Protein AF-A0A976PWH4-F1 (afdb_monomer)

Foldseek 3Di:
DDDDDPPPPPPPPPPPDLVVQLVVLVVVLVVLLVVLVVVLVVCVVCVQAFPAFDPRHPDCPVPRQHPLLLLLLVLLQLLLVLLVLLLVVVVVVPPPPDPLLSVLSNVLSVLSNVLSCCSVVVPQVLCVVVVDPCSVVVSCVVNLVSVVCSCPSPVVSLLVLLVVDPDPLSVQLVVLSVQLVVLSVVLVCVVVCVDPPVPPSPNSSSVSSSSSSNSSSSSSSSSCSSRVPDDPCVPPPVPPPVVPLPDPPPLVLLLVLLLLLLLLVLLLLLLLLQLLCLQDANVLSVVLSVLLLVLLVLLLVLLVVCLPPPNLVLLLVLLLVLLVLLVQLSVLSQPVSSPSVVSSVSSNSNNSSSNSSLNSCCVSDPVVSSVVSSVNSNVNSVVVSFVLCQPQNSPLSSLQSSLSSLVSSLSSLVPHPDDVVSVVSNVSSNVSNVVSNVVSVVCVVPVPVVSLCVVLCVVQVQKDFPDWGAGSVWIWTWMDSHPPDQWIFIATSNWTFDIFHQDALLVQQDDPQDDHPPDAQWEEEEEADALDRPLSNCVNGHVAYEYEAQTVRRVCCSCPVCCNRSNNSCPRYHYDNHQPLVCVVPPPDDGPYYGYGRLPTSHDDPVPPDDRPSCCPPPVVVVD

Mean predicted aligned error: 11.42 Å

Sequence (624 aa):
MRHPENNETAQSSHGTSDGQAVDLLRRCGYGLLAFAAVLGIAHFLWPEYRWGQGRHSYFNLANSLTLASWLVSMQLVLIALLALVALWRERRSGRADGLVTHWIWGIGAVVALVLSLAEVTRFPRRLELLGLPSPDVYESFVIFSLWLALLLLFGGFLVWRLAASAGPGRRYAVLGLSLWILHFLLSVLNRSGLVPESSLPMAVGIWGLALLAGTTFLLMAIGEYALGGQAIDLSVEERSPDIAAAPAERKIGTLVGVGLTTLTLISLQVILFQVLTISGDYLTAQSVIAAALLGISLGGLVGFLTADKAAAETLAAASLLLPLTIVTAFGAGVSMLDTPLVAAMLLMFPFAAGSVLISIVLVRNRSHIVYFIDLLGAALGALLVSPALSHFREESSMLLLSALSSAAALCFIFGYPGRRLRWLLATTAVAATAAFTWAALGNLETDRLNVVRTKLLERYPNSRVLFSASSLVGRYDVVRRRPDQSSLSAYENGRITDTIRNRPPEQYRIDPRVPHNLMDDPVILILGISGDGITKTARSLGSMVYGAEINPAVVRLQTGALVPYNGDAYRDIEYEVVDGRTYIEESPHSYDMITLMNAHAARGRTSGRAPSPEYLHTREAMVS

pLDDT: mean 81.77, std 15.3, range [40.16, 98.69]

Secondary structure (DSSP, 8-state):
-PPP-----------SHHHHHHHHHHHHHHHHHHHHHHHHHHHHH-TTS-SSSSTTSTT--SSS--HHHHHHHHHHHHHHHHHHHHHHHHHHTT--S-HHHHHHHHHHHHHHHHHHHHHHH-TTGGGGGGT-S-HHHHHHHHHHHHHHHIIIIIIHHHHHHHHH--STHHHHHHHHHHHHHHHHHHHHHHHTT-S-GGG-TTHHHHHHHHHHHHHHHHHHHHHHHHHHSS----------TTS--------HHHHHHHHHHHHHHHHHHHHHHHHHHHHS-HHHHHHHHHHHTHHHHHHHHHHHHHTTTSHHHHHHHHHHHHHHHHHHHHHHHHH-TTSHHHHHHHHHHHHHHHHHHHHHHHHHS-HHHHHHHHHHHHHHHHHHHHHHHHHHHHHHHHHHHHHHHHHHHHHHHTTSS-HHHHHHHHHHHHHHHHHHHHHHHHHHHH-TT-HHHHHHHHH-TT-EEEEEEE-SS-EEEEEESSTT-SEEEEEETTEEEEEEE---GGG---BTTB-TTSSSS-EEEEES--SSHHHHHHHHH-SEEEEE-S-HHHHHHHTTTTHHHHTSTTTTEEEESS-HHHHHHH-----SEEEE-SHHHHHS-TTS-S--TT-TTSHHHHH-

Nearest PDB structures (foldseek):
  6kkl-assembly1_A  TM=3.631E-01  e=6.989E-01  Escherichia coli K-12
  6kki-assembly1_A  TM=4.011E-01  e=1.234E+00  Escherichia coli K-12
  8tgl-assembly1_A  TM=2.352E-01  e=5.781E+00  Homo sapiens
  5aym-assembly1_A  TM=3.012E-01  e=8.001E+00  Bdellovibrio bacteriovorus HD100
  4iu9-assembly1_B  TM=2.372E-01  e=4.350E+00  Escherichia coli K-12

Radius of gyration: 31.02 Å; Cα contacts (8 Å, |Δi|>4): 908; chains: 1; bounding box: 85×64×88 Å

Solvent-accessible surface area (backbone atoms only — not comparable to full-atom values): 32546 Å² total; per-residue (Å²): 140,84,82,82,80,82,81,75,80,76,76,74,83,76,83,56,66,68,60,52,54,45,52,49,51,51,51,51,42,50,50,52,50,52,50,50,49,50,56,47,51,52,37,70,77,39,64,82,34,40,64,57,75,48,96,46,23,93,48,57,64,91,70,60,51,43,63,62,39,49,50,41,19,54,39,24,44,51,37,16,52,34,26,48,49,33,32,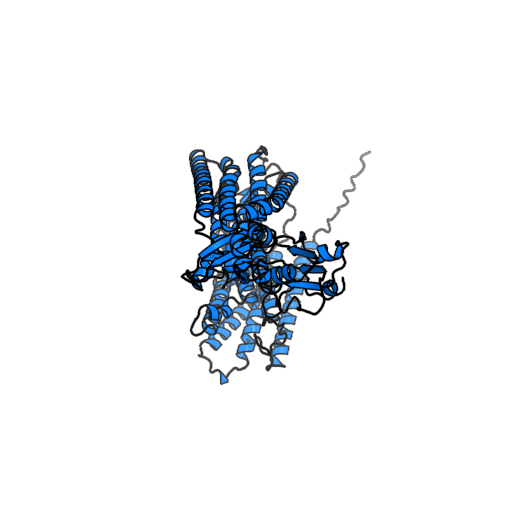52,50,49,67,70,66,67,62,81,84,45,76,63,57,47,48,47,26,52,50,43,19,51,51,26,42,52,50,17,47,40,52,68,68,38,62,40,74,54,34,56,80,71,69,48,96,52,30,69,60,55,25,51,48,52,55,49,49,54,52,48,47,47,42,61,63,37,44,54,51,47,50,56,56,40,69,73,46,91,52,78,65,35,60,56,31,52,50,38,49,50,53,31,51,53,45,52,51,53,48,49,49,50,71,70,64,79,43,62,74,88,79,45,82,62,52,59,47,48,44,51,50,38,54,42,50,30,40,51,30,51,32,46,37,42,43,47,59,48,59,62,56,78,78,75,71,74,70,62,71,72,68,59,76,76,65,66,68,68,72,80,71,78,52,62,46,48,51,52,24,36,17,48,43,32,17,41,51,43,28,47,52,56,43,49,40,50,49,19,28,36,55,51,43,55,69,56,19,53,53,26,51,59,54,10,51,51,16,31,61,54,11,33,51,54,12,59,75,29,43,85,82,43,37,50,62,51,35,34,50,29,30,64,44,27,24,54,29,44,53,52,23,53,51,29,38,64,74,28,52,94,43,42,66,62,23,14,62,51,40,11,48,28,37,15,26,46,24,22,46,46,34,27,49,38,74,75,45,66,45,72,59,48,51,51,35,33,53,52,14,32,53,50,12,66,60,50,39,46,62,36,23,50,76,46,28,60,65,28,36,50,28,42,42,24,12,51,34,17,51,32,24,49,33,40,30,76,68,34,92,46,73,70,61,33,52,51,52,43,48,50,24,52,53,47,19,52,50,26,42,50,50,19,55,52,34,70,76,63,54,75,73,42,67,57,52,58,61,43,38,77,80,30,76,68,40,42,78,77,46,75,33,26,36,87,77,43,37,32,36,35,29,34,62,40,93,84,52,79,47,34,38,32,25,30,33,68,27,75,63,50,60,30,40,67,52,50,30,83,78,32,68,77,32,95,77,54,68,66,84,78,62,82,60,34,34,32,36,32,33,45,67,56,42,25,65,62,34,16,23,43,61,51,53,30,71,43,33,38,32,23,28,61,43,60,26,51,54,55,38,45,77,45,87,33,28,88,42,16,38,48,34,61,66,88,46,55,67,47,78,34,52,52,65,60,47,61,75,69,48,92,74,82,62,78,38,80,31,78,44,68,70,62,61,52,50,28,57,96,81,75,81,42,80,44,95,77,52,73,89,37,72,65,57,75,71,109

Structure (mmCIF, N/CA/C/O backbone):
data_AF-A0A976PWH4-F1
#
_entry.id   AF-A0A976PWH4-F1
#
loop_
_atom_site.group_PDB
_atom_site.id
_atom_site.type_symbol
_atom_site.label_atom_id
_atom_site.label_alt_id
_atom_site.label_comp_id
_atom_site.label_asym_id
_atom_site.label_entity_id
_atom_site.label_seq_id
_atom_site.pdbx_PDB_ins_code
_atom_site.Cartn_x
_atom_site.Cartn_y
_atom_site.Cartn_z
_atom_site.occupancy
_atom_site.B_iso_or_equiv
_atom_site.auth_seq_id
_atom_site.auth_comp_id
_atom_site.auth_asym_id
_atom_site.auth_atom_id
_atom_site.pdbx_PDB_model_num
ATOM 1 N N . MET A 1 1 ? -51.349 -43.173 44.599 1.00 42.41 1 MET A N 1
ATOM 2 C CA . MET A 1 1 ? -49.928 -43.544 44.759 1.00 42.41 1 MET A CA 1
ATOM 3 C C . MET A 1 1 ? -49.096 -42.412 44.184 1.00 42.41 1 MET A C 1
ATOM 5 O O . MET A 1 1 ? -49.149 -42.192 42.984 1.00 42.41 1 MET A O 1
ATOM 9 N N . ARG A 1 2 ? -48.469 -41.612 45.053 1.00 40.16 2 ARG A N 1
ATOM 10 C CA . ARG A 1 2 ? -47.574 -40.506 44.683 1.00 40.16 2 ARG A CA 1
ATOM 11 C C . ARG A 1 2 ? -46.150 -41.059 44.691 1.00 40.16 2 ARG A C 1
ATOM 13 O O . ARG A 1 2 ? -45.738 -41.597 45.715 1.00 40.16 2 ARG A O 1
ATOM 20 N N . HIS A 1 3 ? -45.452 -40.974 43.562 1.00 43.03 3 HIS A N 1
ATOM 21 C CA . HIS A 1 3 ? -44.023 -41.270 43.488 1.00 43.03 3 HIS A CA 1
ATOM 22 C C . HIS A 1 3 ? -43.241 -40.125 44.150 1.00 43.03 3 HIS A C 1
ATOM 24 O O . HIS A 1 3 ? -43.543 -38.968 43.856 1.00 43.03 3 HIS A O 1
ATOM 30 N N . PRO A 1 4 ? -42.283 -40.411 45.047 1.00 57.50 4 PRO A N 1
ATOM 31 C CA . PRO A 1 4 ? -41.393 -39.393 45.579 1.00 57.50 4 PRO A CA 1
ATOM 32 C C . PRO A 1 4 ? -40.380 -38.984 44.503 1.00 57.50 4 PRO A C 1
ATOM 34 O O . PRO A 1 4 ? -39.763 -39.828 43.854 1.00 57.50 4 PRO A O 1
ATOM 37 N N . GLU A 1 5 ? -40.255 -37.674 44.311 1.00 50.12 5 GLU A N 1
ATOM 38 C CA . GLU A 1 5 ? -39.245 -37.018 43.487 1.00 50.12 5 GLU A CA 1
ATOM 39 C C . GLU A 1 5 ? -37.850 -37.292 44.066 1.00 50.12 5 GLU A C 1
ATOM 41 O O . GLU A 1 5 ? -37.505 -36.815 45.149 1.00 50.12 5 GLU A O 1
ATOM 46 N N . ASN A 1 6 ? -37.030 -38.045 43.330 1.00 49.00 6 ASN A N 1
ATOM 47 C CA . ASN A 1 6 ? -35.590 -38.103 43.557 1.00 49.00 6 ASN A CA 1
ATOM 48 C C . ASN A 1 6 ? -34.969 -36.808 43.024 1.00 49.00 6 ASN A C 1
ATOM 50 O O . ASN A 1 6 ? -34.539 -36.728 41.876 1.00 49.00 6 ASN A O 1
ATOM 54 N N . ASN A 1 7 ? -34.946 -35.787 43.877 1.00 49.81 7 ASN A N 1
ATOM 55 C CA . ASN A 1 7 ? -34.124 -34.595 43.703 1.00 49.81 7 ASN A CA 1
ATOM 56 C C . ASN A 1 7 ? -32.670 -34.973 44.041 1.00 49.81 7 ASN A C 1
ATOM 58 O O . ASN A 1 7 ? -32.156 -34.661 45.116 1.00 49.81 7 ASN A O 1
ATOM 62 N N . GLU A 1 8 ? -32.019 -35.725 43.148 1.00 50.28 8 GLU A N 1
ATOM 63 C CA . GLU A 1 8 ? -30.570 -35.890 43.196 1.00 50.28 8 GLU A CA 1
ATOM 64 C C . GLU A 1 8 ? -29.933 -34.538 42.883 1.00 50.28 8 GLU A C 1
ATOM 66 O O . GLU A 1 8 ? -29.952 -34.027 41.764 1.00 50.28 8 GLU A O 1
ATOM 71 N N . THR A 1 9 ? -29.387 -33.948 43.937 1.00 50.09 9 THR A N 1
ATOM 72 C CA . THR A 1 9 ? -28.490 -32.805 43.934 1.00 50.09 9 THR A CA 1
ATOM 73 C C . THR A 1 9 ? -27.303 -33.069 43.009 1.00 50.09 9 THR A C 1
ATOM 75 O O . THR A 1 9 ? -26.250 -33.534 43.449 1.00 50.09 9 THR A O 1
ATOM 78 N N . ALA A 1 10 ? -27.449 -32.733 41.729 1.00 52.00 10 ALA A N 1
ATOM 79 C CA . ALA A 1 10 ? -26.333 -32.495 40.829 1.00 52.00 10 ALA A CA 1
ATOM 80 C C . ALA A 1 10 ? -25.607 -31.230 41.314 1.00 52.00 10 ALA A C 1
ATOM 82 O O . ALA A 1 10 ? -25.841 -30.123 40.832 1.00 52.00 10 ALA A O 1
ATOM 83 N N . GLN A 1 11 ? -24.758 -31.385 42.334 1.00 50.91 11 GLN A N 1
ATOM 84 C CA . GLN A 1 11 ? -23.752 -30.394 42.695 1.00 50.91 11 GLN A CA 1
ATOM 85 C C . GLN A 1 11 ? -22.835 -30.223 41.484 1.00 50.91 11 GLN A C 1
ATOM 87 O O . GLN A 1 11 ? -21.925 -31.012 41.240 1.00 50.91 11 GLN A O 1
ATOM 92 N N . SER A 1 12 ? -23.137 -29.203 40.687 1.00 50.41 12 SER A N 1
ATOM 93 C CA . SER A 1 12 ? -22.390 -28.819 39.502 1.00 50.41 12 SER A CA 1
ATOM 94 C C . SER A 1 12 ? -20.942 -28.520 39.887 1.00 50.41 12 SER A C 1
ATOM 96 O O . SER A 1 12 ? -20.646 -27.498 40.508 1.00 50.41 12 SER A O 1
ATOM 98 N N . SER A 1 13 ? -20.023 -29.390 39.481 1.00 55.06 13 SER A N 1
ATOM 99 C CA . SER A 1 13 ? -18.574 -29.260 39.650 1.00 55.06 13 SER A CA 1
ATOM 100 C C . SER A 1 13 ? -17.948 -28.171 38.759 1.00 55.06 13 SER A C 1
ATOM 102 O O . SER A 1 13 ? -16.810 -28.307 38.315 1.00 55.06 13 SER A O 1
ATOM 104 N N . HIS A 1 14 ? -18.666 -27.082 38.469 1.00 55.41 14 HIS A N 1
ATOM 105 C CA . HIS A 1 14 ? -18.237 -26.030 37.537 1.00 55.41 14 HIS A CA 1
ATOM 106 C C . HIS A 1 14 ? -17.302 -24.969 38.145 1.00 55.41 14 HIS A C 1
ATOM 108 O O . HIS A 1 14 ? -16.980 -23.983 37.494 1.00 55.41 14 HIS A O 1
ATOM 114 N N . GLY A 1 15 ? -16.791 -25.181 39.360 1.00 54.53 15 GLY A N 1
ATOM 115 C CA . GLY A 1 15 ? -15.941 -24.211 40.061 1.00 54.53 15 GLY A CA 1
ATOM 116 C C . GLY A 1 15 ? -14.444 -24.202 39.708 1.00 54.53 15 GLY A C 1
ATOM 117 O O . GLY A 1 15 ? -13.690 -23.539 40.413 1.00 54.53 15 GLY A O 1
ATOM 118 N N . THR A 1 16 ? -13.963 -24.941 38.698 1.00 57.88 16 THR A N 1
ATOM 119 C CA . THR A 1 16 ? -12.509 -25.190 38.534 1.00 57.88 16 THR A CA 1
ATOM 120 C C . THR A 1 16 ? -11.812 -24.479 37.368 1.00 57.88 16 THR A C 1
ATOM 122 O O . THR A 1 16 ? -10.584 -24.404 37.391 1.00 57.88 16 THR A O 1
ATOM 125 N N . SER A 1 17 ? -12.515 -23.925 36.373 1.00 60.59 17 SER A N 1
ATOM 126 C CA . SER A 1 17 ? -11.857 -23.382 35.165 1.00 60.59 17 SER A CA 1
ATOM 127 C C . SER A 1 17 ? -11.113 -22.062 35.397 1.00 60.59 17 SER A C 1
ATOM 129 O O . SER A 1 17 ? -9.999 -21.886 34.906 1.00 60.59 17 SER A O 1
ATOM 131 N N . ASP A 1 18 ? -11.679 -21.146 36.182 1.00 59.34 18 ASP A N 1
ATOM 132 C CA . ASP A 1 18 ? -11.107 -19.802 36.359 1.00 59.34 18 ASP A CA 1
ATOM 133 C C . ASP A 1 18 ? -9.821 -19.827 37.196 1.00 59.34 18 ASP A C 1
ATOM 135 O O . ASP A 1 18 ? -8.853 -19.121 36.899 1.00 59.34 18 ASP A O 1
ATOM 139 N N . GLY A 1 19 ? -9.763 -20.714 38.195 1.00 67.00 19 GLY A N 1
ATOM 140 C CA . GLY A 1 19 ? -8.558 -20.930 38.996 1.00 67.00 19 GLY A CA 1
ATOM 141 C C . GLY A 1 19 ? -7.385 -21.457 38.166 1.00 67.00 19 GLY A C 1
ATOM 142 O O . GLY A 1 19 ? -6.244 -21.059 38.393 1.00 67.00 19 GLY A O 1
ATOM 143 N N . GLN A 1 20 ? -7.656 -22.287 37.151 1.00 72.94 20 GLN A N 1
ATOM 144 C CA . GLN A 1 20 ? -6.617 -22.850 36.283 1.00 72.94 20 GLN A CA 1
ATOM 145 C C . GLN A 1 20 ? -5.951 -21.790 35.399 1.00 72.94 20 GLN A C 1
ATOM 147 O O . GLN A 1 20 ? -4.738 -21.849 35.199 1.00 72.94 20 GLN A O 1
ATOM 152 N N . ALA A 1 21 ? -6.706 -20.808 34.898 1.00 65.38 21 ALA A N 1
ATOM 153 C CA . ALA A 1 21 ? -6.152 -19.738 34.069 1.00 65.38 21 ALA A CA 1
ATOM 154 C C . ALA A 1 21 ? -5.213 -18.820 34.870 1.00 65.38 21 ALA A C 1
ATOM 156 O O . ALA A 1 21 ? -4.116 -18.500 34.409 1.00 65.38 21 ALA A O 1
ATOM 157 N N . VAL A 1 22 ? -5.614 -18.444 36.091 1.00 67.38 22 VAL A N 1
ATOM 158 C CA . VAL A 1 22 ? -4.789 -17.631 37.000 1.00 67.38 22 VAL A CA 1
ATOM 159 C C . VAL A 1 22 ? -3.520 -18.385 37.403 1.00 67.38 22 VAL A C 1
ATOM 161 O O . VAL A 1 22 ? -2.423 -17.827 37.337 1.00 67.38 22 VAL A O 1
ATOM 164 N N . ASP A 1 23 ? -3.643 -19.667 37.753 1.00 72.31 23 ASP A N 1
ATOM 165 C CA . ASP A 1 23 ? -2.495 -20.501 38.112 1.00 72.31 23 ASP A CA 1
ATOM 166 C C . ASP A 1 23 ? -1.540 -20.719 36.935 1.00 72.31 23 ASP A C 1
ATOM 168 O O . ASP A 1 23 ? -0.320 -20.677 37.119 1.00 72.31 23 ASP A O 1
ATOM 172 N N . LEU A 1 24 ? -2.060 -20.910 35.718 1.00 74.62 24 LEU A N 1
ATOM 173 C CA . LEU A 1 24 ? -1.240 -21.008 34.513 1.00 74.62 24 LEU A CA 1
ATOM 174 C C . LEU A 1 24 ? -0.462 -19.710 34.278 1.00 74.62 24 LEU A C 1
ATOM 176 O O . LEU A 1 24 ? 0.750 -19.757 34.074 1.00 74.62 24 LEU A O 1
ATOM 180 N N . LEU A 1 25 ? -1.126 -18.553 34.369 1.00 65.69 25 LEU A N 1
ATOM 181 C CA . LEU A 1 25 ? -0.476 -17.260 34.157 1.00 65.69 25 LEU A CA 1
ATOM 182 C C . LEU A 1 25 ? 0.601 -16.990 35.212 1.00 65.69 25 LEU A C 1
ATOM 184 O O . LEU A 1 25 ? 1.680 -16.498 34.885 1.00 65.69 25 LEU A O 1
ATOM 188 N N . ARG A 1 26 ? 0.342 -17.377 36.466 1.00 70.69 26 ARG A N 1
ATOM 189 C CA . ARG A 1 26 ? 1.311 -17.304 37.562 1.00 70.69 26 ARG A CA 1
ATOM 190 C C . ARG A 1 26 ? 2.525 -18.199 37.296 1.00 70.69 26 ARG A C 1
ATOM 192 O O . ARG A 1 26 ? 3.656 -17.743 37.450 1.00 70.69 26 ARG A O 1
ATOM 199 N N . ARG A 1 27 ? 2.316 -19.437 36.831 1.00 75.44 27 ARG A N 1
ATOM 200 C CA . ARG A 1 27 ? 3.403 -20.352 36.429 1.00 75.44 27 ARG A CA 1
ATOM 201 C C . ARG A 1 27 ? 4.214 -19.796 35.260 1.00 75.44 27 ARG A C 1
ATOM 203 O O . ARG A 1 27 ? 5.440 -19.837 35.312 1.00 75.44 27 ARG A O 1
ATOM 210 N N . CYS A 1 28 ? 3.561 -19.227 34.246 1.00 73.00 28 CYS A N 1
ATOM 211 C CA . CYS A 1 28 ? 4.236 -18.550 33.138 1.00 73.00 28 CYS A CA 1
ATOM 212 C C . CYS A 1 28 ? 5.039 -17.334 33.621 1.00 73.00 28 CYS A C 1
ATOM 214 O O . CYS A 1 28 ? 6.184 -17.164 33.210 1.00 73.00 28 CYS A O 1
ATOM 216 N N . GLY A 1 29 ? 4.480 -16.529 34.528 1.00 70.88 29 GLY A N 1
ATOM 217 C CA . GLY A 1 29 ? 5.167 -15.400 35.157 1.00 70.88 29 GLY A CA 1
ATOM 218 C C . GLY A 1 29 ? 6.422 -15.830 35.916 1.00 70.88 29 GLY A C 1
ATOM 219 O O . GLY A 1 29 ? 7.487 -15.251 35.714 1.00 70.88 29 GLY A O 1
ATOM 220 N N . TYR A 1 30 ? 6.340 -16.901 36.712 1.00 76.69 30 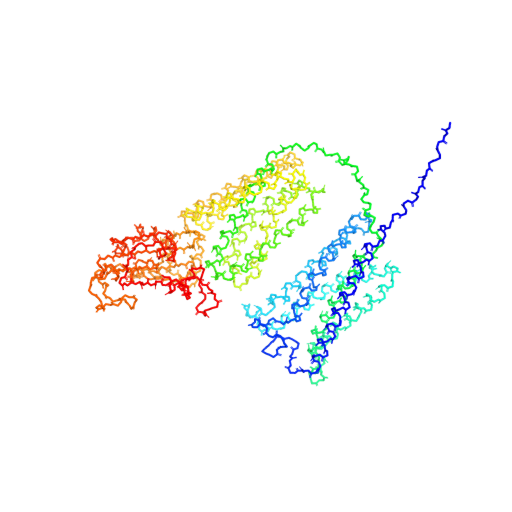TYR A N 1
ATOM 221 C CA . TYR A 1 30 ? 7.509 -17.478 37.383 1.00 76.69 30 TYR A CA 1
ATOM 222 C C . TYR A 1 30 ? 8.532 -18.052 36.402 1.00 76.69 30 TYR A C 1
ATOM 224 O O . TYR A 1 30 ? 9.729 -17.865 36.608 1.00 76.69 30 TYR A O 1
ATOM 232 N N . GLY A 1 31 ? 8.086 -18.689 35.316 1.00 77.31 31 GLY A N 1
ATOM 233 C CA . GLY A 1 31 ? 8.964 -19.149 34.239 1.00 77.31 31 GLY A CA 1
ATOM 234 C C . GLY A 1 31 ? 9.722 -17.999 33.571 1.00 77.31 31 GLY A C 1
ATOM 235 O O . GLY A 1 31 ? 10.935 -18.085 33.399 1.00 77.31 31 GLY A O 1
ATOM 236 N N . LEU A 1 32 ? 9.038 -16.890 33.268 1.00 73.44 32 LEU A N 1
ATOM 237 C CA . LEU A 1 32 ? 9.653 -15.676 32.719 1.00 73.44 32 LEU A CA 1
ATOM 238 C C . LEU A 1 32 ? 10.629 -15.028 33.707 1.00 73.44 32 LEU A C 1
ATOM 240 O O . LEU A 1 32 ? 11.703 -14.595 33.299 1.00 73.44 32 LEU A O 1
ATOM 244 N N . LEU A 1 33 ? 10.291 -14.999 34.999 1.00 73.19 33 LEU A N 1
ATOM 245 C CA . LEU A 1 33 ? 11.168 -14.466 36.041 1.00 73.19 33 LEU A CA 1
ATOM 246 C C . LEU A 1 33 ? 12.434 -15.320 36.200 1.00 73.19 33 LEU A C 1
ATOM 248 O O . LEU A 1 33 ? 13.536 -14.782 36.268 1.00 73.19 33 LEU A O 1
ATOM 252 N N . ALA A 1 34 ? 12.286 -16.648 36.214 1.00 78.50 34 ALA A N 1
ATOM 253 C CA . ALA A 1 34 ? 13.406 -17.581 36.251 1.00 78.50 34 ALA A CA 1
ATOM 254 C C . ALA A 1 34 ? 14.287 -17.429 35.005 1.00 78.50 34 ALA A C 1
ATOM 256 O O . ALA A 1 34 ? 15.508 -17.372 35.117 1.00 78.50 34 ALA A O 1
ATOM 257 N N . PHE A 1 35 ? 13.680 -17.279 33.827 1.00 76.06 35 PHE A N 1
ATOM 258 C CA . PHE A 1 35 ? 14.403 -17.022 32.586 1.00 76.06 35 PHE A CA 1
ATOM 259 C C . PHE A 1 35 ? 15.163 -15.685 32.616 1.00 76.06 35 PHE A C 1
ATOM 261 O O . PHE A 1 35 ? 16.334 -15.639 32.244 1.00 76.06 35 PHE A O 1
ATOM 268 N N . ALA A 1 36 ? 14.548 -14.613 33.125 1.00 73.69 36 ALA A N 1
ATOM 269 C CA . ALA A 1 36 ? 15.209 -13.323 33.322 1.00 73.69 36 ALA A CA 1
ATOM 270 C C . ALA A 1 36 ? 16.376 -13.420 34.322 1.00 73.69 36 ALA A C 1
ATOM 272 O O . ALA A 1 36 ? 17.433 -12.836 34.088 1.00 73.69 36 ALA A O 1
ATOM 273 N N . ALA A 1 37 ? 16.223 -14.205 35.394 1.00 76.50 37 ALA A N 1
ATOM 274 C CA . ALA A 1 37 ? 17.293 -14.473 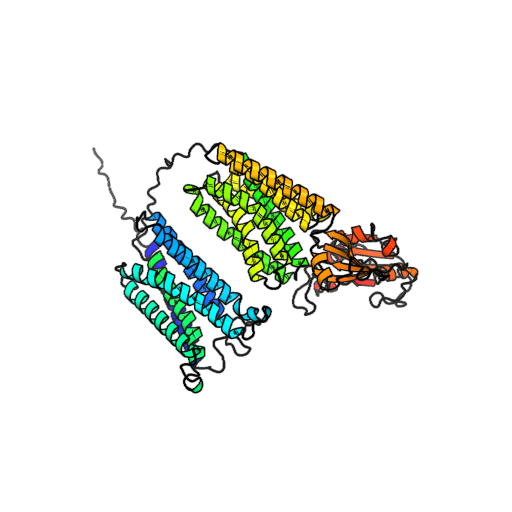36.352 1.00 76.50 37 ALA A CA 1
ATOM 275 C C . ALA A 1 37 ? 18.451 -15.255 35.711 1.00 76.50 37 ALA A C 1
ATOM 277 O O . ALA A 1 37 ? 19.606 -14.885 35.902 1.00 76.50 37 ALA A O 1
ATOM 278 N N . VAL A 1 38 ? 18.162 -16.276 34.896 1.00 80.75 38 VAL A N 1
ATOM 279 C CA . VAL A 1 38 ? 19.177 -17.022 34.130 1.00 80.75 38 VAL A CA 1
ATOM 280 C C . VAL A 1 38 ? 19.905 -16.106 33.151 1.00 80.75 38 VAL A C 1
ATOM 282 O O . VAL A 1 38 ? 21.129 -16.148 33.089 1.00 80.75 38 VAL A O 1
ATOM 285 N N . LEU A 1 39 ? 19.189 -15.234 32.435 1.00 73.50 39 LEU A N 1
ATOM 286 C CA . LEU A 1 39 ? 19.805 -14.221 31.572 1.00 73.50 39 LEU A CA 1
ATOM 287 C C . LEU A 1 39 ? 20.676 -13.237 32.362 1.00 73.50 39 LEU A C 1
ATOM 289 O O . LEU A 1 39 ? 21.694 -12.779 31.846 1.00 73.50 39 LEU A O 1
ATOM 293 N N . GLY A 1 40 ? 20.302 -12.918 33.602 1.00 73.50 40 GLY A N 1
ATOM 294 C CA . GLY A 1 40 ? 21.105 -12.088 34.497 1.00 73.50 40 GLY A CA 1
ATOM 295 C C . GLY A 1 40 ? 22.378 -12.776 34.972 1.00 73.50 40 GLY A C 1
ATOM 296 O O . GLY A 1 40 ? 23.449 -12.177 34.928 1.00 73.50 40 GLY A O 1
ATOM 297 N N . ILE A 1 41 ? 22.281 -14.052 35.350 1.00 79.06 41 ILE A N 1
ATOM 298 C CA . ILE A 1 41 ? 23.431 -14.882 35.727 1.00 79.06 41 ILE A CA 1
ATOM 299 C C . ILE A 1 41 ? 24.365 -15.063 34.531 1.00 79.06 41 ILE A C 1
ATOM 301 O O . ILE A 1 41 ? 25.564 -14.842 34.660 1.00 79.06 41 ILE A O 1
ATOM 305 N N . ALA A 1 42 ? 23.827 -15.399 33.356 1.00 74.44 42 ALA A N 1
ATOM 306 C CA . ALA A 1 42 ? 24.602 -15.476 32.122 1.00 74.44 42 ALA A CA 1
ATOM 307 C C . ALA A 1 42 ? 25.319 -14.149 31.849 1.00 74.44 42 ALA A C 1
ATOM 309 O O . ALA A 1 42 ? 26.493 -14.144 31.487 1.00 74.44 42 ALA A O 1
ATOM 310 N N . HIS A 1 43 ? 24.652 -13.021 32.112 1.00 69.81 43 HIS A N 1
ATOM 311 C CA . HIS A 1 43 ? 25.285 -11.724 31.955 1.00 69.81 43 HIS A CA 1
ATOM 312 C C . HIS A 1 43 ? 26.476 -11.494 32.881 1.00 69.81 43 HIS A C 1
ATOM 314 O O . HIS A 1 43 ? 27.517 -10.995 32.459 1.00 69.81 43 HIS A O 1
ATOM 320 N N . PHE A 1 44 ? 26.320 -11.893 34.139 1.00 71.38 44 PHE A N 1
ATOM 321 C CA . PHE A 1 44 ? 27.374 -11.804 35.136 1.00 71.38 44 PHE A CA 1
ATOM 322 C C . PHE A 1 44 ? 28.568 -12.712 34.809 1.00 71.38 44 PHE A C 1
ATOM 324 O O . PHE A 1 44 ? 29.712 -12.319 35.019 1.00 71.38 44 PHE A O 1
ATOM 331 N N . LEU A 1 45 ? 28.306 -13.913 34.287 1.00 78.06 45 LEU A N 1
ATOM 332 C CA . LEU A 1 45 ? 29.338 -14.901 33.963 1.00 78.06 45 LEU A CA 1
ATOM 333 C C . LEU A 1 45 ? 30.129 -14.569 32.691 1.00 78.06 45 LEU A C 1
ATOM 335 O O . LEU A 1 45 ? 31.273 -14.999 32.574 1.00 78.06 45 LEU A O 1
ATOM 339 N N . TRP A 1 46 ? 29.541 -13.812 31.763 1.00 75.38 46 TRP A N 1
ATOM 340 C CA . TRP A 1 46 ? 30.138 -13.514 30.458 1.00 75.38 46 TRP A CA 1
ATOM 341 C C . TRP A 1 46 ? 30.064 -12.018 30.112 1.00 75.38 46 TRP A C 1
ATOM 343 O O . TRP A 1 46 ? 29.429 -11.654 29.120 1.00 75.38 46 TRP A O 1
ATOM 353 N N . PRO A 1 47 ? 30.672 -11.124 30.906 1.00 68.25 47 PRO A N 1
ATOM 354 C CA . PRO A 1 47 ? 30.513 -9.671 30.776 1.00 68.25 47 PRO A CA 1
ATOM 355 C C . PRO A 1 47 ? 30.968 -9.104 29.418 1.00 68.25 47 PRO A C 1
ATOM 357 O O . PRO A 1 47 ? 30.537 -8.016 29.025 1.00 68.25 47 PRO A O 1
ATOM 360 N N . GLU A 1 48 ? 31.812 -9.831 28.678 1.00 63.81 48 GLU A N 1
ATOM 361 C CA . GLU A 1 48 ? 32.197 -9.516 27.300 1.00 63.81 48 GLU A CA 1
ATOM 362 C C . GLU A 1 48 ? 31.004 -9.508 26.333 1.00 63.81 48 GLU A C 1
ATOM 364 O O . GLU A 1 48 ? 31.019 -8.783 25.332 1.00 63.81 48 GLU A O 1
ATOM 369 N N . TYR A 1 49 ? 29.943 -10.245 26.663 1.00 62.38 49 TYR A N 1
ATOM 370 C CA . TYR A 1 49 ? 28.676 -10.180 25.962 1.00 62.38 49 TYR A CA 1
ATOM 371 C C . TYR A 1 49 ? 27.780 -9.146 26.632 1.00 62.38 49 TYR A C 1
ATOM 373 O O . TYR A 1 49 ? 27.235 -9.346 27.717 1.00 62.38 49 TYR A O 1
ATOM 381 N N . ARG A 1 50 ? 27.616 -7.997 25.982 1.00 59.72 50 ARG A N 1
ATOM 382 C CA . ARG A 1 50 ? 26.849 -6.890 26.558 1.00 59.72 50 ARG A CA 1
ATOM 383 C C . ARG A 1 50 ? 25.347 -7.181 26.503 1.00 59.72 50 ARG A C 1
ATOM 385 O O . ARG A 1 50 ? 24.821 -7.630 25.480 1.00 59.72 50 ARG A O 1
ATOM 392 N N . TRP A 1 51 ? 24.636 -6.845 27.582 1.00 56.09 51 TRP A N 1
ATOM 393 C CA . TRP A 1 51 ? 23.195 -6.611 27.535 1.00 56.09 51 TRP A CA 1
ATOM 394 C C . TRP A 1 51 ? 22.961 -5.349 26.712 1.00 56.09 51 TRP A C 1
ATOM 396 O O . TRP A 1 51 ? 23.181 -4.228 27.160 1.00 56.09 51 TRP A O 1
ATOM 406 N N . GLY A 1 52 ? 22.622 -5.550 25.447 1.00 53.81 52 GLY A N 1
ATOM 407 C CA . GLY A 1 52 ? 22.558 -4.468 24.479 1.00 53.81 52 GLY A CA 1
ATOM 408 C C . GLY A 1 52 ? 23.227 -4.842 23.168 1.00 53.81 52 GLY A C 1
ATOM 409 O O . GLY A 1 52 ? 23.801 -5.915 22.993 1.00 53.81 52 GLY A O 1
ATOM 410 N N . GLN A 1 53 ? 23.057 -3.963 22.195 1.00 46.78 53 GLN A N 1
ATOM 411 C CA . GLN A 1 53 ? 23.226 -4.302 20.792 1.00 46.78 53 GLN A CA 1
ATOM 412 C C . GLN A 1 53 ? 24.670 -4.081 20.337 1.00 46.78 53 GLN A C 1
ATOM 414 O O . GLN A 1 53 ? 25.230 -3.001 20.517 1.00 46.78 53 GLN A O 1
ATOM 419 N N . GLY A 1 54 ? 25.238 -5.091 19.681 1.00 50.91 54 GLY A N 1
ATOM 420 C CA . GLY A 1 54 ? 26.565 -5.084 19.069 1.00 50.91 54 GLY A CA 1
ATOM 421 C C . GLY A 1 54 ? 26.905 -6.479 18.541 1.00 50.91 54 GLY A C 1
ATOM 422 O O . GLY A 1 54 ? 26.160 -7.428 18.783 1.00 50.91 54 GLY A O 1
ATOM 423 N N . ARG A 1 55 ? 28.038 -6.633 17.840 1.00 50.97 55 ARG A N 1
ATOM 424 C CA . ARG A 1 55 ? 28.510 -7.964 17.394 1.00 50.97 55 ARG A CA 1
ATOM 425 C C . ARG A 1 55 ? 28.727 -8.944 18.556 1.00 50.97 55 ARG A C 1
ATOM 427 O O . ARG A 1 55 ? 28.717 -10.145 18.331 1.00 50.97 55 ARG A O 1
ATOM 434 N N . HIS A 1 56 ? 28.853 -8.416 19.771 1.00 53.16 56 HIS A N 1
ATOM 435 C CA . HIS A 1 56 ? 29.106 -9.133 21.017 1.00 53.16 56 HIS A CA 1
ATOM 436 C C . HIS A 1 56 ? 27.843 -9.255 21.889 1.00 53.16 56 HIS A C 1
ATOM 438 O O . HIS A 1 56 ? 27.906 -9.068 23.094 1.00 53.16 56 HIS A O 1
ATOM 444 N N . SER A 1 57 ? 26.666 -9.489 21.304 1.00 58.12 57 SER A N 1
ATOM 445 C CA . SER A 1 57 ? 25.461 -9.832 22.078 1.00 58.12 57 SER A CA 1
ATOM 446 C C . SER A 1 57 ? 25.280 -11.350 22.119 1.00 58.12 57 SER A C 1
ATOM 448 O O . SER A 1 57 ? 25.569 -12.009 21.122 1.00 58.12 57 SER A O 1
ATOM 450 N N . TYR A 1 58 ? 24.760 -11.894 23.228 1.00 53.72 58 TYR A N 1
ATOM 451 C CA . TYR A 1 58 ? 24.503 -13.337 23.412 1.00 53.72 58 TYR A CA 1
ATOM 452 C C . TYR A 1 58 ? 23.705 -13.977 22.270 1.00 53.72 58 TYR A C 1
ATOM 454 O O . TYR A 1 58 ? 23.869 -15.157 21.982 1.00 53.72 58 TYR A O 1
ATOM 462 N N . PHE A 1 59 ? 22.850 -13.190 21.610 1.00 55.97 59 PHE A N 1
ATOM 463 C CA . PHE A 1 59 ? 21.989 -13.634 20.519 1.00 55.97 59 PHE A CA 1
ATOM 464 C C . PHE A 1 59 ? 21.959 -12.564 19.426 1.00 55.97 59 PHE A C 1
ATOM 466 O O . PHE A 1 59 ? 20.980 -11.836 19.267 1.00 55.97 59 PHE A O 1
ATOM 473 N N . ASN A 1 60 ? 23.067 -12.407 18.699 1.00 50.41 60 ASN A N 1
ATOM 474 C CA . ASN A 1 60 ? 23.122 -11.498 17.557 1.00 50.41 60 ASN A CA 1
ATOM 475 C C . ASN A 1 60 ? 22.404 -12.118 16.346 1.00 50.41 60 ASN A C 1
ATOM 477 O O . ASN A 1 60 ? 23.015 -12.773 15.504 1.00 50.41 60 ASN A O 1
ATOM 481 N N . LEU A 1 61 ? 21.095 -11.891 16.251 1.00 52.88 61 LEU A N 1
ATOM 482 C CA . LEU A 1 61 ? 20.261 -12.359 15.143 1.00 52.88 61 LEU A CA 1
ATOM 483 C C . LEU A 1 61 ? 20.413 -11.473 13.898 1.00 52.88 61 LEU A C 1
ATOM 485 O O . LEU A 1 61 ? 19.423 -10.890 13.478 1.00 52.88 61 LEU A O 1
ATOM 489 N N . ALA A 1 62 ? 21.630 -11.322 13.351 1.00 45.88 62 ALA A N 1
ATOM 490 C CA . ALA A 1 62 ? 22.017 -10.655 12.081 1.00 45.88 62 ALA A CA 1
ATOM 491 C C . ALA A 1 62 ? 21.507 -9.212 11.797 1.00 45.88 62 ALA A C 1
ATOM 493 O O . ALA A 1 62 ? 22.048 -8.512 10.946 1.00 45.88 62 ALA A O 1
ATOM 494 N N . ASN A 1 63 ? 20.525 -8.729 12.550 1.00 50.31 63 ASN A N 1
ATOM 495 C CA . ASN A 1 63 ? 19.752 -7.508 12.400 1.00 50.31 63 ASN A CA 1
ATOM 496 C C . ASN A 1 63 ? 19.842 -6.672 13.672 1.00 50.31 63 ASN A C 1
ATOM 498 O O . ASN A 1 63 ? 18.992 -5.823 13.893 1.00 50.31 63 ASN A O 1
ATOM 502 N N . SER A 1 64 ? 20.875 -6.881 14.497 1.00 56.00 64 SER A N 1
ATOM 503 C CA . SER A 1 64 ? 21.189 -6.146 15.733 1.00 56.00 64 SER A CA 1
ATOM 504 C C . SER A 1 64 ? 20.117 -6.171 16.846 1.00 56.00 64 SER A C 1
ATOM 506 O O . SER A 1 64 ? 20.253 -5.447 17.827 1.00 56.00 64 SER A O 1
ATOM 508 N N . LEU A 1 65 ? 19.041 -6.960 16.702 1.00 54.81 65 LEU A N 1
ATOM 509 C CA . LEU A 1 65 ? 17.993 -7.142 17.717 1.00 54.81 65 LEU A CA 1
ATOM 510 C C . LEU A 1 65 ? 18.485 -8.173 18.733 1.00 54.81 65 LEU A C 1
ATOM 512 O O . LEU A 1 65 ? 18.960 -9.234 18.335 1.00 54.81 65 LEU A O 1
ATOM 516 N N . THR A 1 66 ? 18.382 -7.864 20.026 1.00 68.69 66 THR A N 1
ATOM 517 C CA . THR A 1 66 ? 18.725 -8.812 21.092 1.00 68.69 66 THR A CA 1
ATOM 518 C C . THR A 1 66 ? 17.494 -9.627 21.479 1.00 68.69 66 THR A C 1
ATOM 520 O O . THR A 1 66 ? 16.361 -9.147 21.390 1.00 68.69 66 THR A O 1
ATOM 523 N N . LEU A 1 67 ? 17.715 -10.850 21.966 1.00 70.44 67 LEU A N 1
ATOM 524 C CA . LEU A 1 67 ? 16.660 -11.677 22.563 1.00 70.44 67 LEU A CA 1
ATOM 525 C C . LEU A 1 67 ? 15.915 -10.931 23.685 1.00 70.44 67 LEU A C 1
ATOM 527 O O . LEU A 1 67 ? 14.707 -11.080 23.828 1.00 70.44 67 LEU A O 1
ATOM 531 N N . ALA A 1 68 ? 16.624 -10.088 24.441 1.00 70.44 68 ALA A N 1
ATOM 532 C CA . ALA A 1 68 ? 16.049 -9.285 25.512 1.00 70.44 68 ALA A CA 1
ATOM 533 C C . ALA A 1 68 ? 15.043 -8.239 25.005 1.00 70.44 68 ALA A C 1
ATOM 535 O O . ALA A 1 68 ? 13.936 -8.193 25.528 1.00 70.44 68 ALA A O 1
ATOM 536 N N . SER A 1 69 ? 15.370 -7.451 23.971 1.00 72.56 69 SER A N 1
ATOM 537 C CA . SER A 1 69 ? 14.416 -6.485 23.392 1.00 72.56 69 SER A CA 1
ATOM 538 C C . SER A 1 69 ? 13.187 -7.184 22.802 1.00 72.56 69 SER A C 1
ATOM 540 O O . SER A 1 69 ? 12.072 -6.684 22.929 1.00 72.56 69 SER A O 1
ATOM 542 N N . TRP A 1 70 ? 13.367 -8.378 22.222 1.00 76.00 70 TRP A N 1
ATOM 543 C CA . TRP A 1 70 ? 12.250 -9.232 21.805 1.00 76.00 70 TRP A CA 1
ATOM 544 C C . TRP A 1 70 ? 11.371 -9.643 22.989 1.00 76.00 70 TRP A C 1
ATOM 546 O O . TRP A 1 70 ? 10.157 -9.461 22.937 1.00 76.00 70 TRP A O 1
ATOM 556 N N . LEU A 1 71 ? 11.971 -10.151 24.072 1.00 79.31 71 LEU A N 1
ATOM 557 C CA . LEU A 1 71 ? 11.221 -10.597 25.247 1.00 79.31 71 LEU A CA 1
ATOM 558 C C . LEU A 1 71 ? 10.474 -9.434 25.916 1.00 79.31 71 LEU A C 1
ATOM 560 O O . LEU A 1 71 ? 9.287 -9.566 26.196 1.00 79.31 71 LEU A O 1
ATOM 564 N N . VAL A 1 72 ? 11.141 -8.290 26.110 1.00 82.44 72 VAL A N 1
ATOM 565 C CA . VAL A 1 72 ? 10.542 -7.060 26.659 1.00 82.44 72 VAL A CA 1
ATOM 566 C C . VAL A 1 72 ? 9.365 -6.619 25.794 1.00 82.44 72 VAL A C 1
ATOM 568 O O . VAL A 1 72 ? 8.280 -6.356 26.308 1.00 82.44 72 VAL A O 1
ATOM 571 N N . SER A 1 73 ? 9.539 -6.593 24.472 1.00 81.69 73 SER A N 1
ATOM 572 C CA . SER A 1 73 ? 8.470 -6.220 23.550 1.00 81.69 73 SER A CA 1
ATOM 573 C C . SER A 1 73 ? 7.272 -7.169 23.620 1.00 81.69 73 SER A C 1
ATOM 575 O O . SER A 1 73 ? 6.138 -6.694 23.712 1.00 81.69 73 SER A O 1
ATOM 577 N N . MET A 1 74 ? 7.494 -8.488 23.657 1.00 79.06 74 MET A N 1
ATOM 578 C CA . MET A 1 74 ? 6.417 -9.474 23.821 1.00 79.06 74 MET A CA 1
ATOM 579 C C . MET A 1 74 ? 5.693 -9.311 25.163 1.00 79.06 74 MET A C 1
ATOM 581 O O . MET A 1 74 ? 4.463 -9.358 25.212 1.00 79.06 74 MET A O 1
ATOM 585 N N . GLN A 1 75 ? 6.436 -9.076 26.247 1.00 84.69 75 GLN A N 1
ATOM 586 C CA . GLN A 1 75 ? 5.861 -8.819 27.568 1.00 84.69 75 GLN A CA 1
ATOM 587 C C . GLN A 1 75 ? 5.018 -7.540 27.577 1.00 84.69 75 GLN A C 1
ATOM 589 O O . GLN A 1 75 ? 3.931 -7.538 28.147 1.00 84.69 75 GLN A O 1
ATOM 594 N N . LEU A 1 76 ? 5.464 -6.482 26.897 1.00 84.94 76 LEU A N 1
ATOM 595 C CA . LEU A 1 76 ? 4.714 -5.235 26.740 1.00 84.94 76 LEU A CA 1
ATOM 596 C C . LEU A 1 76 ? 3.423 -5.413 25.921 1.00 84.94 76 LEU A C 1
ATOM 598 O O . LEU A 1 76 ? 2.393 -4.852 26.295 1.00 84.94 76 LEU A O 1
ATOM 602 N N . VAL A 1 77 ? 3.425 -6.240 24.865 1.00 77.44 77 VAL A N 1
ATOM 603 C CA . VAL A 1 77 ? 2.179 -6.615 24.161 1.00 77.44 77 VAL A CA 1
ATOM 604 C C . VAL A 1 77 ? 1.220 -7.324 25.114 1.00 77.44 77 VAL A C 1
ATOM 606 O O . VAL A 1 77 ? 0.037 -6.992 25.169 1.00 77.44 77 VAL A O 1
ATOM 609 N N . LEU A 1 78 ? 1.715 -8.285 25.895 1.00 79.19 78 LEU A N 1
ATOM 610 C CA . LEU A 1 78 ? 0.878 -9.046 26.820 1.00 79.19 78 LEU A CA 1
ATOM 611 C C . LEU A 1 78 ? 0.321 -8.165 27.953 1.00 79.19 78 LEU A C 1
ATOM 613 O O . LEU A 1 78 ? -0.849 -8.288 28.311 1.00 79.19 78 LEU A O 1
ATOM 617 N N . ILE A 1 79 ? 1.119 -7.221 28.456 1.00 84.25 79 ILE A N 1
ATOM 618 C CA . ILE A 1 79 ? 0.694 -6.157 29.377 1.00 84.25 79 ILE A CA 1
ATOM 619 C C . ILE A 1 79 ? -0.455 -5.344 28.774 1.00 84.25 79 ILE A C 1
ATOM 621 O O . ILE A 1 79 ? -1.457 -5.112 29.451 1.00 84.25 79 ILE A O 1
ATOM 625 N N . ALA A 1 80 ? -0.349 -4.957 27.500 1.00 81.12 80 ALA A N 1
ATOM 626 C CA . ALA A 1 80 ? -1.408 -4.223 26.821 1.00 81.12 80 ALA A CA 1
ATOM 627 C C . ALA A 1 80 ? -2.700 -5.042 26.694 1.00 81.12 80 ALA A C 1
ATOM 629 O O . ALA A 1 80 ? -3.783 -4.529 26.975 1.00 81.12 80 ALA A O 1
ATOM 630 N N . LEU A 1 81 ? -2.596 -6.325 26.335 1.00 77.12 81 LEU A N 1
ATOM 631 C CA . LEU A 1 81 ? -3.745 -7.229 26.263 1.00 77.12 81 LEU A CA 1
ATOM 632 C C . LEU A 1 81 ? -4.431 -7.382 27.626 1.00 77.12 81 LEU A C 1
ATOM 634 O O . LEU A 1 81 ? -5.649 -7.244 27.719 1.00 77.12 81 LEU A O 1
ATOM 638 N N . LEU A 1 82 ? -3.667 -7.603 28.698 1.00 80.69 82 LEU A N 1
ATOM 639 C CA . LEU A 1 82 ? -4.225 -7.733 30.046 1.00 80.69 82 LEU A CA 1
ATOM 640 C C . LEU A 1 82 ? -4.846 -6.420 30.545 1.00 80.69 82 LEU A C 1
ATOM 642 O O . LEU A 1 82 ? -5.884 -6.450 31.205 1.00 80.69 82 LEU A O 1
ATOM 646 N N . ALA A 1 83 ? -4.272 -5.270 30.186 1.00 82.75 83 ALA A N 1
ATOM 647 C CA . ALA A 1 83 ? -4.865 -3.966 30.468 1.00 82.75 83 ALA A CA 1
ATOM 648 C C . ALA A 1 83 ? -6.215 -3.779 29.745 1.00 82.75 83 ALA A C 1
ATOM 650 O O . ALA A 1 83 ? -7.161 -3.261 30.337 1.00 82.75 83 ALA A O 1
ATOM 651 N N . LEU A 1 84 ? -6.351 -4.258 28.502 1.00 78.62 84 LEU A N 1
ATOM 652 C CA . LEU A 1 84 ? -7.630 -4.262 27.778 1.00 78.62 84 LEU A CA 1
ATOM 653 C C . LEU A 1 84 ? -8.655 -5.224 28.398 1.00 78.62 84 LEU A C 1
ATOM 655 O O . LEU A 1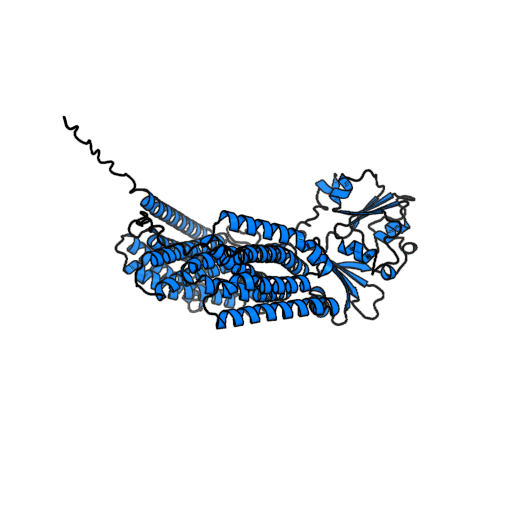 84 ? -9.840 -4.893 28.461 1.00 78.62 84 LEU A O 1
ATOM 659 N N . VAL A 1 85 ? -8.219 -6.382 28.901 1.00 78.31 85 VAL A N 1
ATOM 660 C CA . VAL A 1 85 ? -9.084 -7.305 29.657 1.00 78.31 85 VAL A CA 1
ATOM 661 C C . VAL A 1 85 ? -9.580 -6.643 30.944 1.00 78.31 85 VAL A C 1
ATOM 663 O O . VAL A 1 85 ? -10.777 -6.683 31.233 1.00 78.31 85 VAL A O 1
ATOM 666 N N . ALA A 1 86 ? -8.693 -5.975 31.687 1.00 82.12 86 ALA A N 1
ATOM 667 C CA . ALA A 1 86 ? -9.053 -5.228 32.889 1.00 82.12 86 ALA A CA 1
ATOM 668 C C . ALA A 1 86 ? -10.047 -4.091 32.582 1.00 82.12 86 ALA A C 1
ATOM 670 O O . ALA A 1 86 ? -11.063 -3.964 33.267 1.00 82.12 86 ALA A O 1
ATOM 671 N N . LEU A 1 87 ? -9.817 -3.334 31.502 1.00 84.50 87 LEU A N 1
ATOM 672 C CA . LEU A 1 87 ? -10.742 -2.315 30.998 1.00 84.50 87 LEU A CA 1
ATOM 673 C C . LEU A 1 87 ? -12.131 -2.892 30.707 1.00 84.50 87 LEU A C 1
ATOM 675 O O . LEU A 1 87 ? -13.147 -2.321 31.109 1.00 84.50 87 LEU A O 1
ATOM 679 N N . TRP A 1 88 ? -12.184 -4.007 29.978 1.00 80.56 88 TRP A N 1
ATOM 680 C CA . TRP A 1 88 ? -13.437 -4.670 29.628 1.00 80.56 88 TRP A CA 1
ATOM 681 C C . TRP A 1 88 ? -14.186 -5.145 30.876 1.00 80.56 88 TRP A C 1
ATOM 683 O O . TRP A 1 88 ? -15.386 -4.893 31.013 1.00 80.56 88 TRP A O 1
ATOM 693 N N . ARG A 1 89 ? -13.464 -5.763 31.817 1.00 78.44 89 ARG A N 1
ATOM 694 C CA . ARG A 1 89 ? -14.012 -6.254 33.084 1.00 78.44 89 ARG A CA 1
ATOM 695 C C . ARG A 1 89 ? -14.620 -5.122 33.907 1.00 78.44 89 ARG A C 1
ATOM 697 O O . ARG A 1 89 ? -15.757 -5.245 34.361 1.00 78.44 89 ARG A O 1
ATOM 704 N N . GLU A 1 90 ? -13.904 -4.009 34.065 1.00 81.25 90 GLU A N 1
ATOM 705 C CA . GLU A 1 90 ? -14.411 -2.845 34.800 1.00 81.25 90 GLU A CA 1
ATOM 706 C C . GLU A 1 90 ? -15.659 -2.258 34.137 1.00 81.25 90 GLU A C 1
ATOM 708 O O . GLU A 1 90 ? -16.670 -2.061 34.817 1.00 81.25 90 GLU A O 1
ATOM 713 N N . ARG A 1 91 ? -15.647 -2.101 32.805 1.00 77.12 91 ARG A N 1
ATOM 714 C CA . ARG A 1 91 ? -16.818 -1.619 32.056 1.00 77.12 91 ARG A CA 1
ATOM 715 C C . ARG A 1 91 ? -18.046 -2.497 32.258 1.00 77.12 91 ARG A C 1
ATOM 717 O O . ARG A 1 91 ? -19.154 -1.968 32.332 1.00 77.12 91 ARG A O 1
ATOM 724 N N . ARG A 1 92 ? -17.863 -3.819 32.316 1.00 74.06 92 ARG A N 1
ATOM 725 C CA . ARG A 1 92 ? -18.962 -4.774 32.500 1.00 74.06 92 ARG A CA 1
ATOM 726 C C . ARG A 1 92 ? -19.470 -4.805 33.936 1.00 74.06 92 ARG A C 1
ATOM 728 O O . ARG A 1 92 ? -20.666 -4.958 34.139 1.00 74.06 92 ARG A O 1
ATOM 735 N N . SER A 1 93 ? -18.586 -4.613 34.913 1.00 76.25 93 SER A N 1
ATOM 736 C CA . SER A 1 93 ? -18.949 -4.644 36.334 1.00 76.25 93 SER A CA 1
ATOM 737 C C . SER A 1 93 ? -19.919 -3.536 36.761 1.00 76.25 93 SER A C 1
ATOM 739 O O . SER A 1 93 ? -20.396 -3.559 37.890 1.00 76.25 93 SER A O 1
ATOM 741 N N . GLY A 1 94 ? -20.183 -2.543 35.899 1.00 72.50 94 GLY A N 1
ATOM 742 C CA . GLY A 1 94 ? -21.095 -1.436 36.193 1.00 72.50 94 GLY A CA 1
ATOM 743 C C . GLY A 1 94 ? -20.643 -0.552 37.359 1.00 72.50 94 GLY A C 1
ATOM 744 O O . GLY A 1 94 ? -21.386 0.339 37.764 1.00 72.50 94 GLY A O 1
ATOM 745 N N . ARG A 1 95 ? -19.437 -0.775 37.904 1.00 72.38 95 ARG A N 1
ATOM 746 C CA . ARG A 1 95 ? -18.898 0.023 39.003 1.00 72.38 95 ARG A CA 1
ATOM 747 C C . ARG A 1 95 ? -18.766 1.467 38.545 1.00 72.38 95 ARG A C 1
ATOM 749 O O . ARG A 1 95 ? -18.116 1.767 37.546 1.00 72.38 95 ARG A O 1
ATOM 756 N N . ALA A 1 96 ? -19.377 2.360 39.313 1.00 56.31 96 ALA A N 1
ATOM 757 C CA . ALA A 1 96 ? -19.404 3.792 39.058 1.00 56.31 96 ALA A CA 1
ATOM 758 C C . ALA A 1 96 ? -18.062 4.495 39.343 1.00 56.31 96 ALA A C 1
ATOM 760 O O . ALA A 1 96 ? -18.041 5.720 39.398 1.00 56.31 96 ALA A O 1
ATOM 761 N N . ASP A 1 97 ? -16.950 3.755 39.473 1.00 60.47 97 ASP A N 1
ATOM 762 C CA . ASP A 1 97 ? -15.602 4.278 39.777 1.00 60.47 97 ASP A CA 1
ATOM 763 C C . ASP A 1 97 ? -15.106 5.336 38.762 1.00 60.47 97 ASP A C 1
ATOM 765 O O . ASP A 1 97 ? -14.102 6.007 38.988 1.00 60.47 97 ASP A O 1
ATOM 769 N N . GLY A 1 98 ? -15.861 5.570 37.688 1.00 61.97 98 GLY A N 1
ATOM 770 C CA . GLY A 1 98 ? -15.802 6.783 36.892 1.00 61.97 98 GLY A CA 1
ATOM 771 C C . GLY A 1 98 ? -15.144 6.558 35.541 1.00 61.97 98 GLY A C 1
ATOM 772 O O . GLY A 1 98 ? -14.364 5.633 35.323 1.00 61.97 98 GLY A O 1
ATOM 773 N N . LEU A 1 99 ? -15.459 7.442 34.594 1.00 71.62 99 LEU A N 1
ATOM 774 C CA . LEU A 1 99 ? -14.883 7.446 33.247 1.00 71.62 99 LEU A CA 1
ATOM 775 C C . LEU A 1 99 ? -13.339 7.395 33.279 1.00 71.62 99 LEU A C 1
ATOM 777 O O . LEU A 1 99 ? -12.721 6.800 32.402 1.00 71.62 99 LEU A O 1
ATOM 781 N N . VAL A 1 100 ? -12.738 7.992 34.314 1.00 74.31 100 VAL A N 1
ATOM 782 C CA . VAL A 1 100 ? -11.291 8.137 34.522 1.00 74.31 100 VAL A CA 1
ATOM 783 C C . VAL A 1 100 ? -10.576 6.787 34.578 1.00 74.31 100 VAL A C 1
ATOM 785 O O . VAL A 1 100 ? -9.569 6.608 33.900 1.00 74.31 100 VAL A O 1
ATOM 788 N N . THR A 1 101 ? -11.106 5.811 35.316 1.00 79.19 101 THR A N 1
ATOM 789 C CA . THR A 1 101 ? -10.447 4.509 35.503 1.00 79.19 101 THR A CA 1
ATOM 790 C C . THR A 1 101 ? -10.343 3.729 34.193 1.00 79.19 101 THR A C 1
ATOM 792 O O . THR A 1 101 ? -9.296 3.173 33.861 1.00 79.19 101 THR A O 1
ATOM 795 N N . HIS A 1 102 ? -11.406 3.777 33.387 1.00 81.19 102 HIS A N 1
ATOM 796 C CA . HIS A 1 102 ? -11.433 3.163 32.064 1.00 81.19 102 HIS A CA 1
ATOM 797 C C . HIS A 1 102 ? -10.389 3.774 31.120 1.00 81.19 102 HIS A C 1
ATOM 799 O O . HIS A 1 102 ? -9.742 3.061 30.352 1.00 81.19 102 HIS A O 1
ATOM 805 N N . TRP A 1 103 ? -10.210 5.096 31.170 1.00 78.00 103 TRP A N 1
ATOM 806 C CA . TRP A 1 103 ? -9.198 5.760 30.354 1.00 78.00 103 TRP A CA 1
ATOM 807 C C . TRP A 1 103 ? -7.783 5.367 30.768 1.00 78.00 103 TRP A C 1
ATOM 809 O O . TRP A 1 103 ? -6.955 5.177 29.886 1.00 78.00 103 TRP A O 1
ATOM 819 N N . ILE A 1 104 ? -7.508 5.164 32.061 1.00 81.25 104 ILE A N 1
ATOM 820 C CA . ILE A 1 104 ? -6.168 4.766 32.520 1.00 81.25 104 ILE A CA 1
ATOM 821 C C . ILE A 1 104 ? -5.785 3.374 31.997 1.00 81.25 104 ILE A C 1
ATOM 823 O O . ILE A 1 104 ? -4.671 3.208 31.503 1.00 81.25 104 ILE A O 1
ATOM 827 N N . TRP A 1 105 ? -6.699 2.394 32.012 1.00 83.81 105 TRP A N 1
ATOM 828 C CA . TRP A 1 105 ? -6.436 1.083 31.401 1.00 83.81 105 TRP A CA 1
ATOM 829 C C . TRP A 1 105 ? -6.202 1.173 29.890 1.00 83.81 105 TRP A C 1
ATOM 831 O O . TRP A 1 105 ? -5.268 0.562 29.371 1.00 83.81 105 TRP A O 1
ATOM 841 N N . GLY A 1 106 ? -7.018 1.968 29.189 1.00 79.81 106 GLY A N 1
ATOM 842 C CA . GLY A 1 106 ? -6.852 2.199 27.754 1.00 79.81 106 GLY A CA 1
ATOM 843 C C . GLY A 1 106 ? -5.520 2.874 27.415 1.00 79.81 106 GLY A C 1
ATOM 844 O O . GLY A 1 106 ? -4.799 2.406 26.538 1.00 79.81 106 GLY A O 1
ATOM 845 N N . ILE A 1 107 ? -5.159 3.934 28.144 1.00 78.19 107 ILE A N 1
ATOM 846 C CA . ILE A 1 107 ? -3.884 4.646 27.988 1.00 78.19 107 ILE A CA 1
ATOM 847 C C . ILE A 1 107 ? -2.716 3.712 28.309 1.00 78.19 107 ILE A C 1
ATOM 849 O O . ILE A 1 107 ? -1.770 3.653 27.532 1.00 78.19 107 ILE A O 1
ATOM 853 N N . GLY A 1 108 ? -2.789 2.938 29.396 1.00 81.06 108 GLY A N 1
ATOM 854 C CA . GLY A 1 108 ? -1.763 1.959 29.757 1.00 81.06 108 GLY A CA 1
ATOM 855 C C . GLY A 1 108 ? -1.525 0.921 28.662 1.00 81.06 108 GLY A C 1
ATOM 856 O O . GLY A 1 108 ? -0.376 0.648 28.320 1.00 81.06 108 GLY A O 1
ATOM 857 N N . ALA A 1 109 ? -2.598 0.411 28.048 1.00 81.44 109 ALA A N 1
ATOM 858 C CA . ALA A 1 109 ? -2.495 -0.508 26.918 1.00 81.44 109 ALA A CA 1
ATOM 859 C C . ALA A 1 109 ? -1.820 0.138 25.698 1.00 81.44 109 ALA A C 1
ATOM 861 O O . ALA A 1 109 ? -0.930 -0.460 25.095 1.00 81.44 109 ALA A O 1
ATOM 862 N N . VAL A 1 110 ? -2.200 1.374 25.356 1.00 77.94 110 VAL A N 1
ATOM 863 C CA . VAL A 1 110 ? -1.593 2.119 24.241 1.00 77.94 110 VAL A CA 1
ATOM 864 C C . VAL A 1 110 ? -0.115 2.403 24.506 1.00 77.94 110 VAL A C 1
ATOM 866 O O . VAL A 1 110 ? 0.713 2.143 23.639 1.00 77.94 110 VAL A O 1
ATOM 869 N N . VAL A 1 111 ? 0.242 2.886 25.699 1.00 80.44 111 VAL A N 1
ATOM 870 C CA . VAL A 1 111 ? 1.638 3.178 26.067 1.00 80.44 111 VAL A CA 1
ATOM 871 C C . VAL A 1 111 ? 2.482 1.904 26.045 1.00 80.44 111 VAL A C 1
ATOM 873 O O . VAL A 1 111 ? 3.589 1.926 25.514 1.00 80.44 111 VAL A O 1
ATOM 876 N N . ALA A 1 112 ? 1.959 0.781 26.547 1.00 82.12 112 ALA A N 1
ATOM 877 C CA . ALA A 1 112 ? 2.648 -0.504 26.488 1.00 82.12 112 ALA A CA 1
ATOM 878 C C . ALA A 1 112 ? 2.853 -0.992 25.041 1.00 82.12 112 ALA A C 1
ATOM 880 O O . ALA A 1 112 ? 3.946 -1.440 24.706 1.00 82.12 112 ALA A O 1
ATOM 881 N N . LEU A 1 113 ? 1.864 -0.835 24.152 1.00 79.50 113 LEU A N 1
ATOM 882 C CA . LEU A 1 113 ? 2.020 -1.138 22.721 1.00 79.50 113 LEU A CA 1
ATOM 883 C C . LEU A 1 113 ? 3.045 -0.227 22.036 1.00 79.50 113 LEU A C 1
ATOM 885 O O . LEU A 1 113 ? 3.862 -0.706 21.253 1.00 79.50 113 LEU A O 1
ATOM 889 N N . VAL A 1 114 ? 3.042 1.072 22.344 1.00 75.94 114 VAL A N 1
ATOM 890 C CA . VAL A 1 114 ? 4.025 2.025 21.805 1.00 75.94 114 VAL A CA 1
ATOM 891 C C . VAL A 1 114 ? 5.435 1.678 22.282 1.00 75.94 114 VAL A C 1
ATOM 893 O O . VAL A 1 114 ? 6.357 1.666 21.473 1.00 75.94 114 VAL A O 1
ATOM 896 N N . LEU A 1 115 ? 5.609 1.336 23.562 1.00 80.00 115 LEU A N 1
ATOM 897 C CA . LEU A 1 115 ? 6.885 0.868 24.109 1.00 80.00 115 LEU A CA 1
ATOM 898 C C . LEU A 1 115 ? 7.327 -0.454 23.469 1.00 80.00 115 LEU A C 1
ATOM 900 O O . LEU A 1 115 ? 8.486 -0.596 23.096 1.00 80.00 115 LEU A O 1
ATOM 904 N N . SER A 1 116 ? 6.401 -1.397 23.285 1.00 82.94 116 SER A N 1
ATOM 905 C CA . SER A 1 116 ? 6.658 -2.674 22.612 1.00 82.94 116 SER A CA 1
ATOM 906 C C . SER A 1 116 ? 7.186 -2.455 21.193 1.00 82.94 116 SER A C 1
ATOM 908 O O . SER A 1 116 ? 8.182 -3.064 20.786 1.00 82.94 116 SER A O 1
ATOM 910 N N . LEU A 1 117 ? 6.543 -1.541 20.462 1.00 73.88 117 LEU A N 1
ATOM 911 C CA . LEU A 1 117 ? 6.932 -1.157 19.116 1.00 73.88 117 LEU A CA 1
ATOM 912 C C . LEU A 1 117 ? 8.279 -0.433 19.120 1.00 73.88 117 LEU A C 1
ATOM 914 O O . LEU A 1 117 ? 9.127 -0.744 18.288 1.00 73.88 117 LEU A O 1
ATOM 918 N N . ALA A 1 118 ? 8.508 0.492 20.055 1.00 74.69 118 ALA A N 1
ATOM 919 C CA . ALA A 1 118 ? 9.774 1.209 20.188 1.00 74.69 118 ALA A CA 1
ATOM 920 C C . ALA A 1 118 ? 10.952 0.246 20.425 1.00 74.69 118 ALA A C 1
ATOM 922 O O . ALA A 1 118 ? 11.985 0.385 19.765 1.00 74.69 118 ALA A O 1
ATOM 923 N N . GLU A 1 119 ? 10.765 -0.768 21.276 1.00 76.00 119 GLU A N 1
ATOM 924 C CA . GLU A 1 119 ? 11.761 -1.809 21.568 1.00 76.00 119 GLU A CA 1
ATOM 925 C C . GLU A 1 119 ? 12.070 -2.700 20.351 1.00 76.00 119 GLU A C 1
ATOM 927 O O . GLU A 1 119 ? 13.236 -2.973 20.057 1.00 76.00 119 GLU A O 1
ATOM 932 N N . VAL A 1 120 ? 11.053 -3.122 19.587 1.00 72.50 120 VAL A N 1
ATOM 933 C CA . VAL A 1 120 ? 11.258 -3.972 18.394 1.00 72.50 120 VAL A CA 1
ATOM 934 C C . VAL A 1 120 ? 11.828 -3.196 17.212 1.00 72.50 120 VAL A C 1
ATOM 936 O O . VAL A 1 120 ? 12.711 -3.684 16.504 1.00 72.50 120 VAL A O 1
ATOM 939 N N . THR A 1 121 ? 11.325 -1.988 16.969 1.00 61.09 121 THR A N 1
ATOM 940 C CA . THR A 1 121 ? 11.630 -1.225 15.749 1.00 61.09 121 THR A CA 1
ATOM 941 C C . THR A 1 121 ? 12.903 -0.406 15.858 1.00 61.09 121 THR A C 1
ATOM 943 O O . THR A 1 121 ? 13.462 -0.004 14.835 1.00 61.09 121 THR A O 1
ATOM 946 N N . ARG A 1 122 ? 13.357 -0.143 17.087 1.00 65.75 122 ARG A N 1
ATOM 947 C CA . ARG A 1 122 ? 14.435 0.803 17.374 1.00 65.75 122 ARG A CA 1
ATOM 948 C C . ARG A 1 122 ? 14.232 2.150 16.705 1.00 65.75 122 ARG A C 1
ATOM 950 O O . ARG A 1 122 ? 15.171 2.728 16.154 1.00 65.75 122 ARG A O 1
ATOM 957 N N . PHE A 1 123 ? 13.008 2.662 16.799 1.00 55.38 123 PHE A N 1
ATOM 958 C CA . PHE A 1 123 ? 12.714 4.072 16.554 1.00 55.38 123 PHE A CA 1
ATOM 959 C C . PHE A 1 123 ? 13.822 5.025 17.066 1.00 55.38 123 PHE A C 1
ATOM 961 O O . PHE A 1 123 ? 14.188 5.943 16.333 1.00 55.38 123 PHE A O 1
ATOM 968 N N . PRO A 1 124 ? 14.456 4.765 18.228 1.00 51.94 124 PRO A N 1
ATOM 969 C CA . PRO A 1 124 ? 15.512 5.618 18.760 1.00 51.94 124 PRO A CA 1
ATOM 970 C C . PRO A 1 124 ? 16.859 5.581 18.000 1.00 51.94 124 PRO A C 1
ATOM 972 O O . PRO A 1 124 ? 17.456 6.630 17.784 1.00 51.94 124 PRO A O 1
ATOM 975 N N . ARG A 1 125 ? 17.306 4.428 17.476 1.00 51.41 125 ARG A N 1
ATOM 976 C CA . ARG A 1 125 ? 18.568 4.343 16.698 1.00 51.41 125 ARG A CA 1
ATOM 977 C C . ARG A 1 125 ? 18.487 4.968 15.312 1.00 51.41 125 ARG A C 1
ATOM 979 O O . ARG A 1 125 ? 19.504 5.253 14.692 1.00 51.41 125 ARG A O 1
ATOM 986 N N . ARG A 1 126 ? 17.275 5.195 14.806 1.00 54.12 126 ARG A N 1
ATOM 987 C CA . ARG A 1 126 ? 17.065 5.916 13.545 1.00 54.12 126 ARG A CA 1
ATOM 988 C C . ARG A 1 126 ? 17.076 7.434 13.713 1.00 54.12 126 ARG A C 1
ATOM 990 O O . ARG A 1 126 ? 16.959 8.131 12.714 1.00 54.12 126 ARG A O 1
ATOM 997 N N . LEU A 1 127 ? 17.282 7.952 14.927 1.00 55.38 127 LEU A N 1
ATOM 998 C CA . LEU A 1 127 ? 17.518 9.380 15.157 1.00 55.38 127 LEU A CA 1
ATOM 999 C C . LEU A 1 127 ? 18.823 9.875 14.512 1.00 55.38 127 LEU A C 1
ATOM 1001 O O . LEU A 1 127 ? 18.937 11.064 14.222 1.00 55.38 127 LEU A O 1
ATOM 1005 N N . GLU A 1 128 ? 19.759 8.972 14.196 1.00 51.38 128 GLU A N 1
ATOM 1006 C CA . GLU A 1 128 ? 20.894 9.256 13.303 1.00 51.38 128 GLU A CA 1
ATOM 1007 C C . GLU A 1 128 ? 20.434 9.814 11.947 1.00 51.38 128 GLU A C 1
ATOM 1009 O O . GLU A 1 128 ? 21.051 10.732 11.411 1.00 51.38 128 GLU A O 1
ATOM 1014 N N . LEU A 1 129 ? 19.306 9.322 11.419 1.00 51.50 129 LEU A N 1
ATOM 1015 C CA . LEU A 1 129 ? 18.735 9.789 10.151 1.00 51.50 129 LEU A CA 1
ATOM 1016 C C . LEU A 1 129 ? 18.158 11.207 10.251 1.00 51.50 129 LEU A C 1
ATOM 1018 O O . LEU A 1 129 ? 17.949 11.847 9.226 1.00 51.50 129 LEU A O 1
ATOM 1022 N N . LEU A 1 130 ? 17.917 11.709 11.467 1.00 55.97 130 LEU A N 1
ATOM 1023 C CA . LEU A 1 130 ? 17.463 13.080 11.710 1.00 55.97 130 LEU A CA 1
ATOM 1024 C C . LEU A 1 130 ? 18.626 14.068 11.894 1.00 55.97 130 LEU A C 1
ATOM 1026 O O . LEU A 1 130 ? 18.381 15.243 12.157 1.00 55.97 130 LEU A O 1
ATOM 1030 N N . GLY A 1 131 ? 19.882 13.617 11.780 1.00 62.44 131 GLY A N 1
ATOM 1031 C CA . GLY A 1 131 ? 21.061 14.481 11.895 1.00 62.44 131 GLY A CA 1
ATOM 1032 C C . GLY A 1 131 ? 21.272 15.075 13.292 1.00 62.44 131 GLY A C 1
ATOM 1033 O O . GLY A 1 131 ? 21.885 16.134 13.422 1.00 62.44 131 GLY A O 1
ATOM 1034 N N . LEU A 1 132 ? 20.749 14.432 14.342 1.00 65.31 132 LEU A N 1
ATOM 1035 C CA . LEU A 1 132 ? 20.913 14.912 15.714 1.00 65.31 132 LEU A CA 1
ATOM 1036 C C . LEU A 1 132 ? 22.368 14.728 16.186 1.00 65.31 132 LEU A C 1
ATOM 1038 O O . LEU A 1 132 ? 22.961 13.682 15.931 1.00 65.31 132 LEU A O 1
ATOM 1042 N N . PRO A 1 133 ? 22.948 15.696 16.923 1.00 67.56 133 PRO A N 1
ATOM 1043 C CA . PRO A 1 133 ? 24.370 15.690 17.289 1.00 67.56 133 PRO A CA 1
ATOM 1044 C C . PRO A 1 133 ? 24.765 14.577 18.275 1.00 67.56 133 PRO A C 1
ATOM 1046 O O . PRO A 1 133 ? 25.950 14.341 18.497 1.00 67.56 133 PRO A O 1
ATOM 1049 N N . SER A 1 134 ? 23.799 13.904 18.909 1.00 66.38 134 SER A N 1
ATOM 1050 C CA . SER A 1 134 ? 24.039 12.828 19.886 1.00 66.38 134 SER A CA 1
ATOM 1051 C C . SER A 1 134 ? 22.849 11.856 19.936 1.00 66.38 134 SER A C 1
ATOM 1053 O O . SER A 1 134 ? 22.092 11.860 20.910 1.00 66.38 134 SER A O 1
ATOM 1055 N N . PRO A 1 135 ? 22.626 11.055 18.881 1.00 60.88 135 PRO A N 1
ATOM 1056 C CA . PRO A 1 135 ? 21.426 10.229 18.713 1.00 60.88 135 PRO A CA 1
ATOM 1057 C C . PRO A 1 135 ? 21.194 9.269 19.889 1.00 60.88 135 PRO A C 1
ATOM 1059 O O . PRO A 1 135 ? 20.053 9.126 20.320 1.00 60.88 135 PRO A O 1
ATOM 1062 N N . ASP A 1 136 ? 22.258 8.730 20.495 1.00 60.59 136 ASP A N 1
ATOM 1063 C CA . ASP A 1 136 ? 22.186 7.857 21.679 1.00 60.59 136 ASP A CA 1
ATOM 1064 C C . ASP A 1 136 ? 21.553 8.541 22.906 1.00 60.59 136 ASP A C 1
ATOM 1066 O O . ASP A 1 136 ? 20.826 7.916 23.687 1.00 60.59 136 ASP A O 1
ATOM 1070 N N . VAL A 1 137 ? 21.811 9.841 23.091 1.00 67.12 137 VAL A N 1
ATOM 1071 C CA . VAL A 1 137 ? 21.270 10.627 24.213 1.00 67.12 137 VAL A CA 1
ATOM 1072 C C . VAL A 1 137 ? 19.776 10.850 24.016 1.00 67.12 137 VAL A C 1
ATOM 1074 O O . VAL A 1 137 ? 18.991 10.620 24.938 1.00 67.12 137 VAL A O 1
ATOM 1077 N N . TYR A 1 138 ? 19.370 11.238 22.805 1.00 63.94 138 TYR A N 1
ATOM 1078 C CA . TYR A 1 138 ? 17.958 11.407 22.464 1.00 63.94 138 TYR A CA 1
ATOM 1079 C C . TYR A 1 138 ? 17.202 10.079 22.517 1.00 63.94 138 TYR A C 1
ATOM 1081 O O . TYR A 1 138 ? 16.079 10.036 23.016 1.00 63.94 138 TYR A O 1
ATOM 1089 N N . GLU A 1 139 ? 17.833 8.986 22.084 1.00 66.44 139 GLU A N 1
ATOM 1090 C CA . GLU A 1 139 ? 17.279 7.641 22.201 1.00 66.44 139 GLU A CA 1
ATOM 1091 C C . GLU A 1 139 ? 16.965 7.297 23.652 1.00 66.44 139 GLU A C 1
ATOM 1093 O O . GLU A 1 139 ? 15.839 6.936 24.005 1.00 66.44 139 GLU A O 1
ATOM 1098 N N . SER A 1 140 ? 17.970 7.480 24.501 1.00 66.19 140 SER A N 1
ATOM 1099 C CA . SER A 1 140 ? 17.875 7.200 25.924 1.00 66.19 140 SER A CA 1
ATOM 1100 C C . SER A 1 140 ? 16.817 8.073 26.592 1.00 66.19 140 SER A C 1
ATOM 1102 O O . SER A 1 140 ? 16.081 7.581 27.442 1.00 66.19 140 SER A O 1
ATOM 1104 N N . PHE A 1 141 ? 16.693 9.335 26.175 1.00 71.38 141 PHE A N 1
ATOM 1105 C CA . PHE A 1 141 ? 15.685 10.266 26.673 1.00 71.38 141 PHE A CA 1
ATOM 1106 C C . PHE A 1 141 ? 14.258 9.865 26.280 1.00 71.38 141 PHE A C 1
ATOM 1108 O O . PHE A 1 141 ? 13.365 9.898 27.127 1.00 71.38 141 PHE A O 1
ATOM 1115 N N . VAL A 1 142 ? 14.026 9.460 25.027 1.00 66.88 142 VAL A N 1
ATOM 1116 C CA . VAL A 1 142 ? 12.697 9.033 24.553 1.00 66.88 142 VAL A CA 1
ATOM 1117 C C . VAL A 1 142 ? 12.265 7.747 25.252 1.00 66.88 142 VAL A C 1
ATOM 1119 O O . VAL A 1 142 ? 11.164 7.697 25.800 1.00 66.88 142 VAL A O 1
ATOM 1122 N N . ILE A 1 143 ? 13.139 6.734 25.293 1.00 68.12 143 ILE A N 1
ATOM 1123 C CA . ILE A 1 143 ? 12.877 5.474 26.003 1.00 68.12 143 ILE A CA 1
ATOM 1124 C C . ILE A 1 143 ? 12.590 5.771 27.479 1.00 68.12 143 ILE A C 1
ATOM 1126 O O . ILE A 1 143 ? 11.559 5.353 28.005 1.00 68.12 143 ILE A O 1
ATOM 1130 N N . PHE A 1 144 ? 13.455 6.551 28.133 1.00 73.50 144 PHE A N 1
ATOM 1131 C CA . PHE A 1 144 ? 13.273 6.957 29.524 1.00 73.50 144 PHE A CA 1
ATOM 1132 C C . PHE A 1 144 ? 11.926 7.650 29.756 1.00 73.50 144 PHE A C 1
ATOM 1134 O O . PHE A 1 144 ? 11.210 7.289 30.687 1.00 73.50 144 PHE A O 1
ATOM 1141 N N . SER A 1 145 ? 11.555 8.598 28.894 1.00 72.50 145 SER A N 1
ATOM 1142 C CA . SER A 1 145 ? 10.309 9.359 29.014 1.00 72.50 145 SER A CA 1
ATOM 1143 C C . SER A 1 145 ? 9.076 8.470 28.860 1.00 72.50 145 SER A C 1
ATOM 1145 O O . SER A 1 145 ? 8.121 8.617 29.620 1.00 72.50 145 SER A O 1
ATOM 1147 N N . LEU A 1 146 ? 9.095 7.516 27.924 1.00 72.06 146 LEU A N 1
ATOM 1148 C CA . LEU A 1 146 ? 7.995 6.568 27.730 1.00 72.06 146 LEU A CA 1
ATOM 1149 C C . LEU A 1 146 ? 7.848 5.613 28.924 1.00 72.06 146 LEU A C 1
ATOM 1151 O O . LEU A 1 146 ? 6.734 5.378 29.392 1.00 72.06 146 LEU A O 1
ATOM 1155 N N . TRP A 1 147 ? 8.961 5.105 29.459 1.00 77.75 147 TRP A N 1
ATOM 1156 C CA . TRP A 1 147 ? 8.949 4.261 30.657 1.00 77.75 147 TRP A CA 1
ATOM 1157 C C . TRP A 1 147 ? 8.519 5.020 31.907 1.00 77.75 147 TRP A C 1
ATOM 1159 O O . TRP A 1 147 ? 7.731 4.499 32.694 1.00 77.75 147 TRP A O 1
ATOM 1169 N N . LEU A 1 148 ? 8.982 6.260 32.073 1.00 78.06 148 LEU A N 1
ATOM 1170 C CA . LEU A 1 148 ? 8.559 7.137 33.159 1.00 78.06 148 LEU A CA 1
ATOM 1171 C C . LEU A 1 148 ? 7.062 7.452 33.055 1.00 78.06 148 LEU A C 1
ATOM 1173 O O . LEU A 1 148 ? 6.364 7.408 34.063 1.00 78.06 148 LEU A O 1
ATOM 1177 N N . ALA A 1 149 ? 6.548 7.713 31.849 1.00 72.75 149 ALA A N 1
ATOM 1178 C CA . ALA A 1 149 ? 5.122 7.924 31.621 1.00 72.75 149 ALA A CA 1
ATOM 1179 C C . ALA A 1 149 ? 4.301 6.676 31.980 1.00 72.75 149 ALA A C 1
ATOM 1181 O O . ALA A 1 149 ? 3.301 6.794 32.688 1.00 72.75 149 ALA A O 1
ATOM 1182 N N . LEU A 1 150 ? 4.747 5.481 31.567 1.00 76.06 150 LEU A N 1
ATOM 1183 C CA . LEU A 1 150 ? 4.127 4.217 31.976 1.00 76.06 150 LEU A CA 1
ATOM 1184 C C . LEU A 1 150 ? 4.149 4.071 33.509 1.00 76.06 150 LEU A C 1
ATOM 1186 O O . LEU A 1 150 ? 3.133 3.765 34.122 1.00 76.06 150 LEU A O 1
ATOM 1190 N N . LEU A 1 151 ? 5.274 4.357 34.160 1.00 76.81 151 LEU A N 1
ATOM 1191 C CA . LEU A 1 151 ? 5.410 4.275 35.616 1.00 76.81 151 LEU A CA 1
ATOM 1192 C C . LEU A 1 151 ? 4.492 5.245 36.369 1.00 76.81 151 LEU A C 1
ATOM 1194 O O . LEU A 1 151 ? 3.788 4.833 37.291 1.00 76.81 151 LEU A O 1
ATOM 1198 N N . LEU A 1 152 ? 4.486 6.519 35.984 1.00 76.06 152 LEU A N 1
ATOM 1199 C CA . LEU A 1 152 ? 3.739 7.562 36.684 1.00 76.06 152 LEU A CA 1
ATOM 1200 C C . LEU A 1 152 ? 2.233 7.431 36.463 1.00 76.06 152 LEU A C 1
ATOM 1202 O O . LEU A 1 152 ? 1.466 7.489 37.422 1.00 76.06 152 LEU A O 1
ATOM 1206 N N . LEU A 1 153 ? 1.808 7.236 35.213 1.00 70.62 153 LEU A N 1
ATOM 1207 C CA . LEU A 1 153 ? 0.386 7.182 34.871 1.00 70.62 153 LEU A CA 1
ATOM 1208 C C . LEU A 1 153 ? -0.229 5.838 35.247 1.00 70.62 153 LEU A C 1
ATOM 1210 O O . LEU A 1 153 ? -1.344 5.782 35.760 1.00 70.62 153 LEU A O 1
ATOM 1214 N N . PHE A 1 154 ? 0.498 4.755 34.983 1.00 72.06 154 PHE A N 1
ATOM 1215 C CA . PHE A 1 154 ? -0.047 3.412 35.082 1.00 72.06 154 PHE A CA 1
ATOM 1216 C C . PHE A 1 154 ? 0.423 2.686 36.340 1.00 72.06 154 PHE A C 1
ATOM 1218 O O . PHE A 1 154 ? -0.392 2.070 37.019 1.00 72.06 154 PHE A O 1
ATOM 1225 N N . GLY A 1 155 ? 1.698 2.816 36.720 1.00 74.94 155 GLY A N 1
ATOM 1226 C CA . GLY A 1 155 ? 2.235 2.214 37.944 1.00 74.94 155 GLY A CA 1
ATOM 1227 C C . GLY A 1 155 ? 1.542 2.723 39.212 1.00 74.94 155 GLY A C 1
ATOM 1228 O O . GLY A 1 155 ? 1.078 1.916 40.014 1.00 74.94 155 GLY A O 1
ATOM 1229 N N . GLY A 1 156 ? 1.388 4.043 39.369 1.00 76.81 156 GLY A N 1
ATOM 1230 C CA . GLY A 1 156 ? 0.689 4.633 40.523 1.00 76.81 156 GLY A CA 1
ATOM 1231 C C . GLY A 1 156 ? -0.774 4.188 40.631 1.00 76.81 156 GLY A C 1
ATOM 1232 O O . GLY A 1 156 ? -1.247 3.809 41.705 1.00 76.81 156 GLY A O 1
ATOM 1233 N N . PHE A 1 157 ? -1.468 4.144 39.494 1.00 81.38 157 PHE A N 1
ATOM 1234 C CA . PHE A 1 157 ? -2.824 3.613 39.394 1.00 81.38 157 PHE A CA 1
ATOM 1235 C C . PHE A 1 157 ? -2.900 2.125 39.776 1.00 81.38 157 PHE A C 1
ATOM 1237 O O . PHE A 1 157 ? -3.795 1.721 40.526 1.00 81.38 157 PHE A O 1
ATOM 1244 N N . LEU A 1 158 ? -1.936 1.319 39.321 1.00 77.50 158 LEU A N 1
ATOM 1245 C CA . LEU A 1 158 ? -1.871 -0.104 39.636 1.00 77.50 158 LEU A CA 1
ATOM 1246 C C . LEU A 1 158 ? -1.647 -0.341 41.132 1.00 77.50 158 LEU A C 1
ATOM 1248 O O . LEU A 1 158 ? -2.320 -1.190 41.709 1.00 77.50 158 LEU A O 1
ATOM 1252 N N . VAL A 1 159 ? -0.753 0.421 41.779 1.00 79.31 159 VAL A N 1
ATOM 1253 C CA . VAL A 1 159 ? -0.541 0.344 43.239 1.00 79.31 159 VAL A CA 1
ATOM 1254 C C . VAL A 1 159 ? -1.836 0.637 43.977 1.00 79.31 159 VAL A C 1
ATOM 1256 O O . VAL A 1 159 ? -2.193 -0.109 44.885 1.00 79.31 159 VAL A O 1
ATOM 1259 N N . TRP A 1 160 ? -2.552 1.691 43.584 1.00 81.69 160 TRP A N 1
ATOM 1260 C CA . TRP A 1 160 ? -3.822 2.056 44.206 1.00 81.69 160 TRP A CA 1
ATOM 1261 C C . TRP A 1 160 ? -4.871 0.942 44.066 1.00 81.69 160 TRP A C 1
ATOM 1263 O O . TRP A 1 160 ? -5.479 0.536 45.059 1.00 81.69 160 TRP A O 1
ATOM 1273 N N . ARG A 1 161 ? -5.026 0.368 42.865 1.00 80.12 161 ARG A N 1
ATOM 1274 C CA . ARG A 1 161 ? -5.946 -0.756 42.621 1.00 80.12 161 ARG A CA 1
ATOM 1275 C C . ARG A 1 161 ? -5.538 -2.031 43.359 1.00 80.12 161 ARG A C 1
ATOM 1277 O O . ARG A 1 161 ? -6.386 -2.692 43.956 1.00 80.12 161 ARG A O 1
ATOM 1284 N N . LEU A 1 162 ? -4.250 -2.363 43.377 1.00 76.69 162 LEU A N 1
ATOM 1285 C CA . LEU A 1 162 ? -3.731 -3.523 44.103 1.00 76.69 162 LEU A CA 1
ATOM 1286 C C . LEU A 1 162 ? -3.855 -3.344 45.617 1.00 76.69 162 LEU A C 1
ATOM 1288 O O . LEU A 1 162 ? -4.172 -4.310 46.308 1.00 76.69 162 LEU A O 1
ATOM 1292 N N . ALA A 1 163 ? -3.675 -2.128 46.139 1.00 78.75 163 ALA A N 1
ATOM 1293 C CA . ALA A 1 163 ? -3.876 -1.813 47.551 1.00 78.75 163 ALA A CA 1
ATOM 1294 C C . ALA A 1 163 ? -5.336 -2.004 47.992 1.00 78.75 163 ALA A C 1
ATOM 1296 O O . ALA A 1 163 ? -5.574 -2.361 49.146 1.00 78.75 163 ALA A O 1
ATOM 1297 N N . ALA A 1 164 ? -6.291 -1.831 47.075 1.00 78.19 164 ALA A N 1
ATOM 1298 C CA . ALA A 1 164 ? -7.704 -2.120 47.307 1.00 78.19 164 ALA A CA 1
ATOM 1299 C C . ALA A 1 164 ? -8.050 -3.624 47.219 1.00 78.19 164 ALA A C 1
ATOM 1301 O O . ALA A 1 164 ? -9.116 -4.032 47.676 1.00 78.19 164 ALA A O 1
ATOM 1302 N N . SER A 1 165 ? -7.169 -4.466 46.666 1.00 76.75 165 SER A N 1
ATOM 1303 C CA . SER A 1 165 ? -7.380 -5.919 46.588 1.00 76.75 165 SER A CA 1
ATOM 1304 C C . SER A 1 165 ? -6.968 -6.629 47.892 1.00 76.75 165 SER A C 1
ATOM 1306 O O . SER A 1 165 ? -5.945 -6.305 48.500 1.00 76.75 165 SER A O 1
ATOM 1308 N N . ALA A 1 166 ? -7.758 -7.608 48.347 1.00 72.56 166 ALA A N 1
ATOM 1309 C CA . ALA A 1 166 ? -7.531 -8.326 49.612 1.00 72.56 166 ALA A CA 1
ATOM 1310 C C . ALA A 1 166 ? -6.713 -9.633 49.468 1.00 72.56 166 ALA A C 1
ATOM 1312 O O . ALA A 1 166 ? -6.593 -10.394 50.425 1.00 72.56 166 ALA A O 1
ATOM 1313 N N . GLY A 1 167 ? -6.151 -9.920 48.288 1.00 77.00 167 GLY A N 1
ATOM 1314 C CA . GLY A 1 167 ? -5.494 -11.201 47.997 1.00 77.00 167 GLY A CA 1
ATOM 1315 C C . GLY A 1 167 ? -4.006 -11.271 48.387 1.00 77.00 167 GLY A C 1
ATOM 1316 O O . GLY A 1 167 ? -3.320 -10.247 48.390 1.00 77.00 167 GLY A O 1
ATOM 1317 N N . PRO A 1 168 ? -3.451 -12.474 48.646 1.00 69.62 168 PRO A N 1
ATOM 1318 C CA . PRO A 1 168 ? -2.018 -12.672 48.905 1.00 69.62 168 PRO A CA 1
ATOM 1319 C C . PRO A 1 168 ? -1.122 -12.217 47.737 1.00 69.62 168 PRO A C 1
ATOM 1321 O O . PRO A 1 168 ? 0.000 -11.764 47.971 1.00 69.62 168 PRO A O 1
ATOM 1324 N N . GLY A 1 169 ? -1.639 -12.230 46.499 1.00 67.94 169 GLY A N 1
ATOM 1325 C CA . GLY A 1 169 ? -0.977 -11.685 45.306 1.00 67.94 169 GLY A CA 1
ATOM 1326 C C . GLY A 1 169 ? -0.609 -10.199 45.412 1.00 67.94 169 GLY A C 1
ATOM 1327 O O . GLY A 1 169 ? 0.382 -9.764 44.826 1.00 67.94 169 GLY A O 1
ATOM 1328 N N . ARG A 1 170 ? -1.317 -9.430 46.254 1.00 76.38 170 ARG A N 1
ATOM 1329 C CA . ARG A 1 170 ? -1.040 -8.008 46.515 1.00 76.38 170 ARG A CA 1
ATOM 1330 C C . ARG A 1 170 ? 0.388 -7.769 46.994 1.00 76.38 170 ARG A C 1
ATOM 1332 O O . ARG A 1 170 ? 1.026 -6.823 46.545 1.00 76.38 170 ARG A O 1
ATOM 1339 N N . ARG A 1 171 ? 0.891 -8.597 47.918 1.00 78.00 171 ARG A N 1
ATOM 1340 C CA . ARG A 1 171 ? 2.223 -8.390 48.514 1.00 78.00 171 ARG A CA 1
ATOM 1341 C C . ARG A 1 171 ? 3.319 -8.530 47.462 1.00 78.00 171 ARG A C 1
ATOM 1343 O O . ARG A 1 171 ? 4.223 -7.704 47.418 1.00 78.00 171 ARG A O 1
ATOM 1350 N N . TYR A 1 172 ? 3.191 -9.524 46.588 1.00 72.25 172 TYR A N 1
ATOM 1351 C CA . TYR A 1 172 ? 4.148 -9.781 45.515 1.00 72.25 172 TYR A CA 1
ATOM 1352 C C . TYR A 1 172 ? 4.083 -8.721 44.416 1.00 72.25 172 TYR A C 1
ATOM 1354 O O . TYR A 1 172 ? 5.126 -8.273 43.948 1.00 72.25 172 TYR A O 1
ATOM 1362 N N . ALA A 1 173 ? 2.881 -8.275 44.045 1.00 70.44 173 ALA A N 1
ATOM 1363 C CA . ALA A 1 173 ? 2.703 -7.247 43.024 1.00 70.44 173 ALA A CA 1
ATOM 1364 C C . ALA A 1 173 ? 3.237 -5.879 43.482 1.00 70.44 173 ALA A C 1
ATOM 1366 O O . ALA A 1 173 ? 3.955 -5.218 42.735 1.00 70.44 173 ALA A O 1
ATOM 1367 N N . VAL A 1 174 ? 2.956 -5.481 44.731 1.00 78.38 174 VAL A N 1
ATOM 1368 C CA . VAL A 1 174 ? 3.496 -4.240 45.311 1.00 78.38 174 VAL A CA 1
ATOM 1369 C C . VAL A 1 174 ? 5.017 -4.322 45.437 1.00 78.38 174 VAL A C 1
ATOM 1371 O O . VAL A 1 174 ? 5.701 -3.403 44.998 1.00 78.38 174 VAL A O 1
ATOM 1374 N N . LEU A 1 175 ? 5.557 -5.431 45.957 1.00 78.44 175 LEU A N 1
ATOM 1375 C CA . LEU A 1 175 ? 7.004 -5.626 46.076 1.00 78.44 175 LEU A CA 1
ATOM 1376 C C . LEU A 1 175 ? 7.700 -5.581 44.709 1.00 78.44 175 LEU A C 1
ATOM 1378 O O . LEU A 1 175 ? 8.704 -4.891 44.560 1.00 78.44 175 LEU A O 1
ATOM 1382 N N . GLY A 1 176 ? 7.156 -6.276 43.707 1.00 74.19 176 GLY A N 1
ATOM 1383 C CA . GLY A 1 176 ? 7.695 -6.285 42.348 1.00 74.19 176 GLY A CA 1
ATOM 1384 C C . GLY A 1 176 ? 7.706 -4.894 41.714 1.00 74.19 176 GLY A C 1
ATOM 1385 O O . GLY A 1 176 ? 8.715 -4.490 41.139 1.00 74.19 176 GLY A O 1
ATOM 1386 N N . LEU A 1 177 ? 6.626 -4.123 41.880 1.00 76.12 177 LEU A N 1
ATOM 1387 C CA . LEU A 1 177 ? 6.558 -2.755 41.367 1.00 76.12 177 LEU A CA 1
ATOM 1388 C C . LEU A 1 177 ? 7.526 -1.813 42.103 1.00 76.12 177 LEU A C 1
ATOM 1390 O O . LEU A 1 177 ? 8.178 -0.990 41.467 1.00 76.12 177 LEU A O 1
ATOM 1394 N N . SER A 1 178 ? 7.667 -1.950 43.426 1.00 78.31 178 SER A N 1
ATOM 1395 C CA . SER A 1 178 ? 8.633 -1.176 44.217 1.00 78.31 178 SER A CA 1
ATOM 1396 C C . SER A 1 178 ? 10.078 -1.485 43.829 1.00 78.31 178 SER A C 1
ATOM 1398 O O . SER A 1 178 ? 10.874 -0.560 43.668 1.00 78.31 178 SER A O 1
ATOM 1400 N N . LEU A 1 179 ? 10.412 -2.766 43.633 1.00 75.00 179 LEU A N 1
ATOM 1401 C CA . LEU A 1 179 ? 11.726 -3.185 43.143 1.00 75.00 179 LEU A CA 1
ATOM 1402 C C . LEU A 1 179 ? 11.993 -2.622 41.749 1.00 75.00 179 LEU A C 1
ATOM 1404 O O . LEU A 1 179 ? 13.085 -2.123 41.494 1.00 75.00 179 LEU A O 1
ATOM 1408 N N . TRP A 1 180 ? 10.989 -2.631 40.873 1.00 75.56 180 TRP A N 1
ATOM 1409 C CA . TRP A 1 180 ? 11.112 -2.049 39.545 1.00 75.56 180 TRP A CA 1
ATOM 1410 C C . TRP A 1 180 ? 11.347 -0.531 39.578 1.00 75.56 180 TRP A C 1
ATOM 1412 O O . TRP A 1 180 ? 12.280 -0.057 38.931 1.00 75.56 180 TRP A O 1
ATOM 1422 N N . ILE A 1 181 ? 10.572 0.221 40.371 1.00 77.94 181 ILE A N 1
ATOM 1423 C CA . ILE A 1 181 ? 10.750 1.673 40.561 1.00 77.94 181 ILE A CA 1
ATOM 1424 C C . ILE A 1 181 ? 12.157 1.981 41.076 1.00 77.94 181 ILE A C 1
ATOM 1426 O O . ILE A 1 181 ? 12.847 2.831 40.516 1.00 77.94 181 ILE A O 1
ATOM 1430 N N . LEU A 1 182 ? 12.597 1.278 42.124 1.00 78.75 182 LEU A N 1
ATOM 1431 C CA . LEU A 1 182 ? 13.927 1.461 42.703 1.00 78.75 182 LEU A CA 1
ATOM 1432 C C . LEU A 1 182 ? 15.015 1.222 41.654 1.00 78.75 182 LEU A C 1
ATOM 1434 O O . LEU A 1 182 ? 15.951 2.008 41.527 1.00 78.75 182 LEU A O 1
ATOM 1438 N N . HIS A 1 183 ? 14.876 0.154 40.876 1.00 71.81 183 HIS A N 1
ATOM 1439 C CA . HIS A 1 183 ? 15.867 -0.211 39.878 1.00 71.81 183 HIS A CA 1
ATOM 1440 C C . HIS A 1 183 ? 15.905 0.770 38.700 1.00 71.81 183 HIS A C 1
ATOM 1442 O O . HIS A 1 183 ? 16.984 1.136 38.233 1.00 71.81 183 HIS A O 1
ATOM 1448 N N . PHE A 1 184 ? 14.738 1.264 38.276 1.00 74.88 184 PHE A N 1
ATOM 1449 C CA . PHE A 1 184 ? 14.621 2.332 37.288 1.00 74.88 184 PHE A CA 1
ATOM 1450 C C . PHE A 1 184 ? 15.319 3.612 37.767 1.00 74.88 184 PHE A C 1
ATOM 1452 O O . PHE A 1 184 ? 16.149 4.158 37.044 1.00 74.88 184 PHE A O 1
ATOM 1459 N N . LEU A 1 185 ? 15.070 4.046 39.009 1.00 77.44 185 LEU A N 1
ATOM 1460 C CA . LEU A 1 185 ? 15.715 5.224 39.604 1.00 77.44 185 LEU A CA 1
ATOM 1461 C C . LEU A 1 185 ? 17.241 5.076 39.688 1.00 77.44 185 LEU A C 1
ATOM 1463 O O . LEU A 1 185 ? 17.967 5.999 39.318 1.00 77.44 185 LEU A O 1
ATOM 1467 N N . LEU A 1 186 ? 17.734 3.909 40.114 1.00 71.94 186 LEU A N 1
ATOM 1468 C CA . LEU A 1 186 ? 19.170 3.612 40.146 1.00 71.94 186 LEU A CA 1
ATOM 1469 C C . LEU A 1 186 ? 19.800 3.692 38.750 1.00 71.94 186 LEU A C 1
ATOM 1471 O O . LEU A 1 186 ? 20.908 4.204 38.598 1.00 71.94 186 LEU A O 1
ATOM 1475 N N . SER A 1 187 ? 19.082 3.255 37.713 1.00 68.62 187 SER A N 1
ATOM 1476 C CA . SER A 1 187 ? 19.568 3.384 36.341 1.00 68.62 187 SER A CA 1
ATOM 1477 C C . SER A 1 187 ? 19.636 4.833 35.852 1.00 68.62 187 SER A C 1
ATOM 1479 O O . SER A 1 187 ? 20.518 5.150 35.051 1.00 68.62 187 SER A O 1
ATOM 1481 N N . VAL A 1 188 ? 18.716 5.698 36.282 1.00 68.69 188 VAL A N 1
ATOM 1482 C CA . VAL A 1 188 ? 18.736 7.131 35.940 1.00 68.69 188 VAL A CA 1
ATOM 1483 C C . VAL A 1 188 ? 19.933 7.809 36.587 1.00 68.69 188 VAL A C 1
ATOM 1485 O O . VAL A 1 188 ? 20.690 8.493 35.902 1.00 68.69 188 VAL A O 1
ATOM 1488 N N . LEU A 1 189 ? 20.130 7.559 37.885 1.00 71.62 189 LEU A N 1
ATOM 1489 C CA . LEU A 1 189 ? 21.260 8.068 38.665 1.00 71.62 189 LEU A CA 1
ATOM 1490 C C . LEU A 1 189 ? 22.607 7.674 38.053 1.00 71.62 189 LEU A C 1
ATOM 1492 O O . LEU A 1 189 ? 23.534 8.479 38.023 1.00 71.62 189 LEU A O 1
ATOM 1496 N N . ASN A 1 190 ? 22.707 6.456 37.520 1.00 68.06 190 ASN A N 1
ATOM 1497 C CA . ASN A 1 190 ? 23.923 6.009 36.854 1.00 68.06 190 ASN A CA 1
ATOM 1498 C C . ASN A 1 190 ? 24.197 6.761 35.535 1.00 68.06 190 ASN A C 1
ATOM 1500 O O . ASN A 1 190 ? 25.347 7.028 35.207 1.00 68.06 190 ASN A O 1
ATOM 1504 N N . ARG A 1 191 ? 23.159 7.125 34.769 1.00 64.31 191 ARG A N 1
ATOM 1505 C CA . ARG A 1 191 ? 23.313 7.822 33.476 1.00 64.31 191 ARG A CA 1
ATOM 1506 C C . ARG A 1 191 ? 23.468 9.333 33.590 1.00 64.31 191 ARG A C 1
ATOM 1508 O O . ARG A 1 191 ? 23.954 9.951 32.650 1.00 64.31 191 ARG A O 1
ATOM 1515 N N . SER A 1 192 ? 23.075 9.941 34.705 1.00 70.25 192 SER A N 1
ATOM 1516 C CA . SER A 1 192 ? 23.202 11.389 34.894 1.00 70.25 192 SER A CA 1
ATOM 1517 C C . SER A 1 192 ? 24.649 11.857 35.107 1.00 70.25 192 SER A C 1
ATOM 1519 O O . SER A 1 192 ? 24.862 13.034 35.379 1.00 70.25 192 SER A O 1
ATOM 1521 N N . GLY A 1 193 ? 25.638 10.954 35.043 1.00 69.56 193 GLY A N 1
ATOM 1522 C CA . GLY A 1 193 ? 27.050 11.259 35.300 1.00 69.56 193 GLY A CA 1
ATOM 1523 C C . GLY A 1 193 ? 27.356 11.572 36.768 1.00 69.56 193 GLY A C 1
ATOM 1524 O O . GLY A 1 193 ? 28.479 11.941 37.095 1.00 69.56 193 GLY A O 1
ATOM 1525 N N . LEU A 1 194 ? 26.368 11.420 37.661 1.00 74.81 194 LEU A N 1
ATOM 1526 C CA . LEU A 1 194 ? 26.531 11.622 39.105 1.00 74.81 194 LEU A CA 1
ATOM 1527 C C . LEU A 1 194 ? 27.315 10.476 39.760 1.00 74.81 194 LEU A C 1
ATOM 1529 O O . LEU A 1 194 ? 27.857 10.648 40.849 1.00 74.81 194 LEU A O 1
ATOM 1533 N N . VAL A 1 195 ? 27.383 9.320 39.096 1.00 70.75 195 VAL A N 1
ATOM 1534 C CA . VAL A 1 195 ? 28.176 8.160 39.507 1.00 70.75 195 VAL A CA 1
ATOM 1535 C C . VAL A 1 195 ? 29.359 8.029 38.536 1.00 70.75 195 VAL A C 1
ATOM 1537 O O . VAL A 1 195 ? 29.125 7.916 37.333 1.00 70.75 195 VAL A O 1
ATOM 1540 N N . PRO A 1 196 ? 30.620 8.064 39.006 1.00 74.31 196 PRO A N 1
ATOM 1541 C CA . PRO A 1 196 ? 31.791 7.935 38.138 1.00 74.31 196 PRO A CA 1
ATOM 1542 C C . PRO A 1 196 ? 31.768 6.619 37.346 1.00 74.31 196 PRO A C 1
ATOM 1544 O O . PRO A 1 196 ? 31.613 5.554 37.947 1.00 74.31 196 PRO A O 1
ATOM 1547 N N . GLU A 1 197 ? 31.987 6.663 36.025 1.00 63.41 197 GLU A N 1
ATOM 1548 C CA . GLU A 1 197 ? 31.955 5.479 35.136 1.00 63.41 197 GLU A CA 1
ATOM 1549 C C . GLU A 1 197 ? 32.857 4.324 35.609 1.00 63.41 197 GLU A C 1
ATOM 1551 O O . GLU A 1 197 ? 32.540 3.152 35.404 1.00 63.41 197 GLU A O 1
ATOM 1556 N N . SER A 1 198 ? 33.960 4.636 36.293 1.00 70.06 198 SER A N 1
ATOM 1557 C CA . SER A 1 198 ? 34.909 3.653 36.826 1.00 70.06 198 SER A CA 1
ATOM 1558 C C . SER A 1 198 ? 34.365 2.822 37.990 1.00 70.06 198 SER A C 1
ATOM 1560 O O . SER A 1 198 ? 34.908 1.760 38.286 1.00 70.06 198 SER A O 1
ATOM 1562 N N . SER A 1 199 ? 33.306 3.281 38.658 1.00 65.50 199 SER A N 1
ATOM 1563 C CA . SER A 1 199 ? 32.802 2.639 39.874 1.00 65.50 199 SER A CA 1
ATOM 1564 C C . SER A 1 199 ? 31.788 1.522 39.615 1.00 65.50 199 SER A C 1
ATOM 1566 O O . SER A 1 199 ? 31.531 0.731 40.519 1.00 65.50 199 SER A O 1
ATOM 1568 N N . LEU A 1 200 ? 31.248 1.395 38.393 1.00 61.97 200 LEU A N 1
ATOM 1569 C CA . LEU A 1 200 ? 30.156 0.458 38.102 1.00 61.97 200 LEU A CA 1
ATOM 1570 C C . LEU A 1 200 ? 30.135 -0.033 36.630 1.00 61.97 200 LEU A C 1
ATOM 1572 O O . LEU A 1 200 ? 29.144 0.156 35.924 1.00 61.97 200 LEU A O 1
ATOM 1576 N N . PRO A 1 201 ? 31.157 -0.776 36.152 1.00 56.28 201 PRO A N 1
ATOM 1577 C CA . PRO A 1 201 ? 31.069 -1.509 34.876 1.00 56.28 201 PRO A CA 1
ATOM 1578 C C . PRO A 1 201 ? 29.876 -2.491 34.826 1.00 56.28 201 PRO A C 1
ATOM 1580 O O . PRO A 1 201 ? 29.403 -2.855 33.753 1.00 56.28 201 PRO A O 1
ATOM 1583 N N . MET A 1 202 ? 29.325 -2.851 35.990 1.00 59.59 202 MET A N 1
ATOM 1584 C CA . MET A 1 202 ? 28.092 -3.628 36.150 1.00 59.59 202 MET A CA 1
ATOM 1585 C C . MET A 1 202 ? 26.800 -2.866 35.776 1.00 59.59 202 MET A C 1
ATOM 1587 O O . MET A 1 202 ? 25.768 -3.494 35.538 1.00 59.59 202 MET A O 1
ATOM 1591 N N . ALA A 1 203 ? 26.806 -1.530 35.707 1.00 56.88 203 ALA A N 1
ATOM 1592 C CA . ALA A 1 203 ? 25.566 -0.752 35.637 1.00 56.88 203 ALA A CA 1
ATOM 1593 C C . ALA A 1 203 ? 24.854 -0.765 34.274 1.00 56.88 203 ALA A C 1
ATOM 1595 O O . ALA A 1 203 ? 23.630 -0.638 34.224 1.00 56.88 203 ALA A O 1
ATOM 1596 N N . VAL A 1 204 ? 25.576 -0.976 33.169 1.00 55.41 204 VAL A N 1
ATOM 1597 C CA . VAL A 1 204 ? 24.948 -1.130 31.841 1.00 55.41 204 VAL A CA 1
ATOM 1598 C C . VAL A 1 204 ? 24.183 -2.456 31.753 1.00 55.41 204 VAL A C 1
ATOM 1600 O O . VAL A 1 204 ? 23.068 -2.492 31.234 1.00 55.41 204 VAL A O 1
ATOM 1603 N N . GLY A 1 205 ? 24.738 -3.525 32.332 1.00 59.59 205 GLY A N 1
ATOM 1604 C CA . GLY A 1 205 ? 24.084 -4.831 32.423 1.00 59.59 205 GLY A CA 1
ATOM 1605 C C . GLY A 1 205 ? 22.846 -4.833 33.314 1.00 59.59 205 GLY A C 1
ATOM 1606 O O . GLY A 1 205 ? 21.827 -5.443 32.990 1.00 59.59 205 GLY A O 1
ATOM 1607 N N . ILE A 1 206 ? 22.916 -4.069 34.403 1.00 64.12 206 ILE A N 1
ATOM 1608 C CA . ILE A 1 206 ? 21.807 -3.842 35.327 1.00 64.12 206 ILE A CA 1
ATOM 1609 C C . ILE A 1 206 ? 20.595 -3.218 34.616 1.00 64.12 206 ILE A C 1
ATOM 1611 O O . ILE A 1 206 ? 19.470 -3.628 34.879 1.00 64.12 206 ILE A O 1
ATOM 1615 N N . TRP A 1 207 ? 20.787 -2.277 33.687 1.00 63.50 207 TRP A N 1
ATOM 1616 C CA . TRP A 1 207 ? 19.662 -1.566 33.066 1.00 63.50 207 TRP A CA 1
ATOM 1617 C C . TRP A 1 207 ? 18.753 -2.465 32.228 1.00 63.50 207 TRP A C 1
ATOM 1619 O O . TRP A 1 207 ? 17.529 -2.416 32.343 1.00 63.50 207 TRP A O 1
ATOM 1629 N N . GLY A 1 208 ? 19.346 -3.304 31.386 1.00 66.81 208 GLY A N 1
ATOM 1630 C CA . GLY A 1 208 ? 18.566 -4.202 30.557 1.00 66.81 208 GLY A CA 1
ATOM 1631 C C . GLY A 1 208 ? 17.807 -5.236 31.395 1.00 66.81 208 GLY A C 1
ATOM 1632 O O . GLY A 1 208 ? 16.606 -5.443 31.196 1.00 66.81 208 GLY A O 1
ATOM 1633 N N . LEU A 1 209 ? 18.477 -5.820 32.394 1.00 69.06 209 LEU A N 1
ATOM 1634 C CA . LEU A 1 209 ? 17.836 -6.718 33.356 1.00 69.06 209 LEU A CA 1
ATOM 1635 C C . LEU A 1 209 ? 16.719 -6.013 34.126 1.00 69.06 209 LEU A C 1
ATOM 1637 O O . LEU A 1 209 ? 15.681 -6.623 34.371 1.00 69.06 209 LEU A O 1
ATOM 1641 N N . ALA A 1 210 ? 16.885 -4.727 34.442 1.00 71.00 210 ALA A N 1
ATOM 1642 C CA . ALA A 1 210 ? 15.866 -3.917 35.095 1.00 71.00 210 ALA A CA 1
ATOM 1643 C C . ALA A 1 210 ? 14.617 -3.737 34.236 1.00 71.00 210 ALA A C 1
ATOM 1645 O O . ALA A 1 210 ? 13.504 -3.859 34.747 1.00 71.00 210 ALA A O 1
ATOM 1646 N N . LEU A 1 211 ? 14.790 -3.465 32.942 1.00 72.44 211 LEU A N 1
ATOM 1647 C CA . LEU A 1 211 ? 13.680 -3.334 32.001 1.00 72.44 211 LEU A CA 1
ATOM 1648 C C . LEU A 1 211 ? 12.916 -4.650 31.866 1.00 72.44 211 LEU A C 1
ATOM 1650 O O . LEU A 1 211 ? 11.687 -4.647 31.946 1.00 72.44 211 LEU A O 1
ATOM 1654 N N . LEU A 1 212 ? 13.635 -5.767 31.734 1.00 78.56 212 LEU A N 1
ATOM 1655 C CA . LEU A 1 212 ? 13.047 -7.097 31.584 1.00 78.56 212 LEU A CA 1
ATOM 1656 C C . LEU A 1 212 ? 12.362 -7.602 32.859 1.00 78.56 212 LEU A C 1
ATOM 1658 O O . LEU A 1 212 ? 11.223 -8.072 32.832 1.00 78.56 212 LEU A O 1
ATOM 1662 N N . ALA A 1 213 ? 13.037 -7.492 34.002 1.00 77.88 213 ALA A N 1
ATOM 1663 C CA . ALA A 1 213 ? 12.450 -7.843 35.289 1.00 77.88 213 ALA A CA 1
ATOM 1664 C C . ALA A 1 213 ? 11.244 -6.941 35.581 1.00 77.88 213 ALA A C 1
ATOM 1666 O O . ALA A 1 213 ? 10.189 -7.426 35.979 1.00 77.88 213 ALA A O 1
ATOM 1667 N N . GLY A 1 214 ? 11.368 -5.645 35.296 1.00 77.50 214 GLY A N 1
ATOM 1668 C CA . GLY A 1 214 ? 10.307 -4.657 35.429 1.00 77.50 214 GLY A CA 1
ATOM 1669 C C . GLY A 1 214 ? 9.050 -4.976 34.636 1.00 77.50 214 GLY A C 1
ATOM 1670 O O . GLY A 1 214 ? 7.954 -4.990 35.193 1.00 77.50 214 GLY A O 1
ATOM 1671 N N . THR A 1 215 ? 9.206 -5.304 33.352 1.00 80.44 215 THR A N 1
ATOM 1672 C CA . THR A 1 215 ? 8.088 -5.758 32.512 1.00 80.44 215 THR A CA 1
ATOM 1673 C C . THR A 1 215 ? 7.478 -7.047 33.019 1.00 80.44 215 THR A C 1
ATOM 1675 O O . THR A 1 215 ? 6.257 -7.159 33.054 1.00 80.44 215 THR A O 1
ATOM 1678 N N . THR A 1 216 ? 8.297 -7.989 33.480 1.00 81.50 216 THR A N 1
ATOM 1679 C CA . THR A 1 216 ? 7.809 -9.240 34.074 1.00 81.50 216 THR A CA 1
ATOM 1680 C C . THR A 1 216 ? 6.981 -8.977 35.339 1.00 81.50 216 THR A C 1
ATOM 1682 O O . THR A 1 216 ? 5.899 -9.541 35.498 1.00 81.50 216 THR A O 1
ATOM 1685 N N . PHE A 1 217 ? 7.432 -8.084 36.226 1.00 80.94 217 PHE A N 1
ATOM 1686 C CA . PHE A 1 217 ? 6.681 -7.705 37.427 1.00 80.94 217 PHE A CA 1
ATOM 1687 C C . PHE A 1 217 ? 5.379 -6.981 37.092 1.00 80.94 217 PHE A C 1
ATOM 1689 O O . PHE A 1 217 ? 4.337 -7.312 37.658 1.00 80.94 217 PHE A O 1
ATOM 1696 N N . LEU A 1 218 ? 5.421 -6.036 36.151 1.00 80.56 218 LEU A N 1
ATOM 1697 C CA . LEU A 1 218 ? 4.237 -5.318 35.691 1.00 80.56 218 LEU A CA 1
ATOM 1698 C C . LEU A 1 218 ? 3.218 -6.281 35.062 1.00 80.56 218 LEU A C 1
ATOM 1700 O O . LEU A 1 218 ? 2.030 -6.211 35.369 1.00 80.56 218 LEU A O 1
ATOM 1704 N N . LEU A 1 219 ? 3.689 -7.231 34.255 1.00 81.69 219 LEU A N 1
ATOM 1705 C CA . LEU A 1 219 ? 2.875 -8.282 33.658 1.00 81.69 219 LEU A CA 1
ATOM 1706 C C . LEU A 1 219 ? 2.162 -9.130 34.718 1.00 81.69 219 LEU A C 1
ATOM 1708 O O . LEU A 1 219 ? 0.951 -9.325 34.631 1.00 81.69 219 LEU A O 1
ATOM 1712 N N . MET A 1 220 ? 2.892 -9.609 35.729 1.00 80.31 220 MET A N 1
ATOM 1713 C CA . MET A 1 220 ? 2.307 -10.389 36.825 1.00 80.31 220 MET A CA 1
ATOM 1714 C C . MET A 1 220 ? 1.282 -9.572 37.617 1.00 80.31 220 MET A C 1
ATOM 1716 O O . MET A 1 220 ? 0.217 -10.081 37.954 1.00 80.31 220 MET A O 1
ATOM 1720 N N . ALA A 1 221 ? 1.582 -8.301 37.887 1.00 80.19 221 ALA A N 1
ATOM 1721 C CA . ALA A 1 221 ? 0.716 -7.416 38.654 1.00 80.19 221 ALA A CA 1
ATOM 1722 C C . ALA A 1 221 ? -0.616 -7.132 37.935 1.00 80.19 221 ALA A C 1
ATOM 1724 O O . ALA A 1 221 ? -1.682 -7.220 38.547 1.00 80.19 221 ALA A O 1
ATOM 1725 N N . ILE A 1 222 ? -0.573 -6.842 36.629 1.00 80.44 222 ILE A N 1
ATOM 1726 C CA . ILE A 1 222 ? -1.787 -6.662 35.821 1.00 80.44 222 ILE A CA 1
ATOM 1727 C C . ILE A 1 222 ? -2.509 -7.994 35.643 1.00 80.44 222 ILE A C 1
ATOM 1729 O O . ILE A 1 222 ? -3.730 -8.017 35.721 1.00 80.44 222 ILE A O 1
ATOM 1733 N N . GLY A 1 223 ? -1.786 -9.094 35.422 1.00 80.19 223 GLY A N 1
ATOM 1734 C CA . GLY A 1 223 ? -2.370 -10.426 35.277 1.00 80.19 223 GLY A CA 1
ATOM 1735 C C . GLY A 1 223 ? -3.185 -10.833 36.501 1.00 80.19 223 GLY A C 1
ATOM 1736 O O . GLY A 1 223 ? -4.342 -11.222 36.364 1.00 80.19 223 GLY A O 1
ATOM 1737 N N . GLU A 1 224 ? -2.625 -10.650 37.699 1.00 79.25 224 GLU A N 1
ATOM 1738 C CA . GLU A 1 224 ? -3.325 -10.903 38.962 1.00 79.25 224 GLU A CA 1
ATOM 1739 C C . GLU A 1 224 ? -4.559 -9.995 39.113 1.00 79.25 224 GLU A C 1
ATOM 1741 O O . GLU A 1 224 ? -5.604 -10.459 39.556 1.00 79.25 224 GLU A O 1
ATOM 1746 N N . TYR A 1 225 ? -4.498 -8.723 38.702 1.00 81.56 225 TYR A N 1
ATOM 1747 C CA . TYR A 1 225 ? -5.671 -7.840 38.747 1.00 81.56 225 TYR A CA 1
ATOM 1748 C C . TYR A 1 225 ? -6.749 -8.231 37.726 1.00 81.56 225 TYR A C 1
ATOM 1750 O O . TYR A 1 225 ? -7.923 -8.392 38.068 1.00 81.56 225 TYR A O 1
ATOM 1758 N N . ALA A 1 226 ? -6.353 -8.378 36.462 1.00 79.94 226 ALA A N 1
ATOM 1759 C CA . ALA A 1 226 ? -7.243 -8.647 35.343 1.00 79.94 226 ALA A CA 1
ATOM 1760 C C . ALA A 1 226 ? -7.962 -9.989 35.524 1.00 79.94 226 ALA A C 1
ATOM 1762 O O . ALA A 1 226 ? -9.167 -10.075 35.274 1.00 79.94 226 ALA A O 1
ATOM 1763 N N . LEU A 1 227 ? -7.250 -11.005 36.025 1.00 78.56 227 LEU A N 1
ATOM 1764 C CA . LEU A 1 227 ? -7.733 -12.384 36.102 1.00 78.56 227 LEU A CA 1
ATOM 1765 C C . LEU A 1 227 ? -8.107 -12.833 37.525 1.00 78.56 227 LEU A C 1
ATOM 1767 O O . LEU A 1 227 ? -8.987 -13.669 37.668 1.00 78.56 227 LEU A O 1
ATOM 1771 N N . GLY A 1 228 ? -7.505 -12.272 38.579 1.00 70.69 228 GLY A N 1
ATOM 1772 C CA . GLY A 1 228 ? -7.596 -12.796 39.954 1.00 70.69 228 GLY A CA 1
ATOM 1773 C C . GLY A 1 228 ? -8.756 -12.291 40.825 1.00 70.69 228 GLY A C 1
ATOM 1774 O O . GLY A 1 228 ? -8.913 -12.755 41.952 1.00 70.69 228 GLY A O 1
ATOM 1775 N N . GLY A 1 229 ? -9.582 -11.346 40.365 1.00 63.69 229 GLY A N 1
ATOM 1776 C CA . GLY A 1 229 ? -10.806 -10.973 41.098 1.00 63.69 229 GLY A CA 1
ATOM 1777 C C . GLY A 1 229 ? -11.860 -12.092 41.099 1.00 63.69 229 GLY A C 1
ATOM 1778 O O . GLY A 1 229 ? -11.844 -12.896 40.170 1.00 63.69 229 GLY A O 1
ATOM 1779 N N . GLN A 1 230 ? -12.790 -12.076 42.079 1.00 56.72 230 GLN A N 1
ATOM 1780 C CA . GLN A 1 230 ? -13.946 -12.992 42.233 1.00 56.72 230 GLN A CA 1
ATOM 1781 C C . GLN A 1 230 ? -14.434 -13.557 40.897 1.00 56.72 230 GLN A C 1
ATOM 1783 O O . GLN A 1 230 ? -14.588 -12.764 39.958 1.00 56.72 230 GLN A O 1
ATOM 1788 N N . ALA A 1 231 ? -14.648 -14.887 40.870 1.00 52.94 231 ALA A N 1
ATOM 1789 C CA . ALA A 1 231 ? -15.163 -15.655 39.737 1.00 52.94 231 ALA A CA 1
ATOM 1790 C C . ALA A 1 231 ? -16.087 -14.757 38.932 1.00 52.94 231 ALA A C 1
ATOM 1792 O O . ALA A 1 231 ? -17.055 -14.214 39.477 1.00 52.94 231 ALA A O 1
ATOM 1793 N N . ILE A 1 232 ? -15.696 -14.493 37.684 1.00 51.25 232 ILE A N 1
ATOM 1794 C CA . ILE A 1 232 ? -16.588 -13.781 36.788 1.00 51.25 232 ILE A CA 1
ATOM 1795 C C . ILE A 1 232 ? -17.822 -14.658 36.796 1.00 51.25 232 ILE A C 1
ATOM 1797 O O . ILE A 1 232 ? -17.725 -15.833 36.450 1.00 51.25 232 ILE A O 1
ATOM 1801 N N . ASP A 1 233 ? -18.938 -14.122 37.278 1.00 49.44 233 ASP A N 1
ATOM 1802 C CA . ASP A 1 233 ? -20.196 -14.817 37.141 1.00 49.44 233 ASP A CA 1
ATOM 1803 C C . ASP A 1 233 ? -20.487 -14.843 35.636 1.00 49.44 233 ASP A C 1
ATOM 1805 O O . ASP A 1 233 ? -20.998 -13.898 35.036 1.00 49.44 233 ASP A O 1
ATOM 1809 N N . LEU A 1 234 ? -19.935 -15.873 34.992 1.00 51.53 234 LEU A N 1
ATOM 1810 C CA . LEU A 1 234 ? -20.134 -16.242 33.604 1.00 51.53 234 LEU A CA 1
ATOM 1811 C C . LEU A 1 234 ? -21.463 -16.970 33.458 1.00 51.53 234 LEU A C 1
ATOM 1813 O O . LEU A 1 234 ? -21.798 -17.339 32.331 1.00 51.53 234 LEU A O 1
ATOM 1817 N N . SER A 1 235 ? -22.267 -17.079 34.531 1.00 49.62 235 SER A N 1
ATOM 1818 C CA . SER A 1 235 ? -23.693 -16.881 34.333 1.00 49.62 235 SER A CA 1
ATOM 1819 C C . SER A 1 235 ? -23.840 -15.457 33.793 1.00 49.62 235 SER A C 1
ATOM 1821 O O . SER A 1 235 ? -24.035 -14.450 34.467 1.00 49.62 235 SER A O 1
ATOM 1823 N N . VAL A 1 236 ? -23.618 -15.366 32.481 1.00 51.69 236 VAL A N 1
ATOM 1824 C CA . VAL A 1 236 ? -24.322 -14.447 31.629 1.00 51.69 236 VAL A CA 1
ATOM 1825 C C . VAL A 1 236 ? -25.748 -14.653 32.092 1.00 51.69 236 VAL A C 1
ATOM 1827 O O . VAL A 1 236 ? -26.375 -15.641 31.726 1.00 51.69 236 VAL A O 1
ATOM 1830 N N . GLU A 1 237 ? -26.212 -13.781 32.990 1.00 45.84 237 GLU A N 1
ATOM 1831 C CA . GLU A 1 237 ? -27.595 -13.362 33.013 1.00 45.84 237 GLU A CA 1
ATOM 1832 C C . GLU A 1 237 ? -27.871 -13.224 31.524 1.00 45.84 237 GLU A C 1
ATOM 1834 O O . GLU A 1 237 ? -27.262 -12.359 30.876 1.00 45.84 237 GLU A O 1
ATOM 1839 N N . GLU A 1 238 ? -28.547 -14.226 30.943 1.00 47.19 238 GLU A N 1
ATOM 1840 C CA . GLU A 1 238 ? -29.031 -14.171 29.580 1.00 47.19 238 GLU A CA 1
ATOM 1841 C C . GLU A 1 238 ? -29.820 -12.890 29.632 1.00 47.19 238 GLU A C 1
ATOM 1843 O O . GLU A 1 238 ? -30.924 -12.854 30.174 1.00 47.19 238 GLU A O 1
ATOM 1848 N N . ARG A 1 239 ? -29.176 -11.787 29.233 1.00 46.38 239 ARG A N 1
ATOM 1849 C CA . ARG A 1 239 ? -29.841 -10.519 29.068 1.00 46.38 239 ARG A CA 1
ATOM 1850 C C . ARG A 1 239 ? -30.952 -10.936 28.160 1.00 46.38 239 ARG A C 1
ATOM 1852 O O . ARG A 1 239 ? -30.652 -11.335 27.029 1.00 46.38 239 ARG A O 1
ATOM 1859 N N . SER A 1 240 ? -32.166 -10.954 28.715 1.00 42.88 240 SER A N 1
ATOM 1860 C CA . SER A 1 240 ? -33.340 -11.322 27.961 1.00 42.88 240 SER A CA 1
ATOM 1861 C C . SER A 1 240 ? -33.156 -10.630 26.615 1.00 42.88 240 SER A C 1
ATOM 1863 O O . SER A 1 240 ? -32.829 -9.431 26.609 1.00 42.88 240 SER A O 1
ATOM 1865 N N . PRO A 1 241 ? -33.231 -11.352 25.486 1.00 49.62 241 PRO A N 1
ATOM 1866 C CA . PRO A 1 241 ? -33.081 -10.758 24.162 1.00 49.62 241 PRO A CA 1
ATOM 1867 C C . PRO A 1 241 ? -34.062 -9.590 23.918 1.00 49.62 241 PRO A C 1
ATOM 1869 O O . PRO A 1 241 ? -33.982 -8.928 22.890 1.00 49.62 241 PRO A O 1
ATOM 1872 N N . ASP A 1 242 ? -34.906 -9.266 24.901 1.00 42.59 242 ASP A N 1
ATOM 1873 C CA . ASP A 1 242 ? -35.540 -7.978 25.178 1.00 42.59 242 ASP A CA 1
ATOM 1874 C C . ASP A 1 242 ? -34.606 -6.761 25.373 1.00 42.59 242 ASP A C 1
ATOM 1876 O O . ASP A 1 242 ? -35.109 -5.677 25.686 1.00 42.59 242 ASP A O 1
ATOM 1880 N N . ILE A 1 243 ? -33.298 -6.812 25.050 1.00 49.47 243 ILE A N 1
ATOM 1881 C CA . ILE A 1 243 ? -32.743 -5.650 24.323 1.00 49.47 243 ILE A CA 1
ATOM 1882 C C . ILE A 1 243 ? -33.498 -5.651 23.007 1.00 49.47 243 ILE A C 1
ATOM 1884 O O . ILE A 1 243 ? -33.006 -6.192 22.021 1.00 49.47 243 ILE A O 1
ATOM 1888 N N . ALA A 1 244 ? -34.719 -5.109 23.056 1.00 41.84 244 ALA A N 1
ATOM 1889 C CA . ALA A 1 244 ? -35.661 -5.031 21.974 1.00 41.84 244 ALA A CA 1
ATOM 1890 C C . ALA A 1 244 ? -34.841 -4.646 20.761 1.00 41.84 244 ALA A C 1
ATOM 1892 O O . ALA A 1 244 ? -34.346 -3.516 20.670 1.00 41.84 244 ALA A O 1
ATOM 1893 N N . ALA A 1 245 ? -34.598 -5.643 19.909 1.00 43.72 245 ALA A N 1
ATOM 1894 C CA . ALA A 1 245 ? -33.998 -5.454 18.621 1.00 43.72 245 ALA A CA 1
ATOM 1895 C C . ALA A 1 245 ? -34.998 -4.545 17.929 1.00 43.72 245 ALA A C 1
ATOM 1897 O O . ALA A 1 245 ? -35.974 -5.021 17.352 1.00 43.72 245 ALA A O 1
ATOM 1898 N N . ALA A 1 246 ? -34.811 -3.229 18.098 1.00 45.03 246 ALA A N 1
ATOM 1899 C CA . ALA A 1 246 ? -35.493 -2.220 17.324 1.00 45.03 246 ALA A CA 1
ATOM 1900 C C . ALA A 1 246 ? -35.387 -2.766 15.910 1.00 45.03 246 ALA A C 1
ATOM 1902 O O . ALA A 1 246 ? -34.252 -3.074 15.511 1.00 45.03 246 ALA A O 1
ATOM 1903 N N . PRO A 1 247 ? -36.538 -3.079 15.281 1.00 43.81 247 PRO A N 1
ATOM 1904 C CA . PRO A 1 247 ? -36.622 -4.048 14.205 1.00 43.81 247 PRO A CA 1
ATOM 1905 C C . PRO A 1 247 ? -35.460 -3.780 13.283 1.00 43.81 247 PRO A C 1
ATOM 1907 O O . PRO A 1 247 ? -35.245 -2.621 12.922 1.00 43.81 247 PRO A O 1
ATOM 1910 N N . ALA A 1 248 ? -34.659 -4.818 13.031 1.00 49.03 248 ALA A N 1
ATOM 1911 C CA . ALA A 1 248 ? -33.533 -4.773 12.118 1.00 49.03 248 ALA A CA 1
ATOM 1912 C C . ALA A 1 248 ? -34.087 -4.455 10.725 1.00 49.03 248 ALA A C 1
ATOM 1914 O O . ALA A 1 248 ? -34.217 -5.324 9.863 1.00 49.03 248 ALA A O 1
ATOM 1915 N N . GLU A 1 249 ? -34.507 -3.207 10.534 1.00 54.03 249 GLU A N 1
ATOM 1916 C CA . GLU A 1 249 ? -34.866 -2.630 9.272 1.00 54.03 249 GLU A CA 1
ATOM 1917 C C . GLU A 1 249 ? -33.581 -2.729 8.493 1.00 54.03 249 GLU A C 1
ATOM 1919 O O . GLU A 1 249 ? -32.594 -2.040 8.762 1.00 54.03 249 GLU A O 1
ATOM 1924 N N . ARG A 1 250 ? -33.596 -3.703 7.589 1.00 57.84 250 ARG A N 1
ATOM 1925 C CA . ARG A 1 250 ? -32.561 -3.969 6.614 1.00 57.84 250 ARG A CA 1
ATOM 1926 C C . ARG A 1 250 ? -32.375 -2.693 5.817 1.00 57.84 250 ARG A C 1
ATOM 1928 O O . ARG A 1 250 ? -32.994 -2.498 4.774 1.00 57.84 250 ARG A O 1
ATOM 1935 N N . LYS A 1 251 ? -31.521 -1.802 6.299 1.00 81.94 251 LYS A N 1
ATOM 1936 C CA . LYS A 1 251 ? -31.090 -0.666 5.508 1.00 81.94 251 LYS A CA 1
ATOM 1937 C C . LYS A 1 251 ? -30.081 -1.245 4.538 1.00 81.94 251 LYS A C 1
ATOM 1939 O O . LYS A 1 251 ? -28.900 -1.319 4.834 1.00 81.94 251 LYS A O 1
ATOM 1944 N N . ILE A 1 252 ? -30.572 -1.700 3.385 1.00 92.88 252 ILE A N 1
ATOM 1945 C CA . ILE A 1 252 ? -29.757 -2.155 2.248 1.00 92.88 252 ILE A CA 1
ATOM 1946 C C . ILE A 1 252 ? -28.579 -1.190 2.032 1.00 92.88 252 ILE A C 1
ATOM 1948 O O . ILE A 1 252 ? -27.463 -1.639 1.803 1.00 92.88 252 ILE A O 1
ATOM 1952 N N . GLY A 1 253 ? -28.802 0.113 2.249 1.00 94.56 253 GLY A N 1
ATOM 1953 C CA . GLY A 1 253 ? -27.761 1.137 2.311 1.00 94.56 253 GLY A CA 1
ATOM 1954 C C . GLY A 1 253 ? -26.552 0.766 3.178 1.00 94.56 253 GLY A C 1
ATOM 1955 O O . GLY A 1 253 ? -25.446 0.779 2.664 1.00 94.56 253 GLY A O 1
ATOM 1956 N N . THR A 1 254 ? -26.709 0.368 4.446 1.00 95.38 254 THR A N 1
ATOM 1957 C CA . THR A 1 254 ? -25.553 0.040 5.307 1.00 95.38 254 THR A CA 1
ATOM 1958 C C . THR A 1 254 ? -24.790 -1.191 4.826 1.00 95.38 254 THR A C 1
ATOM 1960 O O . THR A 1 254 ? -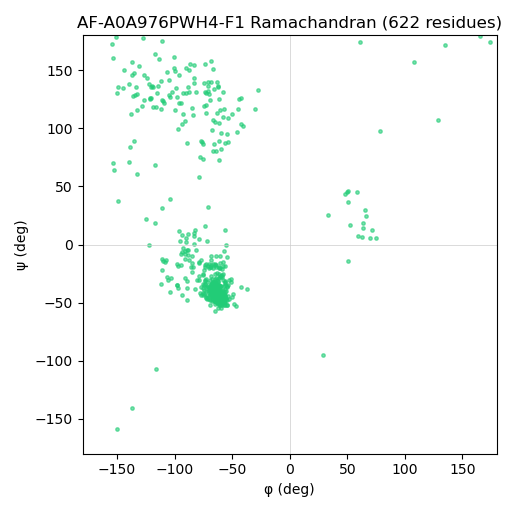23.574 -1.237 4.976 1.00 95.38 254 THR A O 1
ATOM 1963 N N . LEU A 1 255 ? -25.476 -2.168 4.220 1.00 96.38 255 LEU A N 1
ATOM 1964 C CA . LEU A 1 255 ? -24.819 -3.327 3.606 1.00 96.38 255 LEU A CA 1
ATOM 1965 C C . LEU A 1 255 ? -24.011 -2.905 2.375 1.00 96.38 255 LEU A C 1
ATOM 1967 O O . LEU A 1 255 ? -22.837 -3.244 2.273 1.00 96.38 255 LEU A O 1
ATOM 1971 N N . VAL A 1 256 ? -24.598 -2.098 1.486 1.00 97.62 256 VAL A N 1
ATOM 1972 C CA . VAL A 1 256 ? -23.886 -1.513 0.337 1.00 97.62 256 VAL A CA 1
ATOM 1973 C C . VAL A 1 256 ? -22.673 -0.704 0.807 1.00 97.62 256 VAL A C 1
ATOM 1975 O O . VAL A 1 256 ? -21.588 -0.852 0.255 1.00 97.62 256 VAL A O 1
ATOM 1978 N N . GLY A 1 257 ? -22.826 0.084 1.874 1.00 97.88 257 GLY A N 1
ATOM 1979 C CA . GLY A 1 257 ? -21.738 0.837 2.494 1.00 97.88 257 GLY A CA 1
ATOM 1980 C C . GLY A 1 257 ? -20.580 -0.048 2.957 1.00 97.88 257 GLY A C 1
ATOM 1981 O O . GLY A 1 257 ? -19.427 0.310 2.729 1.00 97.88 257 GLY A O 1
ATOM 1982 N N . VAL A 1 258 ? -20.861 -1.212 3.559 1.00 98.19 258 VAL A N 1
ATOM 1983 C CA . VAL A 1 258 ? -19.824 -2.201 3.913 1.00 98.19 258 VAL A CA 1
ATOM 1984 C C . VAL A 1 258 ? -19.109 -2.702 2.662 1.00 98.19 258 VAL A C 1
ATOM 1986 O O . VAL A 1 258 ? -17.892 -2.578 2.592 1.00 98.19 258 VAL A O 1
ATOM 1989 N N . GLY A 1 259 ? -19.843 -3.164 1.645 1.00 98.56 259 GLY A N 1
ATOM 1990 C CA . GLY A 1 259 ? -19.233 -3.668 0.408 1.00 98.56 259 GLY A CA 1
ATOM 1991 C C . GLY A 1 259 ? -18.335 -2.632 -0.282 1.00 98.56 259 GLY A C 1
ATOM 1992 O O . GLY A 1 259 ? -17.219 -2.952 -0.685 1.00 98.56 259 GLY A O 1
ATOM 1993 N N . LEU A 1 260 ? -18.775 -1.369 -0.352 1.00 98.62 260 LEU A N 1
ATOM 1994 C CA . LEU A 1 260 ? -17.977 -0.263 -0.901 1.00 98.62 260 LEU A CA 1
ATOM 1995 C C . LEU A 1 260 ? -16.757 0.083 -0.032 1.00 98.62 260 LEU A C 1
ATOM 1997 O O . LEU A 1 260 ? -15.696 0.417 -0.565 1.00 98.62 260 LEU A O 1
ATOM 2001 N N . THR A 1 261 ? -16.889 -0.006 1.295 1.00 98.62 261 THR A N 1
ATOM 2002 C CA . THR A 1 261 ? -15.772 0.202 2.229 1.00 98.62 261 THR A CA 1
ATOM 2003 C C . THR A 1 261 ? -14.709 -0.873 2.021 1.00 98.62 261 THR A C 1
ATOM 2005 O O . THR A 1 261 ? -13.539 -0.541 1.853 1.00 98.62 261 THR A O 1
ATOM 2008 N N . THR A 1 262 ? -15.097 -2.146 1.952 1.00 98.62 262 THR A N 1
ATOM 2009 C CA . THR A 1 262 ? -14.154 -3.259 1.774 1.00 98.62 262 THR A CA 1
ATOM 2010 C C . THR A 1 262 ? -13.501 -3.243 0.395 1.00 98.62 262 THR A C 1
ATOM 2012 O O . THR A 1 262 ? -12.285 -3.404 0.296 1.00 98.62 262 THR A O 1
ATOM 2015 N N . LEU A 1 263 ? -14.267 -2.941 -0.661 1.00 98.69 263 LEU A N 1
ATOM 2016 C CA . LEU A 1 263 ? -13.729 -2.680 -2.002 1.00 98.69 263 LEU A CA 1
ATOM 2017 C C . LEU A 1 263 ? -12.644 -1.600 -1.950 1.00 98.69 263 LEU A C 1
ATOM 2019 O O . LEU A 1 263 ? -11.555 -1.786 -2.503 1.00 98.69 263 LEU A O 1
ATOM 2023 N N . THR A 1 264 ? -12.920 -0.499 -1.245 1.00 98.62 264 THR A N 1
ATOM 2024 C CA . THR A 1 264 ? -11.964 0.597 -1.063 1.00 98.62 264 THR A CA 1
ATOM 2025 C C . THR A 1 264 ? -10.714 0.130 -0.324 1.00 98.62 264 THR A C 1
ATOM 2027 O O . THR A 1 264 ? -9.620 0.416 -0.794 1.00 98.62 264 THR A O 1
ATOM 2030 N N . LEU A 1 265 ? -10.838 -0.602 0.790 1.00 98.56 265 LEU A N 1
ATOM 2031 C CA . LEU A 1 265 ? -9.687 -1.051 1.586 1.00 98.56 265 LEU A CA 1
ATOM 2032 C C . LEU A 1 265 ? -8.772 -2.019 0.825 1.00 98.56 265 LEU A C 1
ATOM 2034 O O . LEU A 1 265 ? -7.553 -1.869 0.892 1.00 98.56 265 LEU A O 1
ATOM 2038 N N . ILE A 1 266 ? -9.337 -2.977 0.083 1.00 98.31 266 ILE A N 1
ATOM 2039 C CA . ILE A 1 266 ? -8.542 -3.927 -0.711 1.00 98.31 266 ILE A CA 1
ATOM 2040 C C . ILE A 1 266 ? -7.851 -3.220 -1.878 1.00 98.31 266 ILE A C 1
ATOM 2042 O O . ILE A 1 266 ? -6.650 -3.400 -2.084 1.00 98.31 266 ILE A O 1
ATOM 2046 N N . SER A 1 267 ? -8.569 -2.350 -2.593 1.00 98.56 267 SER A N 1
ATOM 2047 C CA . SER A 1 267 ? -7.973 -1.547 -3.668 1.00 98.56 267 SER A CA 1
ATOM 2048 C C . SER A 1 267 ? -6.861 -0.643 -3.124 1.00 98.56 267 SER A C 1
ATOM 2050 O O . SER A 1 267 ? -5.769 -0.580 -3.686 1.00 98.56 267 SER A O 1
ATOM 2052 N N . LEU A 1 268 ? -7.113 0.010 -1.984 1.00 98.44 268 LEU A N 1
ATOM 2053 C CA . LEU A 1 268 ? -6.163 0.875 -1.289 1.00 98.44 268 LEU A CA 1
ATOM 2054 C C . LEU A 1 268 ? -4.897 0.118 -0.895 1.00 98.44 268 LEU A C 1
ATOM 2056 O O . LEU A 1 268 ? -3.808 0.642 -1.095 1.00 98.44 268 LEU A O 1
ATOM 2060 N N . GLN A 1 269 ? -5.021 -1.094 -0.350 1.00 98.19 269 GLN A N 1
ATOM 2061 C CA . GLN A 1 269 ? -3.873 -1.906 0.050 1.00 98.19 269 GLN A CA 1
ATOM 2062 C C . GLN A 1 269 ? -2.941 -2.179 -1.136 1.00 98.19 269 GLN A C 1
ATOM 2064 O O . GLN A 1 269 ? -1.729 -1.993 -1.017 1.00 98.19 269 GLN A O 1
ATOM 2069 N N . VAL A 1 270 ? -3.501 -2.582 -2.280 1.00 97.62 270 VAL A N 1
ATOM 2070 C CA . VAL A 1 270 ? -2.726 -2.885 -3.492 1.00 97.62 270 VAL A CA 1
ATOM 2071 C C . VAL A 1 270 ? -2.090 -1.618 -4.071 1.00 97.62 270 VAL A C 1
ATOM 2073 O O . VAL A 1 270 ? -0.901 -1.621 -4.387 1.00 97.62 270 VAL A O 1
ATOM 2076 N N . ILE A 1 271 ? -2.833 -0.509 -4.159 1.00 98.06 271 ILE A N 1
ATOM 2077 C CA . ILE A 1 271 ? -2.293 0.754 -4.689 1.00 98.06 271 ILE A CA 1
ATOM 2078 C C . ILE A 1 271 ? -1.233 1.334 -3.739 1.00 98.06 271 ILE A C 1
ATOM 2080 O O . ILE A 1 271 ? -0.189 1.786 -4.203 1.00 98.06 271 ILE A O 1
ATOM 2084 N N . LEU A 1 272 ? -1.441 1.289 -2.416 1.00 97.50 272 LEU A N 1
ATOM 2085 C CA . LEU A 1 272 ? -0.438 1.732 -1.438 1.00 97.50 272 LEU A CA 1
ATOM 2086 C C . LEU A 1 272 ? 0.830 0.901 -1.574 1.00 97.50 272 LEU A C 1
ATOM 2088 O O . LEU A 1 272 ? 1.917 1.464 -1.568 1.00 97.50 272 LEU A O 1
ATOM 2092 N N . PHE A 1 273 ? 0.708 -0.416 -1.738 1.00 96.06 273 PHE A N 1
ATOM 2093 C CA . PHE A 1 273 ? 1.864 -1.276 -1.955 1.00 96.06 273 PHE A CA 1
ATOM 2094 C C . PHE A 1 273 ? 2.670 -0.867 -3.202 1.00 96.06 273 PHE A C 1
ATOM 2096 O O . PHE A 1 273 ? 3.901 -0.801 -3.137 1.00 96.06 273 PHE A O 1
ATOM 2103 N N . GLN A 1 274 ? 1.998 -0.501 -4.299 1.00 94.69 274 GLN A N 1
ATOM 2104 C CA . GLN A 1 274 ? 2.657 0.037 -5.497 1.00 94.69 274 GLN A CA 1
ATOM 2105 C C . GLN A 1 274 ? 3.348 1.379 -5.224 1.00 94.69 274 GLN A C 1
ATOM 2107 O O . GLN A 1 274 ? 4.540 1.524 -5.496 1.00 94.69 274 GLN A O 1
ATOM 2112 N N . VAL A 1 275 ? 2.652 2.336 -4.599 1.00 94.69 275 VAL A N 1
ATOM 2113 C CA . VAL A 1 275 ? 3.231 3.639 -4.215 1.00 94.69 275 VAL A CA 1
ATOM 2114 C C . VAL A 1 275 ? 4.462 3.458 -3.329 1.00 94.69 275 VAL A C 1
ATOM 2116 O O . VAL A 1 275 ? 5.483 4.108 -3.553 1.00 94.69 275 VAL A O 1
ATOM 2119 N N . LEU A 1 276 ? 4.393 2.552 -2.351 1.00 93.44 276 LEU A N 1
ATOM 2120 C CA . LEU A 1 276 ? 5.497 2.239 -1.448 1.00 93.44 276 LEU A CA 1
ATOM 2121 C C . LEU A 1 276 ? 6.657 1.553 -2.180 1.00 93.44 276 LEU A C 1
ATOM 2123 O O . LEU A 1 276 ? 7.808 1.789 -1.831 1.00 93.44 276 LEU A O 1
ATOM 2127 N N . THR A 1 277 ? 6.388 0.747 -3.208 1.00 90.50 277 THR A N 1
ATOM 2128 C CA . THR A 1 277 ? 7.431 0.101 -4.025 1.00 90.50 277 THR A CA 1
ATOM 2129 C C . THR A 1 277 ? 8.133 1.099 -4.948 1.00 90.50 277 THR A C 1
ATOM 2131 O O . THR A 1 277 ? 9.350 1.022 -5.109 1.00 90.50 277 THR A O 1
ATOM 2134 N N . ILE A 1 278 ? 7.400 2.078 -5.496 1.00 90.56 278 ILE A N 1
ATOM 2135 C CA . ILE A 1 278 ? 7.962 3.228 -6.231 1.00 90.56 278 ILE A CA 1
ATOM 2136 C C . ILE A 1 278 ? 8.794 4.108 -5.286 1.00 90.56 278 ILE A C 1
ATOM 2138 O O . ILE A 1 278 ? 9.862 4.640 -5.623 1.00 90.56 278 ILE A O 1
ATOM 2142 N N . SER A 1 279 ? 8.282 4.299 -4.073 1.00 89.19 279 SER A N 1
ATOM 2143 C CA . SER A 1 279 ? 8.848 5.237 -3.115 1.00 89.19 279 SER A CA 1
ATOM 2144 C C . SER A 1 279 ? 10.007 4.623 -2.302 1.00 89.19 279 SER A C 1
ATOM 2146 O O . SER A 1 279 ? 10.913 5.337 -1.876 1.00 89.19 279 SER A O 1
ATOM 2148 N N . GLY A 1 280 ? 10.062 3.301 -2.173 1.00 87.06 280 GLY A N 1
ATOM 2149 C CA . GLY A 1 280 ? 11.065 2.555 -1.417 1.00 87.06 280 GLY A CA 1
ATOM 2150 C C . GLY A 1 280 ? 11.551 1.329 -2.181 1.00 87.06 280 GLY A C 1
ATOM 2151 O O . GLY A 1 280 ? 11.788 1.381 -3.383 1.00 87.06 280 GLY A O 1
ATOM 2152 N N . ASP A 1 281 ? 11.757 0.220 -1.480 1.00 83.69 281 ASP A N 1
ATOM 2153 C CA . ASP A 1 281 ? 12.015 -1.101 -2.060 1.00 83.69 281 ASP A CA 1
ATOM 2154 C C . ASP A 1 281 ? 10.902 -2.079 -1.675 1.00 83.69 281 ASP A C 1
ATOM 2156 O O . ASP A 1 281 ? 10.139 -1.813 -0.747 1.00 83.69 281 ASP A O 1
ATOM 2160 N N . TYR A 1 282 ? 10.817 -3.203 -2.386 1.00 83.69 282 TYR A N 1
ATOM 2161 C CA . TYR A 1 282 ? 9.773 -4.211 -2.200 1.00 83.69 282 TYR A CA 1
ATOM 2162 C C . TYR A 1 282 ? 9.654 -4.692 -0.743 1.00 83.69 282 TYR A C 1
ATOM 2164 O O . TYR A 1 282 ? 8.554 -4.766 -0.198 1.00 83.69 282 TYR A O 1
ATOM 2172 N N . LEU A 1 283 ? 10.783 -4.963 -0.075 1.00 82.12 283 LEU A N 1
ATOM 2173 C CA . LEU A 1 283 ? 10.789 -5.454 1.305 1.00 82.12 283 LEU A CA 1
ATOM 2174 C C . LEU A 1 283 ? 10.321 -4.367 2.277 1.00 82.12 283 LEU A C 1
ATOM 2176 O O . LEU A 1 283 ? 9.520 -4.631 3.176 1.00 82.12 283 LEU A O 1
ATOM 2180 N N . THR A 1 284 ? 10.790 -3.133 2.078 1.00 84.50 284 THR A N 1
ATOM 2181 C CA . THR A 1 284 ? 10.322 -1.978 2.847 1.00 84.50 284 THR A CA 1
ATOM 2182 C C . THR A 1 284 ? 8.814 -1.795 2.662 1.00 84.50 284 THR A C 1
ATOM 2184 O O . THR A 1 284 ? 8.096 -1.737 3.659 1.00 84.50 284 THR A O 1
ATOM 2187 N N . ALA A 1 285 ? 8.312 -1.809 1.424 1.00 90.19 285 ALA A N 1
ATOM 2188 C CA . ALA A 1 285 ? 6.885 -1.709 1.121 1.00 90.19 285 ALA A CA 1
ATOM 2189 C C . ALA A 1 285 ? 6.066 -2.813 1.811 1.00 90.19 285 ALA A C 1
ATOM 2191 O O . ALA A 1 285 ? 5.064 -2.514 2.463 1.00 90.19 285 ALA A O 1
ATOM 2192 N N . GLN A 1 286 ? 6.531 -4.066 1.749 1.00 89.00 286 GLN A N 1
ATOM 2193 C CA . GLN A 1 286 ? 5.882 -5.210 2.394 1.00 89.00 286 GLN A CA 1
ATOM 2194 C C . GLN A 1 286 ? 5.835 -5.059 3.922 1.00 89.00 286 GLN A C 1
ATOM 2196 O O . GLN A 1 286 ? 4.806 -5.317 4.542 1.00 89.00 286 GLN A O 1
ATOM 2201 N N . SER A 1 287 ? 6.928 -4.606 4.540 1.00 86.69 287 SER A N 1
ATOM 2202 C CA . SER A 1 287 ? 6.970 -4.386 5.990 1.00 86.69 287 SER A CA 1
ATOM 2203 C C . SER A 1 287 ? 6.036 -3.257 6.439 1.00 86.69 287 SER A C 1
ATOM 2205 O O . SER A 1 287 ? 5.322 -3.401 7.432 1.00 86.69 287 SER A O 1
ATOM 2207 N N . VAL A 1 288 ? 5.994 -2.156 5.678 1.00 89.56 288 VAL A N 1
ATOM 2208 C CA . VAL A 1 288 ? 5.157 -0.989 5.971 1.00 89.56 288 VAL A CA 1
ATOM 2209 C C . VAL A 1 288 ? 3.681 -1.345 5.837 1.00 89.56 288 VAL A C 1
ATOM 2211 O O . VAL A 1 288 ? 2.909 -1.038 6.743 1.00 89.56 288 VAL A O 1
ATOM 2214 N N . ILE A 1 289 ? 3.285 -2.028 4.756 1.00 95.19 289 ILE A N 1
ATOM 2215 C CA . ILE A 1 289 ? 1.882 -2.412 4.563 1.00 95.19 289 ILE A CA 1
ATOM 2216 C C . ILE A 1 289 ? 1.438 -3.445 5.606 1.00 95.19 289 ILE A C 1
ATOM 2218 O O . ILE A 1 289 ? 0.350 -3.313 6.158 1.00 95.19 289 ILE A O 1
ATOM 2222 N N . ALA A 1 290 ? 2.288 -4.418 5.956 1.00 91.88 290 ALA A N 1
ATOM 2223 C CA . ALA A 1 290 ? 1.974 -5.406 6.989 1.00 91.88 290 ALA A CA 1
ATOM 2224 C C . ALA A 1 290 ? 1.724 -4.746 8.356 1.00 91.88 290 ALA A C 1
ATOM 2226 O O . ALA A 1 290 ? 0.758 -5.083 9.039 1.00 91.88 290 ALA A O 1
ATOM 2227 N N . ALA A 1 291 ? 2.550 -3.764 8.733 1.00 86.81 291 ALA A N 1
ATOM 2228 C CA . ALA A 1 291 ? 2.342 -2.985 9.951 1.00 86.81 291 ALA A CA 1
ATOM 2229 C C . ALA A 1 291 ? 1.098 -2.080 9.860 1.00 86.81 291 ALA A C 1
ATOM 2231 O O . ALA A 1 291 ? 0.344 -1.985 10.827 1.00 86.81 291 ALA A O 1
ATOM 2232 N N . ALA A 1 292 ? 0.830 -1.468 8.703 1.00 94.25 292 ALA A N 1
ATOM 2233 C CA . ALA A 1 292 ? -0.365 -0.653 8.486 1.00 94.25 292 ALA A CA 1
ATOM 2234 C C . ALA A 1 292 ? -1.672 -1.451 8.663 1.00 94.25 292 ALA A C 1
ATOM 2236 O O . ALA A 1 292 ? -2.646 -0.934 9.212 1.00 94.25 292 ALA A O 1
ATOM 2237 N N . LEU A 1 293 ? -1.689 -2.731 8.275 1.00 95.88 293 LEU A N 1
ATOM 2238 C CA . LEU A 1 293 ? -2.853 -3.610 8.443 1.00 95.88 293 LEU A CA 1
ATOM 2239 C C . LEU A 1 293 ? -3.216 -3.880 9.913 1.00 95.88 293 LEU A C 1
ATOM 2241 O O . LEU A 1 293 ? -4.362 -4.234 10.188 1.00 95.88 293 LEU A O 1
ATOM 2245 N N . LEU A 1 294 ? -2.324 -3.617 10.880 1.00 88.88 294 LEU A N 1
ATOM 2246 C CA . LEU A 1 294 ? -2.685 -3.601 12.308 1.00 88.88 294 LEU A CA 1
ATOM 2247 C C . LEU A 1 294 ? -3.783 -2.569 12.618 1.00 88.88 294 LEU A C 1
ATOM 2249 O O . LEU A 1 294 ? -4.492 -2.696 13.619 1.00 88.88 294 LEU A O 1
ATOM 2253 N N . GLY A 1 295 ? -3.960 -1.573 11.742 1.00 94.69 295 GLY A N 1
ATOM 2254 C CA . GLY A 1 295 ? -5.085 -0.650 11.775 1.00 94.69 295 GLY A CA 1
ATOM 2255 C C . GLY A 1 295 ? -6.433 -1.370 11.767 1.00 94.69 295 GLY A C 1
ATOM 2256 O O . GLY A 1 295 ? -7.324 -0.947 12.495 1.00 94.69 295 GLY A O 1
ATOM 2257 N N . ILE A 1 296 ? -6.569 -2.498 11.055 1.00 96.75 296 ILE A N 1
ATOM 2258 C CA . ILE A 1 296 ? -7.802 -3.305 11.047 1.00 96.75 296 ILE A CA 1
ATOM 2259 C C . ILE A 1 296 ? -8.139 -3.767 12.469 1.00 96.75 296 ILE A C 1
ATOM 2261 O O . ILE A 1 296 ? -9.239 -3.523 12.951 1.00 96.75 296 ILE A O 1
ATOM 2265 N N . SER A 1 297 ? -7.182 -4.347 13.196 1.00 90.06 297 SER A N 1
ATOM 2266 C CA . SER A 1 297 ? -7.400 -4.799 14.578 1.00 90.06 297 SER A CA 1
ATOM 2267 C C . SER A 1 297 ? -7.797 -3.652 15.512 1.00 90.06 297 SER A C 1
ATOM 2269 O O . SER A 1 297 ? -8.721 -3.792 16.316 1.00 90.06 297 SER A O 1
ATOM 2271 N N . LEU A 1 298 ? -7.132 -2.496 15.387 1.00 87.50 298 LEU A N 1
ATOM 2272 C CA . LEU A 1 298 ? -7.456 -1.302 16.172 1.00 87.50 298 LEU A CA 1
ATOM 2273 C C . LEU A 1 298 ? -8.873 -0.798 15.868 1.00 87.50 298 LEU A C 1
ATOM 2275 O O . LEU A 1 298 ? -9.648 -0.520 16.785 1.00 87.50 298 LEU A O 1
ATOM 2279 N N . GLY A 1 299 ? -9.224 -0.710 14.586 1.00 94.50 299 GLY A N 1
ATOM 2280 C CA . GLY A 1 299 ? -10.549 -0.296 14.148 1.00 94.50 299 GLY A CA 1
ATOM 2281 C C . GLY A 1 299 ? -11.636 -1.270 14.58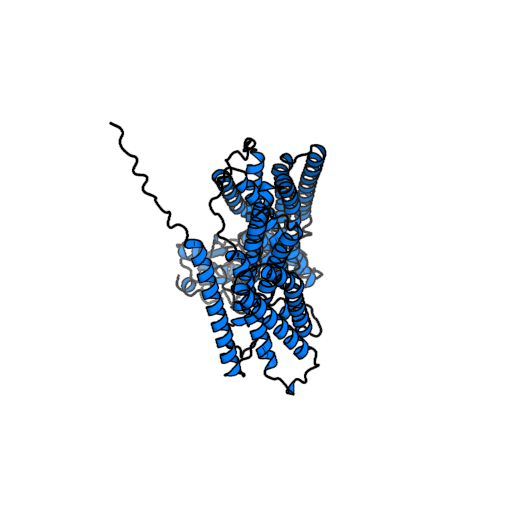7 1.00 94.50 299 GLY A C 1
ATOM 2282 O O . GLY A 1 299 ? -12.689 -0.848 15.059 1.00 94.50 299 GLY A O 1
ATOM 2283 N N . GLY A 1 300 ? -11.357 -2.571 14.534 1.00 94.69 300 GLY A N 1
ATOM 2284 C CA . GLY A 1 300 ? -12.273 -3.602 14.996 1.00 94.69 300 GLY A CA 1
ATOM 2285 C C . GLY A 1 300 ? -12.570 -3.505 16.489 1.00 94.69 300 GLY A C 1
ATOM 2286 O O . GLY A 1 300 ? -13.735 -3.581 16.882 1.00 94.69 300 GLY A O 1
ATOM 2287 N N . LEU A 1 301 ? -11.547 -3.243 17.310 1.00 86.69 301 LEU A N 1
ATOM 2288 C CA . LEU A 1 301 ? -11.711 -2.993 18.743 1.00 86.69 301 LEU A CA 1
ATOM 2289 C C . LEU A 1 301 ? -12.557 -1.739 19.002 1.00 86.69 301 LEU A C 1
ATOM 2291 O O . LEU A 1 301 ? -13.508 -1.788 19.781 1.00 86.69 301 LEU A O 1
ATOM 2295 N N . VAL A 1 302 ? -12.248 -0.620 18.341 1.00 85.00 302 VAL A N 1
ATOM 2296 C CA . VAL A 1 302 ? -13.019 0.627 18.487 1.00 85.00 302 VAL A CA 1
ATOM 2297 C C . VAL A 1 302 ? -14.474 0.421 18.060 1.00 85.00 302 VAL A C 1
ATOM 2299 O O . VAL A 1 302 ? -15.386 0.830 18.782 1.00 85.00 302 VAL A O 1
ATOM 2302 N N . GLY A 1 303 ? -14.703 -0.257 16.933 1.00 93.38 303 GLY A N 1
ATOM 2303 C CA . GLY A 1 303 ? -16.037 -0.580 16.436 1.00 93.38 303 GLY A CA 1
ATOM 2304 C C . GLY A 1 303 ? -16.827 -1.441 17.420 1.00 93.38 303 GLY A C 1
ATOM 2305 O O . GLY A 1 303 ? -17.950 -1.093 17.773 1.00 93.38 303 GLY A O 1
ATOM 2306 N N . PHE A 1 304 ? -16.217 -2.501 17.957 1.00 89.69 304 PHE A N 1
ATOM 2307 C CA . PHE A 1 304 ? -16.836 -3.345 18.983 1.00 89.69 304 PHE A CA 1
ATOM 2308 C C . PHE A 1 304 ? -17.224 -2.549 20.239 1.00 89.69 304 PHE A C 1
ATOM 2310 O O . PHE A 1 304 ? -18.341 -2.665 20.735 1.00 89.69 304 PHE A O 1
ATOM 2317 N N . LEU A 1 305 ? -16.331 -1.683 20.733 1.00 83.31 305 LEU A N 1
ATOM 2318 C CA . LEU A 1 305 ? -16.569 -0.902 21.952 1.00 83.31 305 LEU A CA 1
ATOM 2319 C C . LEU A 1 305 ? -17.632 0.199 21.795 1.00 83.31 305 LEU A C 1
ATOM 2321 O O . LEU A 1 305 ? -18.154 0.683 22.804 1.00 83.31 305 LEU A O 1
ATOM 2325 N N . THR A 1 306 ? -17.923 0.627 20.566 1.00 85.94 306 THR A N 1
ATOM 2326 C CA . THR A 1 306 ? -18.852 1.731 20.263 1.00 85.94 306 THR A CA 1
ATOM 2327 C C . THR A 1 306 ? -20.182 1.266 19.666 1.00 85.94 306 THR A C 1
ATOM 2329 O O . THR A 1 306 ? -21.138 2.048 19.669 1.00 85.94 306 THR A O 1
ATOM 2332 N N . ALA A 1 307 ? -20.281 0.002 19.233 1.00 91.00 307 ALA A N 1
ATOM 2333 C CA . ALA A 1 307 ? -21.448 -0.569 18.556 1.00 91.00 307 ALA A CA 1
ATOM 2334 C C . ALA A 1 307 ? -22.768 -0.447 19.343 1.00 91.00 307 ALA A C 1
ATOM 2336 O O . ALA A 1 307 ? -23.829 -0.254 18.738 1.00 91.00 307 ALA A O 1
ATOM 2337 N N . ASP A 1 308 ? -22.712 -0.490 20.675 1.00 83.44 308 ASP A N 1
ATOM 2338 C CA . ASP A 1 308 ? -23.910 -0.390 21.520 1.00 83.44 308 ASP A CA 1
ATOM 2339 C C . ASP A 1 308 ? -24.261 1.055 21.890 1.00 83.44 308 ASP A C 1
ATOM 2341 O O . ASP A 1 308 ? -25.434 1.414 21.963 1.00 83.44 308 ASP A O 1
ATOM 2345 N N . LYS A 1 309 ? -23.247 1.896 22.135 1.00 79.19 309 LYS A N 1
ATOM 2346 C CA . LYS A 1 309 ? -23.425 3.195 22.811 1.00 79.19 309 LYS A CA 1
ATOM 2347 C C . LYS A 1 309 ? -23.518 4.391 21.870 1.00 79.19 309 LYS A C 1
ATOM 2349 O O . LYS A 1 309 ? -24.219 5.341 22.190 1.00 79.19 309 LYS A O 1
ATOM 2354 N N . ALA A 1 310 ? -22.782 4.367 20.761 1.00 82.31 310 ALA A N 1
ATOM 2355 C CA . ALA A 1 310 ? -22.609 5.527 19.881 1.00 82.31 310 ALA A CA 1
ATOM 2356 C C . ALA A 1 310 ? -22.420 5.099 18.418 1.00 82.31 310 ALA A C 1
ATOM 2358 O O . ALA A 1 310 ? -21.577 5.633 17.695 1.00 82.31 310 ALA A O 1
ATOM 2359 N N . ALA A 1 311 ? -23.138 4.057 17.990 1.00 87.12 311 ALA A N 1
ATOM 2360 C CA . ALA A 1 311 ? -22.928 3.461 16.674 1.00 87.12 311 ALA A CA 1
ATOM 2361 C C . ALA A 1 311 ? -23.185 4.441 15.533 1.00 87.12 311 ALA A C 1
ATOM 2363 O O . ALA A 1 311 ? -22.402 4.482 14.593 1.00 87.12 311 ALA A O 1
ATOM 2364 N N . ALA A 1 312 ? -24.265 5.224 15.594 1.00 88.88 312 ALA A N 1
ATOM 2365 C CA . ALA A 1 312 ? -24.620 6.139 14.513 1.00 88.88 312 ALA A CA 1
ATOM 2366 C C . ALA A 1 312 ? -23.589 7.268 14.376 1.00 88.88 312 ALA A C 1
ATOM 2368 O O . ALA A 1 312 ? -23.173 7.594 13.263 1.00 88.88 312 ALA A O 1
ATOM 2369 N N . GLU A 1 313 ? -23.139 7.817 15.505 1.00 87.12 313 GLU A N 1
ATOM 2370 C CA . GLU A 1 313 ? -22.103 8.842 15.568 1.00 87.12 313 GLU A CA 1
ATOM 2371 C C . GLU A 1 313 ? -20.762 8.312 15.079 1.00 87.12 313 GLU A C 1
ATOM 2373 O O . GLU A 1 313 ? -20.118 8.937 14.238 1.00 87.12 313 GLU A O 1
ATOM 2378 N N . THR A 1 314 ? -20.373 7.130 15.555 1.00 88.25 314 THR A N 1
ATOM 2379 C CA . THR A 1 314 ? -19.091 6.515 15.204 1.00 88.25 314 THR A CA 1
ATOM 2380 C C . THR A 1 314 ? -19.062 6.088 13.737 1.00 88.25 314 THR A C 1
ATOM 2382 O O . THR A 1 314 ? -18.065 6.331 13.064 1.00 88.25 314 THR A O 1
ATOM 2385 N N . LEU A 1 315 ? -20.158 5.530 13.205 1.00 93.62 315 LEU A N 1
ATOM 2386 C CA . LEU A 1 315 ? -20.292 5.207 11.781 1.00 93.62 315 LEU A CA 1
ATOM 2387 C C . LEU A 1 315 ? -20.169 6.461 10.908 1.00 93.62 315 LEU A C 1
ATOM 2389 O O . LEU A 1 315 ? -19.390 6.477 9.958 1.00 93.62 315 LEU A O 1
ATOM 2393 N N . ALA A 1 316 ? -20.901 7.530 11.236 1.00 90.69 316 ALA A N 1
ATOM 2394 C CA . ALA A 1 316 ? -20.834 8.773 10.473 1.00 90.69 316 ALA A CA 1
ATOM 2395 C C . ALA A 1 316 ? -19.429 9.395 10.526 1.00 90.69 316 ALA A C 1
ATOM 2397 O O . ALA A 1 316 ? -18.871 9.724 9.480 1.00 90.69 316 ALA A O 1
ATOM 2398 N N . ALA A 1 317 ? -18.824 9.483 11.714 1.00 90.56 317 ALA A N 1
ATOM 2399 C CA . ALA A 1 317 ? -17.485 10.035 11.891 1.00 90.56 317 ALA A CA 1
ATOM 2400 C C . ALA A 1 317 ? -16.410 9.216 11.158 1.00 90.56 317 ALA A C 1
ATOM 2402 O O . ALA A 1 317 ? -15.638 9.783 10.388 1.00 90.56 317 ALA A O 1
ATOM 2403 N N . ALA A 1 318 ? -16.382 7.891 11.341 1.00 92.56 318 ALA A N 1
ATOM 2404 C CA . ALA A 1 318 ? -15.408 7.022 10.681 1.00 92.56 318 ALA A CA 1
ATOM 2405 C C . ALA A 1 318 ? -15.555 7.057 9.151 1.00 92.56 318 ALA A C 1
ATOM 2407 O O . ALA A 1 318 ? -14.550 7.105 8.444 1.00 92.56 318 ALA A O 1
ATOM 2408 N N . SER A 1 319 ? -16.790 7.111 8.637 1.00 96.19 319 SER A N 1
ATOM 2409 C CA . SER A 1 319 ? -17.045 7.168 7.192 1.00 96.19 319 SER A CA 1
ATOM 2410 C C . SER A 1 319 ? -16.613 8.487 6.545 1.00 96.19 319 SER A C 1
ATOM 2412 O O . SER A 1 319 ? -16.122 8.475 5.421 1.00 96.19 319 SER A O 1
ATOM 2414 N N . LEU A 1 320 ? -16.724 9.612 7.260 1.00 92.00 320 LEU A N 1
ATOM 2415 C CA . LEU A 1 320 ? -16.226 10.913 6.800 1.00 92.00 320 LEU A CA 1
ATOM 2416 C C . LEU A 1 320 ? -14.710 11.065 6.974 1.00 92.00 320 LEU A C 1
ATOM 2418 O O . LEU A 1 320 ? -14.079 11.807 6.225 1.00 92.00 320 LEU A O 1
ATOM 2422 N N . LEU A 1 321 ? -14.120 10.368 7.948 1.00 91.31 321 LEU A N 1
ATOM 2423 C CA . LEU A 1 321 ? -12.680 10.385 8.195 1.00 91.31 321 LEU A CA 1
ATOM 2424 C C . LEU A 1 321 ? -11.904 9.528 7.183 1.00 91.31 321 LEU A C 1
ATOM 2426 O O . LEU A 1 321 ? -10.813 9.918 6.775 1.00 91.31 321 LEU A O 1
ATOM 2430 N N . LEU A 1 322 ? -12.465 8.391 6.758 1.00 96.62 322 LEU A N 1
ATOM 2431 C CA . LEU A 1 322 ? -11.849 7.458 5.807 1.00 96.62 322 LEU A CA 1
ATOM 2432 C C . LEU A 1 322 ? -11.279 8.118 4.529 1.00 96.62 322 LEU A C 1
ATOM 2434 O O . LEU A 1 322 ? -10.106 7.891 4.231 1.00 96.62 322 LEU A O 1
ATOM 2438 N N . PRO A 1 323 ? -12.018 8.953 3.771 1.00 96.88 323 PRO A N 1
ATOM 2439 C CA . PRO A 1 323 ? -11.468 9.575 2.564 1.00 96.88 323 PRO A CA 1
ATOM 2440 C C . PRO A 1 323 ? -10.276 10.498 2.845 1.00 96.88 323 PRO A C 1
ATOM 2442 O O . PRO A 1 323 ? -9.362 10.578 2.022 1.00 96.88 323 PRO A O 1
ATOM 2445 N N . LEU A 1 324 ? -10.258 11.166 4.005 1.00 91.94 324 LEU A N 1
ATOM 2446 C CA . LEU A 1 324 ? -9.154 12.032 4.424 1.00 91.94 324 LEU A CA 1
ATOM 2447 C C . LEU A 1 324 ? -7.923 11.211 4.807 1.00 91.94 324 LEU A C 1
ATOM 2449 O O . LEU A 1 324 ? -6.814 11.537 4.388 1.00 91.94 324 LEU A O 1
ATOM 2453 N N . THR A 1 325 ? -8.111 10.122 5.554 1.00 94.00 325 THR A N 1
ATOM 2454 C CA . THR A 1 325 ? -7.002 9.257 5.975 1.00 94.00 325 THR A CA 1
ATOM 2455 C C . THR A 1 325 ? -6.375 8.506 4.803 1.00 94.00 325 THR A C 1
ATOM 2457 O O . THR A 1 325 ? -5.175 8.255 4.849 1.00 94.00 325 THR A O 1
ATOM 2460 N N . ILE A 1 326 ? -7.121 8.231 3.723 1.00 97.56 326 ILE A N 1
ATOM 2461 C CA . ILE A 1 326 ? -6.562 7.739 2.449 1.00 97.56 326 ILE A CA 1
ATOM 2462 C C . ILE A 1 326 ? -5.572 8.752 1.853 1.00 97.56 326 ILE A C 1
ATOM 2464 O O . ILE A 1 326 ? -4.449 8.383 1.513 1.00 97.56 326 ILE A O 1
ATOM 2468 N N . VAL A 1 327 ? -5.940 10.036 1.769 1.00 93.75 327 VAL A N 1
ATOM 2469 C CA . VAL A 1 327 ? -5.046 11.084 1.235 1.00 93.75 327 VAL A CA 1
ATOM 2470 C C . VAL A 1 327 ? -3.831 11.288 2.139 1.00 93.75 327 VAL A C 1
ATOM 2472 O O . VAL A 1 327 ? -2.711 11.427 1.648 1.00 93.75 327 VAL A O 1
ATOM 2475 N N . THR A 1 328 ? -4.022 11.259 3.461 1.00 88.00 328 THR A N 1
ATOM 2476 C CA . THR A 1 328 ? -2.911 11.313 4.420 1.00 88.00 328 THR A CA 1
ATOM 2477 C C . THR A 1 328 ? -1.969 10.119 4.257 1.00 88.00 328 THR A C 1
ATOM 2479 O O . THR A 1 328 ? -0.755 10.308 4.236 1.00 88.00 328 THR A O 1
ATOM 2482 N N . ALA A 1 329 ? -2.508 8.907 4.092 1.00 93.12 329 ALA A N 1
ATOM 2483 C CA . ALA A 1 329 ? -1.724 7.701 3.845 1.00 93.12 329 ALA A CA 1
ATOM 2484 C C . ALA A 1 329 ? -0.947 7.786 2.523 1.00 93.12 329 ALA A C 1
ATOM 2486 O O . ALA A 1 329 ? 0.226 7.422 2.486 1.00 93.12 329 ALA A O 1
ATOM 2487 N N . PHE A 1 330 ? -1.552 8.329 1.461 1.00 93.69 330 PHE A N 1
ATOM 2488 C CA . PHE A 1 330 ? -0.850 8.595 0.204 1.00 93.69 330 PHE A CA 1
ATOM 2489 C C . PHE A 1 330 ? 0.330 9.554 0.410 1.00 93.69 330 PHE A C 1
ATOM 2491 O O . PHE A 1 330 ? 1.457 9.222 0.047 1.00 93.69 330 PHE A O 1
ATOM 2498 N N . GLY A 1 331 ? 0.101 10.699 1.063 1.00 89.06 331 GLY A N 1
ATOM 2499 C CA . GLY A 1 331 ? 1.164 11.655 1.376 1.00 89.06 331 GLY A CA 1
ATOM 2500 C C . GLY A 1 331 ? 2.304 11.020 2.177 1.00 89.06 331 GLY A C 1
ATOM 2501 O O . GLY A 1 331 ? 3.464 11.154 1.797 1.00 89.06 331 GLY A O 1
ATOM 2502 N N . ALA A 1 332 ? 1.977 10.261 3.227 1.00 86.19 332 ALA A N 1
ATOM 2503 C CA . ALA A 1 332 ? 2.955 9.559 4.057 1.00 86.19 332 ALA A CA 1
ATOM 2504 C C . ALA A 1 332 ? 3.749 8.492 3.281 1.00 86.19 332 ALA A C 1
ATOM 2506 O O . ALA A 1 332 ? 4.957 8.362 3.479 1.00 86.19 332 ALA A O 1
ATOM 2507 N N . GLY A 1 333 ? 3.093 7.754 2.378 1.00 89.00 333 GLY A N 1
ATOM 2508 C CA . GLY A 1 333 ? 3.738 6.749 1.529 1.00 89.00 333 GLY A CA 1
ATOM 2509 C C . GLY A 1 333 ? 4.754 7.337 0.546 1.00 89.00 333 GLY A C 1
ATOM 2510 O O . GLY A 1 333 ? 5.691 6.644 0.159 1.00 89.00 333 GLY A O 1
ATOM 2511 N N . VAL A 1 334 ? 4.597 8.613 0.181 1.00 87.69 334 VAL A N 1
ATOM 2512 C CA . VAL A 1 334 ? 5.524 9.335 -0.701 1.00 87.69 334 VAL A CA 1
ATOM 2513 C C . VAL A 1 334 ? 6.640 10.020 0.090 1.00 87.69 334 VAL A C 1
ATOM 2515 O O . VAL A 1 334 ? 7.804 9.894 -0.279 1.00 87.69 334 VAL A O 1
ATOM 2518 N N . SER A 1 335 ? 6.308 10.744 1.165 1.00 84.19 335 SER A N 1
ATOM 2519 C CA . SER A 1 335 ? 7.251 11.654 1.835 1.00 84.19 335 SER A CA 1
ATOM 2520 C C . SER A 1 335 ? 7.966 11.074 3.055 1.00 84.19 335 SER A C 1
ATOM 2522 O O . SER A 1 335 ? 8.979 11.623 3.473 1.00 84.19 335 SER A O 1
ATOM 2524 N N . MET A 1 336 ? 7.460 9.993 3.656 1.00 78.81 336 MET A N 1
ATOM 2525 C CA . MET A 1 336 ? 7.938 9.514 4.964 1.00 78.81 336 MET A CA 1
ATOM 2526 C C . MET A 1 336 ? 8.570 8.124 4.916 1.00 78.81 336 MET A C 1
ATOM 2528 O O . MET A 1 336 ? 8.716 7.476 5.955 1.00 78.81 336 MET A O 1
ATOM 2532 N N . LEU A 1 337 ? 8.971 7.647 3.735 1.00 80.50 337 LEU A N 1
ATOM 2533 C CA . LEU A 1 337 ? 9.573 6.319 3.602 1.00 80.50 337 LEU A CA 1
ATOM 2534 C C . LEU A 1 337 ? 11.000 6.204 4.129 1.00 80.50 337 LEU A C 1
ATOM 2536 O O . LEU A 1 337 ? 11.427 5.093 4.446 1.00 80.50 337 LEU A O 1
ATOM 2540 N N . ASP A 1 338 ? 11.698 7.321 4.321 1.00 78.06 338 ASP A N 1
ATOM 2541 C CA . ASP A 1 338 ? 12.955 7.328 5.079 1.00 78.06 338 ASP A CA 1
ATOM 2542 C C . ASP A 1 338 ? 12.715 6.919 6.548 1.00 78.06 338 ASP A C 1
ATOM 2544 O O . ASP A 1 338 ? 13.573 6.326 7.212 1.00 78.06 338 ASP A O 1
ATOM 2548 N N . THR A 1 339 ? 11.485 7.128 7.030 1.00 80.88 339 THR A N 1
ATOM 2549 C CA . THR A 1 339 ? 10.978 6.725 8.345 1.00 80.88 339 THR A CA 1
ATOM 2550 C C . THR A 1 339 ? 9.826 5.711 8.212 1.00 80.88 339 THR A C 1
ATOM 2552 O O . THR A 1 339 ? 8.686 6.022 8.569 1.00 80.88 339 THR A O 1
ATOM 2555 N N . PRO A 1 340 ? 10.082 4.469 7.748 1.00 81.00 340 PRO A N 1
ATOM 2556 C CA . PRO A 1 340 ? 9.033 3.522 7.354 1.00 81.00 340 PRO A CA 1
ATOM 2557 C C . PRO A 1 340 ? 8.073 3.165 8.494 1.00 81.00 340 PRO A C 1
ATOM 2559 O O . PRO A 1 340 ? 6.911 2.871 8.244 1.00 81.00 340 PRO A O 1
ATOM 2562 N N . LEU A 1 341 ? 8.516 3.241 9.754 1.00 78.50 341 LEU A N 1
ATOM 2563 C CA . LEU A 1 341 ? 7.629 3.041 10.898 1.00 78.50 341 LEU A CA 1
ATOM 2564 C C . LEU A 1 341 ? 6.579 4.149 11.026 1.00 78.50 341 LEU A C 1
ATOM 2566 O O . LEU A 1 341 ? 5.408 3.857 11.241 1.00 78.50 341 LEU A O 1
ATOM 2570 N N . VAL A 1 342 ? 6.991 5.412 10.888 1.00 79.44 342 VAL A N 1
ATOM 2571 C CA . VAL A 1 342 ? 6.070 6.555 10.953 1.00 79.44 342 VAL A CA 1
ATOM 2572 C C . VAL A 1 342 ? 5.095 6.485 9.786 1.00 79.44 342 VAL A C 1
ATOM 2574 O O . VAL A 1 342 ? 3.894 6.636 9.993 1.00 79.44 342 VAL A O 1
ATOM 2577 N N . ALA A 1 343 ? 5.596 6.161 8.588 1.00 84.62 343 ALA A N 1
ATOM 2578 C CA . ALA A 1 343 ? 4.744 5.888 7.439 1.00 84.62 343 ALA A CA 1
ATOM 2579 C C . ALA A 1 343 ? 3.722 4.788 7.771 1.00 84.62 343 ALA A C 1
ATOM 2581 O O . ALA A 1 343 ? 2.526 5.025 7.650 1.00 84.62 343 ALA A O 1
ATOM 2582 N N . ALA A 1 344 ? 4.156 3.633 8.289 1.00 88.44 344 ALA A N 1
ATOM 2583 C CA . ALA A 1 344 ? 3.258 2.542 8.666 1.00 88.44 344 ALA A CA 1
ATOM 2584 C C . ALA A 1 344 ? 2.176 2.979 9.665 1.00 88.44 344 ALA A C 1
ATOM 2586 O O . ALA A 1 344 ? 1.005 2.679 9.449 1.00 88.44 344 ALA A O 1
ATOM 2587 N N . MET A 1 345 ? 2.539 3.731 10.711 1.00 84.06 345 MET A N 1
ATOM 2588 C CA . MET A 1 345 ? 1.586 4.240 11.706 1.00 84.06 345 MET A CA 1
ATOM 2589 C C . MET A 1 345 ? 0.538 5.173 11.089 1.00 84.06 345 MET A C 1
ATOM 2591 O O . MET A 1 345 ? -0.641 5.064 11.414 1.00 84.06 345 MET A O 1
ATOM 2595 N N . LEU A 1 346 ? 0.937 6.063 10.176 1.00 84.38 346 LEU A N 1
ATOM 2596 C CA . LEU A 1 346 ? -0.005 6.933 9.463 1.00 84.38 346 LEU A CA 1
ATOM 2597 C C . LEU A 1 346 ? -0.882 6.142 8.482 1.00 84.38 346 LEU A C 1
ATOM 2599 O O . LEU A 1 346 ? -2.075 6.417 8.352 1.00 84.38 346 LEU A O 1
ATOM 2603 N N . LEU A 1 347 ? -0.314 5.124 7.834 1.00 95.25 347 LEU A N 1
ATOM 2604 C CA . LEU A 1 347 ? -1.033 4.224 6.935 1.00 95.25 347 LEU A CA 1
ATOM 2605 C C . LEU A 1 347 ? -2.038 3.324 7.679 1.00 95.25 347 LEU A C 1
ATOM 2607 O O . LEU A 1 347 ? -2.953 2.819 7.035 1.00 95.25 347 LEU A O 1
ATOM 2611 N N . MET A 1 348 ? -1.941 3.148 9.006 1.00 95.31 348 MET A N 1
ATOM 2612 C CA . MET A 1 348 ? -2.944 2.406 9.791 1.00 95.31 348 MET A CA 1
ATOM 2613 C C . MET A 1 348 ? -4.319 3.083 9.796 1.00 95.31 348 MET A C 1
ATOM 2615 O O . MET A 1 348 ? -5.338 2.402 9.923 1.00 95.31 348 MET A O 1
ATOM 2619 N N . PHE A 1 349 ? -4.376 4.413 9.685 1.00 93.56 349 PHE A N 1
ATOM 2620 C CA . PHE A 1 349 ? -5.616 5.170 9.858 1.00 93.56 349 PHE A CA 1
ATOM 2621 C C . PHE A 1 349 ? -6.748 4.818 8.880 1.00 93.56 349 PHE A C 1
ATOM 2623 O O . PHE A 1 349 ? -7.870 4.640 9.362 1.00 93.56 349 PHE A O 1
ATOM 2630 N N . PRO A 1 350 ? -6.536 4.691 7.554 1.00 98.00 350 PRO A N 1
ATOM 2631 C CA . PRO A 1 350 ? -7.610 4.263 6.658 1.00 98.00 350 PRO A CA 1
ATOM 2632 C C . PRO A 1 350 ? -8.118 2.850 6.978 1.00 98.00 350 PRO A C 1
ATOM 2634 O O . PRO A 1 350 ? -9.330 2.634 7.011 1.00 98.00 350 PRO A O 1
ATOM 2637 N N . PHE A 1 351 ? -7.228 1.908 7.306 1.00 98.44 351 PHE A N 1
ATOM 2638 C CA . PHE A 1 351 ? -7.624 0.546 7.685 1.00 98.44 351 PHE A CA 1
ATOM 2639 C C . PHE A 1 351 ? -8.403 0.512 9.005 1.00 98.44 351 PHE A C 1
ATOM 2641 O O . PHE A 1 351 ? -9.395 -0.207 9.118 1.00 98.44 351 PHE A O 1
ATOM 2648 N N . ALA A 1 352 ? -8.008 1.333 9.981 1.00 96.19 352 ALA A N 1
ATOM 2649 C CA . ALA A 1 352 ? -8.740 1.483 11.232 1.00 96.19 352 ALA A CA 1
ATOM 2650 C C . ALA A 1 352 ? -10.128 2.088 11.011 1.00 96.19 352 ALA A C 1
ATOM 2652 O O . ALA A 1 352 ? -11.116 1.526 11.479 1.00 96.19 352 ALA A O 1
ATOM 2653 N N . ALA A 1 353 ? -10.229 3.184 10.255 1.00 95.25 353 ALA A N 1
ATOM 2654 C CA . ALA A 1 353 ? -11.511 3.814 9.953 1.00 95.25 353 ALA A CA 1
ATOM 2655 C C . ALA A 1 353 ? -12.463 2.846 9.232 1.00 95.25 353 ALA A C 1
ATOM 2657 O O . ALA A 1 353 ? -13.607 2.687 9.655 1.00 95.25 353 ALA A O 1
ATOM 2658 N N . GLY A 1 354 ? -11.986 2.138 8.203 1.00 98.19 354 GLY A N 1
ATOM 2659 C CA . GLY A 1 354 ? -12.797 1.152 7.493 1.00 98.19 354 GLY A CA 1
ATOM 2660 C C . GLY A 1 354 ? -13.205 -0.037 8.372 1.00 98.19 354 GLY A C 1
ATOM 2661 O O . GLY A 1 354 ? -14.367 -0.440 8.357 1.00 98.19 354 GLY A O 1
ATOM 2662 N N . SER A 1 355 ? -12.306 -0.547 9.220 1.00 98.19 355 SER A N 1
ATOM 2663 C CA . SER A 1 355 ? -12.646 -1.648 10.129 1.00 98.19 355 SER A CA 1
ATOM 2664 C C . SER A 1 355 ? -13.623 -1.247 11.237 1.00 98.19 355 SER A C 1
ATOM 2666 O O . SER A 1 355 ? -14.426 -2.087 11.636 1.00 98.19 355 SER A O 1
ATOM 2668 N N . VAL A 1 356 ? -13.619 0.008 11.710 1.00 97.44 356 VAL A N 1
ATOM 2669 C CA . VAL A 1 356 ? -14.664 0.515 12.623 1.00 97.44 356 VAL A CA 1
ATOM 2670 C C . VAL A 1 356 ? -16.044 0.365 11.983 1.00 97.44 356 VAL A C 1
ATOM 2672 O O . VAL A 1 356 ? -16.970 -0.127 12.632 1.00 97.44 356 VAL A O 1
ATOM 2675 N N . LEU A 1 357 ? -16.177 0.752 10.707 1.00 97.94 357 LEU A N 1
ATOM 2676 C CA . LEU A 1 357 ? -17.438 0.664 9.966 1.00 97.94 357 LEU A CA 1
ATOM 2677 C C . LEU A 1 357 ? -17.923 -0.782 9.866 1.00 97.94 357 LEU A C 1
ATOM 2679 O O . LEU A 1 357 ? -19.055 -1.084 10.250 1.00 97.94 357 LEU A O 1
ATOM 2683 N N . ILE A 1 358 ? -17.048 -1.675 9.398 1.00 98.00 358 ILE A N 1
ATOM 2684 C CA . ILE A 1 358 ? -17.365 -3.092 9.192 1.00 98.00 358 ILE A CA 1
ATOM 2685 C C . ILE A 1 358 ? -17.756 -3.750 10.524 1.00 98.00 358 ILE A C 1
ATOM 2687 O O . ILE A 1 358 ? -18.800 -4.397 10.605 1.00 98.00 358 ILE A O 1
ATOM 2691 N N . SER A 1 359 ? -16.992 -3.519 11.597 1.00 97.00 359 SER A N 1
ATOM 2692 C CA . SER A 1 359 ? -17.245 -4.135 12.904 1.00 97.00 359 SER A CA 1
ATOM 2693 C C . SER A 1 359 ? -18.544 -3.673 13.560 1.00 97.00 359 SER A C 1
ATOM 2695 O O . SER A 1 359 ? -19.276 -4.503 14.096 1.00 97.00 359 SER A O 1
ATOM 2697 N N . ILE A 1 360 ? -18.888 -2.380 13.491 1.00 95.56 360 ILE A N 1
ATOM 2698 C CA . ILE A 1 360 ? -20.176 -1.903 14.025 1.00 95.56 360 ILE A CA 1
ATOM 2699 C C . ILE A 1 360 ? -21.340 -2.549 13.264 1.00 95.56 360 ILE A C 1
ATOM 2701 O O . ILE A 1 360 ? -22.321 -2.980 13.877 1.00 95.56 360 ILE A O 1
ATOM 2705 N N . VAL A 1 361 ? -21.250 -2.635 11.932 1.00 95.69 361 VAL A N 1
ATOM 2706 C CA . VAL A 1 361 ? -22.312 -3.241 11.117 1.00 95.69 361 VAL A CA 1
ATOM 2707 C C . VAL A 1 361 ? -22.423 -4.742 11.388 1.00 95.69 361 VAL A C 1
ATOM 2709 O O . VAL A 1 361 ? -23.549 -5.226 11.504 1.00 95.69 361 VAL A O 1
ATOM 2712 N N . LEU A 1 362 ? -21.301 -5.451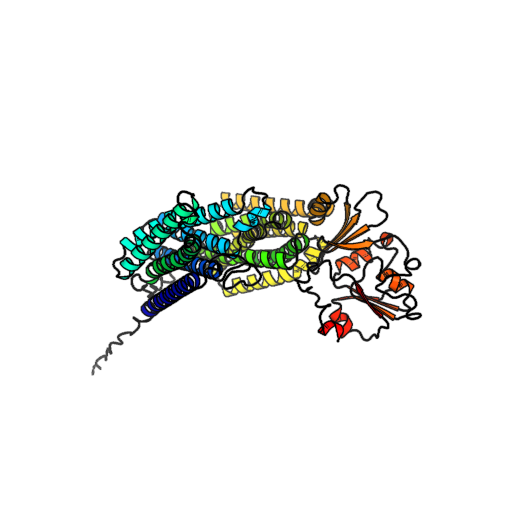 11.560 1.00 95.25 362 LEU A N 1
ATOM 2713 C CA . LEU A 1 362 ? -21.265 -6.871 11.929 1.00 95.25 362 LEU A CA 1
ATOM 2714 C C . LEU A 1 362 ? -21.964 -7.151 13.261 1.00 95.25 362 LEU A C 1
ATOM 2716 O O . LEU A 1 362 ? -22.740 -8.098 13.339 1.00 95.25 362 LEU A O 1
ATOM 2720 N N . VAL A 1 363 ? -21.727 -6.325 14.286 1.00 93.12 363 VAL A N 1
ATOM 2721 C CA . VAL A 1 363 ? -22.353 -6.489 15.612 1.00 93.12 363 VAL A CA 1
ATOM 2722 C C . VAL A 1 363 ? -23.863 -6.241 15.555 1.00 93.12 363 VAL A C 1
ATOM 2724 O O . VAL A 1 363 ? -24.630 -6.907 16.244 1.00 93.12 363 VAL A O 1
ATOM 2727 N N . ARG A 1 364 ? -24.310 -5.287 14.730 1.00 90.50 364 ARG A N 1
ATOM 2728 C CA . ARG A 1 364 ? -25.710 -4.826 14.711 1.00 90.50 364 ARG A CA 1
ATOM 2729 C C . ARG A 1 364 ? -26.605 -5.517 13.683 1.00 90.50 364 ARG A C 1
ATOM 2731 O O . ARG A 1 364 ? -27.808 -5.268 13.669 1.00 90.50 364 ARG A O 1
ATOM 2738 N N . ASN A 1 365 ? -26.043 -6.327 12.792 1.00 90.00 365 ASN A N 1
ATOM 2739 C CA . ASN A 1 365 ? -26.780 -6.987 11.716 1.00 90.00 365 ASN A CA 1
ATOM 2740 C C . ASN A 1 365 ? -26.514 -8.494 11.718 1.00 90.00 365 ASN A C 1
ATOM 2742 O O . ASN A 1 365 ? -25.733 -9.022 12.500 1.00 90.00 365 ASN A O 1
ATOM 2746 N N . ARG A 1 366 ? -27.178 -9.212 10.809 1.00 91.50 366 ARG A N 1
ATOM 2747 C CA . ARG A 1 366 ? -26.926 -10.640 10.600 1.00 91.50 366 ARG A CA 1
ATOM 2748 C C . ARG A 1 366 ? -25.508 -10.833 10.063 1.00 91.50 366 ARG A C 1
ATOM 2750 O O . ARG A 1 366 ? -25.264 -10.577 8.884 1.00 91.50 366 ARG A O 1
ATOM 2757 N N . SER A 1 367 ? -24.613 -11.305 10.925 1.00 92.94 367 SER A N 1
ATOM 2758 C CA . SER A 1 367 ? -23.178 -11.447 10.652 1.00 92.94 367 SER A CA 1
ATOM 2759 C C . SER A 1 367 ? -22.875 -12.166 9.335 1.00 92.94 367 SER A C 1
ATOM 2761 O O . SER A 1 367 ? -22.059 -11.677 8.564 1.00 92.94 367 SER A O 1
ATOM 2763 N N . HIS A 1 368 ? -23.587 -13.253 9.013 1.00 93.69 368 HIS A N 1
ATOM 2764 C CA . HIS A 1 368 ? -23.388 -14.000 7.763 1.00 93.69 368 HIS A CA 1
ATOM 2765 C C . HIS A 1 368 ? -23.664 -13.172 6.494 1.00 93.69 368 HIS A C 1
ATOM 2767 O O . HIS A 1 368 ? -22.949 -13.319 5.508 1.00 93.69 368 HIS A O 1
ATOM 2773 N N . ILE A 1 369 ? -24.668 -12.283 6.507 1.00 95.31 369 ILE A N 1
ATOM 2774 C CA . ILE A 1 369 ? -24.980 -11.421 5.352 1.00 95.31 369 ILE A CA 1
ATOM 2775 C C . ILE A 1 369 ? -23.909 -10.346 5.209 1.00 95.31 369 ILE A C 1
ATOM 2777 O O . ILE A 1 369 ? -23.420 -10.104 4.112 1.00 95.31 369 ILE A O 1
ATOM 2781 N N . VAL A 1 370 ? -23.540 -9.703 6.319 1.00 96.19 370 VAL A N 1
ATOM 2782 C CA . VAL A 1 370 ? -22.505 -8.662 6.316 1.00 96.19 370 VAL A CA 1
ATOM 2783 C C . VAL A 1 370 ? -21.176 -9.241 5.837 1.00 96.19 370 VAL A C 1
ATOM 2785 O O . VAL A 1 370 ? -20.546 -8.645 4.975 1.00 96.19 370 VAL A O 1
ATOM 2788 N N . TYR A 1 371 ? -20.803 -10.424 6.326 1.00 97.19 371 TYR A N 1
ATOM 2789 C CA . TYR A 1 371 ? -19.596 -11.137 5.914 1.00 97.19 371 TYR A CA 1
ATOM 2790 C C . TYR A 1 371 ? -19.602 -11.497 4.421 1.00 97.19 371 TYR A C 1
ATOM 2792 O O . TYR A 1 371 ? -18.604 -11.299 3.736 1.00 97.19 371 TYR A O 1
ATOM 2800 N N . PHE A 1 372 ? -20.735 -11.961 3.881 1.00 97.88 372 PHE A N 1
ATOM 2801 C CA . PHE A 1 372 ? -20.862 -12.208 2.442 1.00 97.88 372 PHE A CA 1
ATOM 2802 C C . PHE A 1 372 ? -20.655 -10.930 1.612 1.00 97.88 372 PHE A C 1
ATOM 2804 O O . PHE A 1 372 ? -19.953 -10.951 0.604 1.00 97.88 372 PHE A O 1
ATOM 2811 N N . ILE A 1 373 ? -21.245 -9.809 2.039 1.00 98.12 373 ILE A N 1
ATOM 2812 C CA . ILE A 1 373 ? -21.103 -8.522 1.343 1.00 98.12 373 ILE A CA 1
ATOM 2813 C C . ILE A 1 373 ? -19.681 -7.958 1.469 1.00 98.12 373 ILE A C 1
ATOM 2815 O O . ILE A 1 373 ? -19.171 -7.387 0.507 1.00 98.12 373 ILE A O 1
ATOM 2819 N N . ASP A 1 374 ? -19.034 -8.146 2.619 1.00 98.19 374 ASP A N 1
ATOM 2820 C CA . ASP A 1 374 ? -17.624 -7.818 2.848 1.00 98.19 374 ASP A CA 1
ATOM 2821 C C . ASP A 1 374 ? -16.713 -8.581 1.868 1.00 98.19 374 ASP A C 1
ATOM 2823 O O . ASP A 1 374 ? -15.971 -7.961 1.105 1.00 98.19 374 ASP A O 1
ATOM 2827 N N . LEU A 1 375 ? -16.865 -9.908 1.776 1.00 98.19 375 LEU A N 1
ATOM 2828 C CA . LEU A 1 375 ? -16.156 -10.761 0.811 1.00 98.19 375 LEU A CA 1
ATOM 2829 C C . LEU A 1 375 ? -16.393 -10.342 -0.645 1.00 98.19 375 LEU A C 1
ATOM 2831 O O . LEU A 1 375 ? -15.448 -10.273 -1.432 1.00 98.19 375 LEU A O 1
ATOM 2835 N N . LEU A 1 376 ? -17.644 -10.054 -1.014 1.00 98.31 376 LEU A N 1
ATOM 2836 C CA . LEU A 1 376 ? -17.981 -9.600 -2.363 1.00 98.31 376 LEU A CA 1
ATOM 2837 C C . LEU A 1 376 ? -17.305 -8.259 -2.682 1.00 98.31 376 LEU A C 1
ATOM 2839 O O . LEU A 1 376 ? -16.741 -8.094 -3.763 1.00 98.31 376 LEU A O 1
ATOM 2843 N N . GLY A 1 377 ? -17.325 -7.319 -1.733 1.00 98.62 377 GLY A N 1
ATOM 2844 C CA . GLY A 1 377 ? -16.614 -6.048 -1.841 1.00 98.62 377 GLY A CA 1
ATOM 2845 C C . GLY A 1 377 ? -15.110 -6.247 -2.022 1.00 98.62 377 GLY A C 1
ATOM 2846 O O . GLY A 1 377 ? -14.519 -5.657 -2.925 1.00 98.62 377 GLY A O 1
ATOM 2847 N N . ALA A 1 378 ? -14.501 -7.131 -1.227 1.00 98.44 378 ALA A N 1
ATOM 2848 C CA . ALA A 1 378 ? -13.086 -7.475 -1.333 1.00 98.44 378 ALA A CA 1
ATOM 2849 C C . ALA A 1 378 ? -12.722 -8.052 -2.710 1.00 98.44 378 ALA A C 1
ATOM 2851 O O . ALA A 1 378 ? -11.756 -7.602 -3.328 1.00 98.44 378 ALA A O 1
ATOM 2852 N N . ALA A 1 379 ? -13.517 -9.000 -3.218 1.00 98.25 379 ALA A N 1
ATOM 2853 C CA . ALA A 1 379 ? -13.315 -9.600 -4.536 1.00 98.25 379 ALA A CA 1
ATOM 2854 C C . ALA A 1 379 ? -13.397 -8.551 -5.656 1.00 98.25 379 ALA A C 1
ATOM 2856 O O . ALA A 1 379 ? -12.530 -8.504 -6.527 1.00 98.25 379 ALA A O 1
ATOM 2857 N N . LEU A 1 380 ? -14.393 -7.660 -5.605 1.00 98.38 380 LEU A N 1
ATOM 2858 C CA . LEU A 1 380 ? -14.508 -6.556 -6.559 1.00 98.38 380 LEU A CA 1
ATOM 2859 C C . LEU A 1 380 ? -13.324 -5.588 -6.460 1.00 98.38 380 LEU A C 1
ATOM 2861 O O . LEU A 1 380 ? -12.810 -5.168 -7.491 1.00 98.38 380 LEU A O 1
ATOM 2865 N N . GLY A 1 381 ? -12.851 -5.270 -5.253 1.00 98.25 381 GLY A N 1
ATOM 2866 C CA . GLY A 1 381 ? -11.662 -4.433 -5.063 1.00 98.25 381 GLY A CA 1
ATOM 2867 C C . GLY A 1 381 ? -10.410 -5.048 -5.692 1.00 98.25 381 GLY A C 1
ATOM 2868 O O . GLY A 1 381 ? -9.684 -4.372 -6.419 1.00 98.25 381 GLY A O 1
ATOM 2869 N N . ALA A 1 382 ? -10.198 -6.350 -5.488 1.00 97.25 382 ALA A N 1
ATOM 2870 C CA . ALA A 1 382 ? -9.077 -7.083 -6.075 1.00 97.25 382 ALA A CA 1
ATOM 2871 C C . ALA A 1 382 ? -9.138 -7.148 -7.613 1.00 97.25 382 ALA A C 1
ATOM 2873 O O . ALA A 1 382 ? -8.101 -7.103 -8.272 1.00 97.25 382 ALA A O 1
ATOM 2874 N N . LEU A 1 383 ? -10.336 -7.215 -8.200 1.00 97.00 383 LEU A N 1
ATOM 2875 C CA . LEU A 1 383 ? -10.514 -7.216 -9.656 1.00 97.00 383 LEU A CA 1
ATOM 2876 C C . LEU A 1 383 ? -10.361 -5.814 -10.264 1.00 97.00 383 LEU A C 1
ATOM 2878 O O . LEU A 1 383 ? -9.708 -5.647 -11.294 1.00 97.00 383 LEU A O 1
ATOM 2882 N N . LEU A 1 384 ? -10.951 -4.796 -9.632 1.00 97.50 384 LEU A N 1
ATOM 2883 C CA . LEU A 1 384 ? -11.023 -3.434 -10.170 1.00 97.50 384 LEU A CA 1
ATOM 2884 C C . LEU A 1 384 ? -9.727 -2.635 -10.004 1.00 97.50 384 LEU A C 1
ATOM 2886 O O . LEU A 1 384 ? -9.544 -1.629 -10.690 1.00 97.50 384 LEU A O 1
ATOM 2890 N N . VAL A 1 385 ? -8.795 -3.072 -9.154 1.00 97.62 385 VAL A N 1
ATOM 2891 C CA . VAL A 1 385 ? -7.516 -2.368 -9.000 1.00 97.62 385 VAL A CA 1
ATOM 2892 C C . VAL A 1 385 ? -6.643 -2.425 -10.262 1.00 97.62 385 VAL A C 1
ATOM 2894 O O . VAL A 1 385 ? -5.962 -1.450 -10.571 1.00 97.62 385 VAL A O 1
ATOM 2897 N N . SER A 1 386 ? -6.704 -3.505 -11.048 1.00 95.94 386 SER A N 1
ATOM 2898 C CA . SER A 1 386 ? -5.961 -3.616 -12.316 1.00 95.94 386 SER A CA 1
ATOM 2899 C C . SER A 1 386 ? -6.374 -2.559 -13.359 1.00 95.94 386 SER A C 1
ATOM 2901 O O . SER A 1 386 ? -5.514 -1.793 -13.822 1.00 95.94 386 SER A O 1
ATOM 2903 N N . PRO A 1 387 ? -7.672 -2.425 -13.719 1.00 97.06 387 PRO A N 1
ATOM 2904 C CA . PRO A 1 387 ? -8.110 -1.348 -14.597 1.00 97.06 387 PRO A CA 1
ATOM 2905 C C . PRO A 1 387 ? -7.893 0.031 -13.963 1.00 97.06 387 PRO A C 1
ATOM 2907 O O . PRO A 1 387 ? -7.531 0.960 -14.685 1.00 97.06 387 PRO A O 1
ATOM 2910 N N . ALA A 1 388 ? -8.033 0.170 -12.638 1.00 97.31 388 ALA A N 1
ATOM 2911 C CA . ALA A 1 388 ? -7.785 1.443 -11.967 1.00 97.31 388 ALA A CA 1
ATOM 2912 C C . ALA A 1 388 ? -6.335 1.920 -12.154 1.00 97.31 388 ALA A C 1
ATOM 2914 O O . ALA A 1 388 ? -6.109 3.029 -12.635 1.00 97.31 388 ALA A O 1
ATOM 2915 N N . LEU A 1 389 ? -5.347 1.062 -11.878 1.00 96.56 389 LEU A N 1
ATOM 2916 C CA . LEU A 1 389 ? -3.933 1.395 -12.061 1.00 96.56 389 LEU A CA 1
ATOM 2917 C C . LEU A 1 389 ? -3.589 1.670 -13.528 1.00 96.56 389 LEU A C 1
ATOM 2919 O O . LEU A 1 389 ? -2.910 2.652 -13.822 1.00 96.56 389 LEU A O 1
ATOM 2923 N N . SER A 1 390 ? -4.073 0.843 -14.456 1.00 95.69 390 SER A N 1
ATOM 2924 C CA . SER A 1 390 ? -3.736 0.986 -15.880 1.00 95.69 390 SER A CA 1
ATOM 2925 C C . SER A 1 390 ? -4.276 2.265 -16.525 1.00 95.69 390 SER A C 1
ATOM 2927 O O . SER A 1 390 ? -3.589 2.827 -17.381 1.00 95.69 390 SER A O 1
ATOM 2929 N N . HIS A 1 391 ? -5.452 2.745 -16.103 1.00 96.25 391 HIS A N 1
ATOM 2930 C CA . HIS A 1 391 ? -6.090 3.936 -16.677 1.00 96.25 391 HIS A CA 1
ATOM 2931 C C . HIS A 1 391 ? -5.841 5.211 -15.864 1.00 96.25 391 HIS A C 1
ATOM 2933 O O . HIS A 1 391 ? -5.713 6.285 -16.448 1.00 96.25 391 HIS A O 1
ATOM 2939 N N . PHE A 1 392 ? -5.767 5.117 -14.532 1.00 96.25 392 PHE A N 1
ATOM 2940 C CA . PHE A 1 392 ? -5.721 6.292 -13.654 1.00 96.25 392 PHE A CA 1
ATOM 2941 C C . PHE A 1 392 ? -4.378 6.507 -12.951 1.00 96.25 392 PHE A C 1
ATOM 2943 O O . PHE A 1 392 ? -4.142 7.600 -12.421 1.00 96.25 392 PHE A O 1
ATOM 2950 N N . ARG A 1 393 ? -3.484 5.506 -12.985 1.00 95.81 393 ARG A N 1
ATOM 2951 C CA . ARG A 1 393 ? -2.219 5.465 -12.225 1.00 95.81 393 ARG A CA 1
ATOM 2952 C C . ARG A 1 393 ? -2.459 5.517 -10.718 1.00 95.81 393 ARG A C 1
ATOM 2954 O O . ARG A 1 393 ? -3.599 5.632 -10.264 1.00 95.81 393 ARG A O 1
ATOM 2961 N N . GLU A 1 394 ? -1.409 5.376 -9.921 1.00 96.69 394 GLU A N 1
ATOM 2962 C CA . GLU A 1 394 ? -1.548 5.220 -8.473 1.00 96.69 394 GLU A CA 1
ATOM 2963 C C . GLU A 1 394 ? -2.197 6.452 -7.826 1.00 96.69 394 GLU A C 1
ATOM 2965 O O . GLU A 1 394 ? -3.123 6.322 -7.029 1.00 96.69 394 GLU A O 1
ATOM 2970 N N . GLU A 1 395 ? -1.767 7.657 -8.203 1.00 95.81 395 GLU A N 1
ATOM 2971 C CA . GLU A 1 395 ? -2.159 8.899 -7.529 1.00 95.81 395 GLU A CA 1
ATOM 2972 C C . GLU A 1 395 ? -3.622 9.251 -7.774 1.00 95.81 395 GLU A C 1
ATOM 2974 O O . GLU A 1 395 ? -4.364 9.560 -6.841 1.00 95.81 395 GLU A O 1
ATOM 2979 N N . SER A 1 396 ? -4.062 9.173 -9.030 1.00 97.31 396 SER A N 1
ATOM 2980 C CA . SER A 1 396 ? -5.457 9.466 -9.359 1.00 97.31 396 SER A CA 1
ATOM 2981 C C . SER A 1 396 ? -6.369 8.328 -8.902 1.00 97.31 396 SER A C 1
ATOM 2983 O O . SER A 1 396 ? -7.487 8.606 -8.478 1.00 97.31 396 SER A O 1
ATOM 2985 N N . SER A 1 397 ? -5.893 7.073 -8.879 1.00 98.19 397 SER A N 1
ATOM 2986 C CA . SER A 1 397 ? -6.641 5.965 -8.264 1.00 98.19 397 SER A CA 1
ATOM 2987 C C . SER A 1 397 ? -6.875 6.200 -6.771 1.00 98.19 397 SER A C 1
ATOM 2989 O O . SER A 1 397 ? -7.990 5.989 -6.301 1.00 98.19 397 SER A O 1
ATOM 2991 N N . MET A 1 398 ? -5.883 6.706 -6.027 1.00 97.56 398 MET A N 1
ATOM 2992 C CA . MET A 1 398 ? -6.067 7.075 -4.614 1.00 97.56 398 MET A CA 1
ATOM 2993 C C . MET A 1 398 ? -7.130 8.158 -4.429 1.00 97.56 398 MET A C 1
ATOM 2995 O O . MET A 1 398 ? -7.997 8.028 -3.567 1.00 97.56 398 MET A O 1
ATOM 2999 N N . LEU A 1 399 ? -7.099 9.209 -5.253 1.00 97.38 399 LEU A N 1
ATOM 3000 C CA . LEU A 1 399 ? -8.103 10.274 -5.201 1.00 97.38 399 LEU A CA 1
ATOM 3001 C C . LEU A 1 399 ? -9.504 9.755 -5.558 1.00 97.38 399 LEU A C 1
ATOM 3003 O O . LEU A 1 399 ? -10.478 10.126 -4.905 1.00 97.38 399 LEU A O 1
ATOM 3007 N N . LEU A 1 400 ? -9.618 8.849 -6.533 1.00 98.31 400 LEU A N 1
ATOM 3008 C CA . LEU A 1 400 ? -10.883 8.189 -6.865 1.00 98.31 400 LEU A CA 1
ATOM 3009 C C . LEU A 1 400 ? -11.377 7.277 -5.733 1.00 98.31 400 LEU A C 1
ATOM 3011 O O . LEU A 1 400 ? -12.578 7.238 -5.480 1.00 98.31 400 LEU A O 1
ATOM 3015 N N . LEU A 1 401 ? -10.489 6.603 -4.998 1.00 98.31 401 LEU A N 1
ATOM 3016 C CA . LEU A 1 401 ? -10.859 5.852 -3.792 1.00 98.31 401 LEU A CA 1
ATOM 3017 C C . LEU A 1 401 ? -11.321 6.770 -2.649 1.00 98.31 401 LEU A C 1
ATOM 3019 O O . LEU A 1 401 ? -12.282 6.442 -1.947 1.00 98.31 401 LEU A O 1
ATOM 3023 N N . SER A 1 402 ? -10.709 7.945 -2.478 1.00 98.06 402 SER A N 1
ATOM 3024 C CA . SER A 1 402 ? -11.217 8.981 -1.566 1.00 98.06 402 SER A CA 1
ATOM 3025 C C . SER A 1 402 ? -12.590 9.505 -2.004 1.00 98.06 402 SER A C 1
ATOM 3027 O O . SER A 1 402 ? -13.466 9.720 -1.165 1.00 98.06 402 SER A O 1
ATOM 3029 N N . ALA A 1 403 ? -12.837 9.660 -3.307 1.00 98.31 403 ALA A N 1
ATOM 3030 C CA . ALA A 1 403 ? -14.162 10.010 -3.819 1.00 98.31 403 ALA A CA 1
ATOM 3031 C C . ALA A 1 403 ? -15.186 8.891 -3.550 1.00 98.31 403 ALA A C 1
ATOM 3033 O O . ALA A 1 403 ? -16.270 9.158 -3.033 1.00 98.31 403 ALA A O 1
ATOM 3034 N N . LEU A 1 404 ? -14.826 7.634 -3.827 1.00 98.50 404 LEU A N 1
ATOM 3035 C CA . LEU A 1 404 ? -15.684 6.468 -3.618 1.00 98.50 404 LEU A CA 1
ATOM 3036 C C . LEU A 1 404 ? -16.042 6.271 -2.141 1.00 98.50 404 LEU A C 1
ATOM 3038 O O . LEU A 1 404 ? -17.206 6.046 -1.820 1.00 98.50 404 LEU A O 1
ATOM 3042 N N . SER A 1 405 ? -15.073 6.399 -1.233 1.00 98.12 405 SER A N 1
ATOM 3043 C CA . SER A 1 405 ? -15.318 6.320 0.215 1.00 98.12 405 SER A CA 1
ATOM 3044 C C . SER A 1 405 ? -16.158 7.489 0.732 1.00 98.12 405 SER A C 1
ATOM 3046 O O . SER A 1 405 ? -17.047 7.276 1.557 1.00 98.12 405 SER A O 1
ATOM 3048 N N . SER A 1 406 ? -15.964 8.700 0.195 1.00 97.50 406 SER A N 1
ATOM 3049 C CA . SER A 1 406 ? -16.841 9.846 0.481 1.00 97.50 406 SER A CA 1
ATOM 3050 C C . SER A 1 406 ? -18.284 9.573 0.039 1.00 97.50 406 SER A C 1
ATOM 3052 O O . SER A 1 406 ? -19.219 9.852 0.787 1.00 97.50 406 SER A O 1
ATOM 3054 N N . ALA A 1 407 ? -18.484 8.962 -1.132 1.00 98.12 407 ALA A N 1
ATOM 3055 C CA . ALA A 1 407 ? -19.810 8.566 -1.602 1.00 98.12 407 ALA A CA 1
ATOM 3056 C C . ALA A 1 407 ? -20.409 7.444 -0.735 1.00 98.12 407 ALA A C 1
ATOM 3058 O O . ALA A 1 407 ? -21.581 7.503 -0.355 1.00 98.12 407 ALA A O 1
ATOM 3059 N N . ALA A 1 408 ? -19.596 6.453 -0.353 1.00 97.75 408 ALA A N 1
ATOM 3060 C CA . ALA A 1 408 ? -19.996 5.368 0.537 1.00 97.75 408 ALA A CA 1
ATOM 3061 C C . ALA A 1 408 ? -20.424 5.880 1.923 1.00 97.75 408 ALA A C 1
ATOM 3063 O O . ALA A 1 408 ? -21.311 5.287 2.537 1.00 97.75 408 ALA A O 1
ATOM 3064 N N . ALA A 1 409 ? -19.892 7.015 2.394 1.00 96.69 409 ALA A N 1
ATOM 3065 C CA . ALA A 1 409 ? -20.304 7.631 3.657 1.00 96.69 409 ALA A CA 1
ATOM 3066 C C . ALA A 1 409 ? -21.811 7.936 3.720 1.00 96.69 409 ALA A C 1
ATOM 3068 O O . ALA A 1 409 ? -22.428 7.817 4.782 1.00 96.69 409 ALA A O 1
ATOM 3069 N N . LEU A 1 410 ? -22.446 8.236 2.579 1.00 97.31 410 LEU A N 1
ATOM 3070 C CA . LEU A 1 410 ? -23.894 8.459 2.502 1.00 97.31 410 LEU A CA 1
ATOM 3071 C C . LEU A 1 410 ? -24.691 7.251 3.013 1.00 97.31 410 LEU A C 1
ATOM 3073 O O . LEU A 1 410 ? -25.702 7.426 3.695 1.00 97.31 410 LEU A O 1
ATOM 3077 N N . CYS A 1 411 ? -24.199 6.033 2.770 1.00 96.56 411 CYS A N 1
ATOM 3078 C CA . CYS A 1 411 ? -24.821 4.789 3.223 1.00 96.56 411 CYS A CA 1
ATOM 3079 C C . CYS A 1 411 ? -24.942 4.694 4.751 1.00 96.56 411 CYS A C 1
ATOM 3081 O O . CYS A 1 411 ? -25.858 4.047 5.261 1.00 96.56 411 CYS A O 1
ATOM 3083 N N . PHE A 1 412 ? -24.039 5.354 5.478 1.00 95.25 412 PHE A N 1
ATOM 3084 C CA . PHE A 1 412 ? -23.995 5.360 6.938 1.00 95.25 412 PHE A CA 1
ATOM 3085 C C . PHE A 1 412 ? -24.673 6.605 7.530 1.00 95.25 412 PHE A C 1
ATOM 3087 O O . PHE A 1 412 ? -25.394 6.507 8.526 1.00 95.25 412 PHE A O 1
ATOM 3094 N N . ILE A 1 413 ? -24.528 7.766 6.881 1.00 93.62 413 ILE A N 1
ATOM 3095 C CA . ILE A 1 413 ? -25.066 9.055 7.349 1.00 93.62 413 ILE A CA 1
ATOM 3096 C C . ILE A 1 413 ? -26.599 9.057 7.412 1.00 93.62 413 ILE A C 1
ATOM 3098 O O . ILE A 1 413 ? -27.172 9.628 8.341 1.00 93.62 413 ILE A O 1
ATOM 3102 N N . PHE A 1 414 ? -27.299 8.390 6.486 1.00 91.06 414 PHE A N 1
ATOM 3103 C CA . PHE A 1 414 ? -28.770 8.354 6.516 1.00 91.06 414 PHE A CA 1
ATOM 3104 C C . PHE A 1 414 ? -29.349 7.646 7.754 1.00 91.06 414 PHE A C 1
ATOM 3106 O O . PHE A 1 414 ? -30.516 7.862 8.095 1.00 91.06 414 PHE A O 1
ATOM 3113 N N . GLY A 1 415 ? -28.538 6.854 8.464 1.00 86.44 415 GLY A N 1
ATOM 3114 C CA . GLY A 1 415 ? -28.884 6.265 9.757 1.00 86.44 415 GLY A CA 1
ATOM 3115 C C . GLY A 1 415 ? -28.810 7.233 10.945 1.00 86.44 415 GLY A C 1
ATOM 3116 O O . GLY A 1 415 ? -29.338 6.905 12.003 1.00 86.44 415 GLY A O 1
ATOM 3117 N N . TYR A 1 416 ? -28.202 8.414 10.788 1.00 88.75 416 TYR A N 1
ATOM 3118 C CA . TYR A 1 416 ? -27.897 9.327 11.893 1.00 88.75 416 TYR A CA 1
ATOM 3119 C C . TYR A 1 416 ? -29.155 10.001 12.487 1.00 88.75 416 TYR A C 1
ATOM 3121 O O . TYR A 1 416 ? -29.966 10.556 11.725 1.00 88.75 416 TYR A O 1
ATOM 3129 N N . PRO A 1 417 ? -29.340 10.023 13.824 1.00 84.38 417 PRO A N 1
ATOM 3130 C CA . PRO A 1 417 ? -30.467 10.696 14.471 1.00 84.38 417 PRO A CA 1
ATOM 3131 C C . PRO A 1 417 ? -30.295 12.227 14.425 1.00 84.38 417 PRO A C 1
ATOM 3133 O O . PRO A 1 417 ? -29.390 12.789 15.027 1.00 84.38 417 PRO A O 1
ATOM 3136 N N . GLY A 1 418 ? -31.161 12.927 13.685 1.00 90.44 418 GLY A N 1
ATOM 3137 C CA . GLY A 1 418 ? -31.143 14.394 13.583 1.00 90.44 418 GLY A CA 1
ATOM 3138 C C . GLY A 1 418 ? -31.146 14.904 12.143 1.00 90.44 418 GLY A C 1
ATOM 3139 O O . GLY A 1 418 ? -30.138 14.853 11.443 1.00 90.44 418 GLY A O 1
ATOM 3140 N N . ARG A 1 419 ? -32.288 15.446 11.695 1.00 95.50 419 ARG A N 1
ATOM 3141 C CA . ARG A 1 419 ? -32.509 15.851 10.293 1.00 95.50 419 ARG A CA 1
ATOM 3142 C C . ARG A 1 419 ? -31.504 16.898 9.803 1.00 95.50 419 ARG A C 1
ATOM 3144 O O . ARG A 1 419 ? -30.961 16.732 8.720 1.00 95.50 419 ARG A O 1
ATOM 3151 N N . ARG A 1 420 ? -31.252 17.961 10.579 1.00 95.94 420 ARG A N 1
ATOM 3152 C CA . ARG A 1 420 ? -30.342 19.054 10.173 1.00 95.94 420 ARG A CA 1
ATOM 3153 C C . ARG A 1 420 ? -28.899 18.571 10.028 1.00 95.94 420 ARG A C 1
ATOM 3155 O O . ARG A 1 420 ? -28.300 18.775 8.979 1.00 95.94 420 ARG A O 1
ATOM 3162 N N . LEU A 1 421 ? -28.378 17.891 11.051 1.00 90.44 421 LEU A N 1
ATOM 3163 C CA . LEU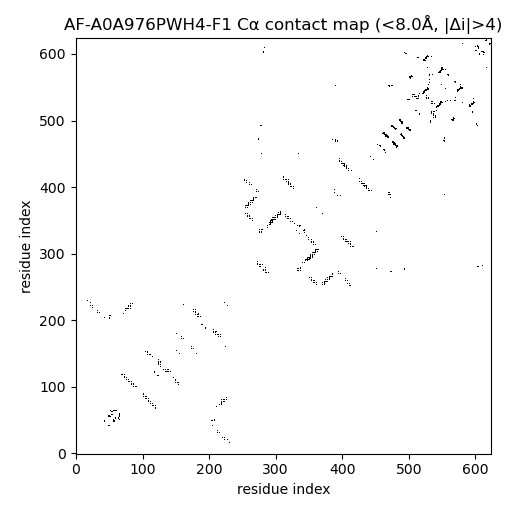 A 1 421 ? -27.011 17.372 11.037 1.00 90.44 421 LEU A CA 1
ATOM 3164 C C . LEU A 1 421 ? -26.826 16.326 9.932 1.00 90.44 421 LEU A C 1
ATOM 3166 O O . LEU A 1 421 ? -25.859 16.399 9.192 1.00 90.44 421 LEU A O 1
ATOM 3170 N N . ARG A 1 422 ? -27.796 15.429 9.726 1.00 94.06 422 ARG A N 1
ATOM 3171 C CA . ARG A 1 422 ? -27.770 14.457 8.623 1.00 94.06 422 ARG A CA 1
ATOM 3172 C C . ARG A 1 422 ? -27.586 15.113 7.253 1.00 94.06 422 ARG A C 1
ATOM 3174 O O . ARG A 1 422 ? -26.746 14.664 6.484 1.00 94.06 422 ARG A O 1
ATOM 3181 N N . TRP A 1 423 ? -28.350 16.165 6.950 1.00 96.56 423 TRP A N 1
ATOM 3182 C CA . TRP A 1 423 ? -28.217 16.882 5.677 1.00 96.56 423 TRP A CA 1
ATOM 3183 C C . TRP A 1 423 ? -26.890 17.627 5.563 1.00 96.56 423 TRP A C 1
ATOM 3185 O O . TRP A 1 423 ? -26.313 17.643 4.479 1.00 96.56 423 TRP A O 1
ATOM 3195 N N . LEU A 1 424 ? -26.381 18.188 6.663 1.00 95.44 424 LEU A N 1
ATOM 3196 C CA . LEU A 1 424 ? -25.046 18.784 6.691 1.00 95.44 424 LEU A CA 1
ATOM 3197 C C . LEU A 1 424 ? -23.977 17.739 6.343 1.00 95.44 424 LEU A C 1
ATOM 3199 O O . LEU A 1 424 ? -23.247 17.931 5.379 1.00 95.44 424 LEU A O 1
ATOM 3203 N N . LEU A 1 425 ? -23.948 16.607 7.056 1.00 92.75 425 LEU A N 1
ATOM 3204 C CA . LEU A 1 425 ? -22.991 15.521 6.819 1.00 92.75 425 LEU A CA 1
ATOM 3205 C C . LEU A 1 425 ? -23.111 14.958 5.395 1.00 92.75 425 LEU A C 1
ATOM 3207 O O . LEU A 1 425 ? -22.099 14.724 4.740 1.00 92.75 425 LEU A O 1
ATOM 3211 N N . ALA A 1 426 ? -24.336 14.780 4.889 1.00 96.19 426 ALA A N 1
ATOM 3212 C CA . ALA A 1 426 ? -24.571 14.319 3.523 1.00 96.19 426 ALA A CA 1
ATOM 3213 C C . ALA A 1 426 ? -24.061 15.329 2.483 1.00 96.19 426 ALA A C 1
ATOM 3215 O O . ALA A 1 426 ? -23.412 14.939 1.517 1.00 96.19 426 ALA A O 1
ATOM 3216 N N . THR A 1 427 ? -24.293 16.626 2.702 1.00 95.88 427 THR A N 1
ATOM 3217 C CA . THR A 1 427 ? -23.772 17.693 1.832 1.00 95.88 427 THR A CA 1
ATOM 3218 C C . THR A 1 427 ? -22.246 17.709 1.854 1.00 95.88 427 THR A C 1
ATOM 3220 O O . THR A 1 427 ? -21.626 17.811 0.800 1.00 95.88 427 THR A O 1
ATOM 3223 N N . THR A 1 428 ? -21.629 17.537 3.028 1.00 94.50 428 THR A N 1
ATOM 3224 C CA . THR A 1 428 ? -20.173 17.410 3.167 1.00 94.50 428 THR A CA 1
ATOM 3225 C C . THR A 1 428 ? -19.636 16.206 2.393 1.00 94.50 428 THR A C 1
ATOM 3227 O O . THR A 1 428 ? -18.676 16.356 1.645 1.00 94.50 428 THR A O 1
ATOM 3230 N N . ALA A 1 429 ? -20.271 15.036 2.509 1.00 94.81 429 ALA A N 1
ATOM 3231 C CA . ALA A 1 429 ? -19.880 13.829 1.780 1.00 94.81 429 ALA A CA 1
ATOM 3232 C C . ALA A 1 429 ? -19.995 14.001 0.252 1.00 94.81 429 ALA A C 1
ATOM 3234 O O . ALA A 1 429 ? -19.083 13.624 -0.487 1.00 94.81 429 ALA A O 1
ATOM 3235 N N . VAL A 1 430 ? -21.074 14.627 -0.234 1.00 97.94 430 VAL A N 1
ATOM 3236 C CA . VAL A 1 430 ? -21.263 14.931 -1.666 1.00 97.94 430 VAL A CA 1
ATOM 3237 C C . VAL A 1 430 ? -20.221 15.935 -2.162 1.00 97.94 430 VAL A C 1
ATOM 3239 O O . VAL A 1 430 ? -19.600 15.707 -3.199 1.00 97.94 430 VAL A O 1
ATOM 3242 N N . ALA A 1 431 ? -19.980 17.015 -1.414 1.00 94.81 431 ALA A N 1
ATOM 3243 C CA . ALA A 1 431 ? -18.970 18.011 -1.761 1.00 94.81 431 ALA A CA 1
ATOM 3244 C C . ALA A 1 431 ? -17.559 17.401 -1.795 1.00 94.81 431 ALA A C 1
ATOM 3246 O O . ALA A 1 431 ? -16.813 17.650 -2.739 1.00 94.81 431 ALA A O 1
ATOM 3247 N N . ALA A 1 432 ? -17.215 16.555 -0.817 1.00 92.75 432 ALA A N 1
ATOM 3248 C CA . ALA A 1 432 ? -15.948 15.826 -0.790 1.00 92.75 432 ALA A CA 1
ATOM 3249 C C . ALA A 1 432 ? -15.813 14.873 -1.988 1.00 92.75 432 ALA A C 1
ATOM 3251 O O . ALA A 1 432 ? -14.779 14.869 -2.651 1.00 92.75 432 ALA A O 1
ATOM 3252 N N . THR A 1 433 ? -16.874 14.132 -2.327 1.00 98.19 433 THR A N 1
ATOM 3253 C CA . THR A 1 433 ? -16.907 13.250 -3.508 1.00 98.19 433 THR A CA 1
ATOM 3254 C C . THR A 1 433 ? -16.614 14.032 -4.789 1.00 98.19 433 THR A C 1
ATOM 3256 O O . THR A 1 433 ? -15.750 13.637 -5.575 1.00 98.19 433 THR A O 1
ATOM 3259 N N . ALA A 1 434 ? -17.293 15.167 -4.987 1.00 97.81 434 ALA A N 1
ATOM 3260 C CA . ALA A 1 434 ? -17.087 16.026 -6.149 1.00 97.81 434 ALA A CA 1
ATOM 3261 C C . ALA A 1 434 ? -15.666 16.611 -6.185 1.00 97.81 434 ALA A C 1
ATOM 3263 O O . ALA A 1 434 ? -15.016 16.572 -7.229 1.00 97.81 434 ALA A O 1
ATOM 3264 N N . ALA A 1 435 ? -15.156 17.091 -5.046 1.00 95.19 435 ALA A N 1
ATOM 3265 C CA . ALA A 1 435 ? -13.817 17.664 -4.939 1.00 95.19 435 ALA A CA 1
ATOM 3266 C C . ALA A 1 435 ? -12.716 16.639 -5.249 1.00 95.19 435 ALA A C 1
ATOM 3268 O O . ALA A 1 435 ? -11.816 16.932 -6.035 1.00 95.19 435 ALA A O 1
ATOM 3269 N N . PHE A 1 436 ? -12.796 15.428 -4.686 1.00 96.69 436 PHE A N 1
ATOM 3270 C CA . PHE A 1 436 ? -11.822 14.369 -4.957 1.00 96.69 436 PHE A CA 1
ATOM 3271 C C . PHE A 1 436 ? -11.898 13.856 -6.394 1.00 96.69 436 PHE A C 1
ATOM 3273 O O . PHE A 1 436 ? -10.858 13.625 -7.005 1.00 96.69 436 PHE A O 1
ATOM 3280 N N . THR A 1 437 ? -13.101 13.747 -6.965 1.00 98.12 437 THR A N 1
ATOM 3281 C CA . THR A 1 437 ? -13.270 13.381 -8.382 1.00 98.12 437 THR A CA 1
ATOM 3282 C C . THR A 1 437 ? -12.643 14.434 -9.290 1.00 98.12 437 THR A C 1
ATOM 3284 O O . THR A 1 437 ? -11.867 14.102 -10.182 1.00 98.12 437 THR A O 1
ATOM 3287 N N . TRP A 1 438 ? -12.920 15.715 -9.034 1.00 97.50 438 TRP A N 1
ATOM 3288 C CA . TRP A 1 438 ? -12.325 16.818 -9.784 1.00 97.50 438 TRP A CA 1
ATOM 3289 C C . TRP A 1 438 ? -10.797 16.837 -9.656 1.00 97.50 438 TRP A C 1
ATOM 3291 O O . TRP A 1 438 ? -10.102 16.966 -10.661 1.00 97.50 438 TRP A O 1
ATOM 3301 N N . ALA A 1 439 ? -10.264 16.631 -8.448 1.00 95.31 439 ALA A N 1
ATOM 3302 C CA . ALA A 1 439 ? -8.825 16.539 -8.220 1.00 95.31 439 ALA A CA 1
ATOM 3303 C C . ALA A 1 439 ? -8.192 15.348 -8.959 1.00 95.31 439 ALA A C 1
ATOM 3305 O O . ALA A 1 439 ? -7.112 15.495 -9.530 1.00 95.31 439 ALA A O 1
ATOM 3306 N N . ALA A 1 440 ? -8.860 14.189 -8.985 1.00 96.50 440 ALA A N 1
ATOM 3307 C CA . ALA A 1 440 ? -8.390 13.013 -9.711 1.00 96.50 440 ALA A CA 1
ATOM 3308 C C . ALA A 1 440 ? -8.303 13.286 -11.217 1.00 96.50 440 ALA A C 1
ATOM 3310 O O . ALA A 1 440 ? -7.252 13.071 -11.815 1.00 96.50 440 ALA A O 1
ATOM 3311 N N . LEU A 1 441 ? -9.374 13.819 -11.814 1.00 96.69 441 LEU A N 1
ATOM 3312 C CA . LEU A 1 441 ? -9.416 14.146 -13.241 1.00 96.69 441 LEU A CA 1
ATOM 3313 C C . LEU A 1 441 ? -8.402 15.241 -13.603 1.00 96.69 441 LEU A C 1
ATOM 3315 O O . LEU A 1 441 ? -7.630 15.079 -14.544 1.00 96.69 441 LEU A O 1
ATOM 3319 N N . GLY A 1 442 ? -8.314 16.304 -12.798 1.00 96.94 442 GLY A N 1
ATOM 3320 C CA . GLY A 1 442 ? -7.315 17.356 -12.990 1.00 96.94 442 GLY A CA 1
ATOM 3321 C C . GLY A 1 442 ? -5.874 16.847 -12.856 1.00 96.94 442 GLY A C 1
ATOM 3322 O O . GLY A 1 442 ? -4.973 17.341 -13.538 1.00 96.94 442 GLY A O 1
ATOM 3323 N N . ASN A 1 443 ? -5.628 15.833 -12.019 1.00 94.94 443 ASN A N 1
ATOM 3324 C CA . ASN A 1 443 ? -4.316 15.197 -11.924 1.00 94.94 443 ASN A CA 1
ATOM 3325 C C . ASN A 1 443 ? -3.981 14.329 -13.148 1.00 94.94 443 ASN A C 1
ATOM 3327 O O . ASN A 1 443 ? -2.814 14.272 -13.529 1.00 94.94 443 ASN A O 1
ATOM 3331 N N . LEU A 1 444 ? -4.964 13.692 -13.793 1.00 93.44 444 LEU A N 1
ATOM 3332 C CA . LEU A 1 444 ? -4.733 12.957 -15.045 1.00 93.44 444 LEU A CA 1
ATOM 3333 C C . LEU A 1 444 ? -4.269 13.885 -16.168 1.00 93.44 444 LEU A C 1
ATOM 3335 O O . LEU A 1 444 ? -3.370 13.523 -16.920 1.00 93.44 444 LEU A O 1
ATOM 3339 N N . GLU A 1 445 ? -4.844 15.084 -16.246 1.00 94.06 445 GLU A N 1
ATOM 3340 C CA . GLU A 1 445 ? -4.489 16.074 -17.267 1.00 94.06 445 GLU A CA 1
ATOM 3341 C C . GLU A 1 445 ? -3.151 16.764 -16.979 1.00 94.06 445 GLU A C 1
ATOM 3343 O O . GLU A 1 445 ? -2.341 16.978 -17.880 1.00 94.06 445 GLU A O 1
ATOM 3348 N N . THR A 1 446 ? -2.918 17.150 -15.720 1.00 91.81 446 THR A N 1
ATOM 3349 C CA . THR A 1 446 ? -1.782 18.019 -15.360 1.00 91.81 446 THR A CA 1
ATOM 3350 C C . THR A 1 446 ? -0.565 17.276 -14.826 1.00 91.81 446 THR A C 1
ATOM 3352 O O . THR A 1 446 ? 0.521 17.857 -14.756 1.00 91.81 446 THR A O 1
ATOM 3355 N N . ASP A 1 447 ? -0.743 16.023 -14.412 1.00 90.69 447 ASP A N 1
ATOM 3356 C CA . ASP A 1 447 ? 0.289 15.164 -13.839 1.00 90.69 447 ASP A CA 1
ATOM 3357 C C . ASP A 1 447 ? 1.086 15.819 -12.692 1.00 90.69 447 ASP A C 1
ATOM 3359 O O . ASP A 1 447 ? 2.310 15.687 -12.565 1.00 90.69 447 ASP A O 1
ATOM 3363 N N . ARG A 1 448 ? 0.394 16.617 -11.869 1.00 89.69 448 ARG A N 1
ATOM 3364 C CA . ARG A 1 448 ? 1.016 17.406 -10.794 1.00 89.69 448 ARG A CA 1
ATOM 3365 C C . ARG A 1 448 ? 1.438 16.559 -9.603 1.00 89.69 448 ARG A C 1
ATOM 3367 O O . ARG A 1 448 ? 2.454 16.874 -8.996 1.00 89.69 448 ARG A O 1
ATOM 3374 N N . LEU A 1 449 ? 0.679 15.514 -9.279 1.00 91.31 449 LEU A N 1
ATOM 3375 C CA . LEU A 1 449 ? 0.941 14.648 -8.127 1.00 91.31 449 LEU A CA 1
ATOM 3376 C C . LEU A 1 449 ? 1.853 13.463 -8.455 1.00 91.31 449 LEU A C 1
ATOM 3378 O O . LEU A 1 449 ? 2.048 12.623 -7.586 1.00 91.31 449 LEU A O 1
ATOM 3382 N N . ASN A 1 450 ? 2.409 13.390 -9.669 1.00 91.19 450 ASN A N 1
ATOM 3383 C CA . ASN A 1 450 ? 3.252 12.282 -10.111 1.00 91.19 450 ASN A CA 1
ATOM 3384 C C . ASN A 1 450 ? 4.368 11.969 -9.094 1.00 91.19 450 ASN A C 1
ATOM 3386 O O . ASN A 1 450 ? 5.303 12.753 -8.915 1.00 91.19 450 ASN A O 1
ATOM 3390 N N . VAL A 1 451 ? 4.284 10.803 -8.451 1.00 89.69 451 VAL A N 1
ATOM 3391 C CA . VAL A 1 451 ? 5.191 10.386 -7.370 1.00 89.69 451 VAL A CA 1
ATOM 3392 C C . VAL A 1 451 ? 6.628 10.280 -7.871 1.00 89.69 451 VAL A C 1
ATOM 3394 O O . VAL A 1 451 ? 7.568 10.694 -7.188 1.00 89.69 451 VAL A O 1
ATOM 3397 N N . VAL A 1 452 ? 6.810 9.776 -9.093 1.00 87.69 452 VAL A N 1
ATOM 3398 C CA . VAL A 1 452 ? 8.133 9.657 -9.712 1.00 87.69 452 VAL A CA 1
ATOM 3399 C C . VAL A 1 452 ? 8.706 11.030 -10.021 1.00 87.69 452 VAL A C 1
ATOM 3401 O O . VAL A 1 452 ? 9.885 11.259 -9.762 1.00 87.69 452 VAL A O 1
ATOM 3404 N N . ARG A 1 453 ? 7.882 11.973 -10.490 1.00 86.75 453 ARG A N 1
ATOM 3405 C CA . ARG A 1 453 ? 8.305 13.356 -10.737 1.00 86.75 453 ARG A CA 1
ATOM 3406 C C . ARG A 1 453 ? 8.858 14.011 -9.475 1.00 86.75 453 ARG A C 1
ATOM 3408 O O . ARG A 1 453 ? 9.913 14.627 -9.566 1.00 86.75 453 ARG A O 1
ATOM 3415 N N . THR A 1 454 ? 8.199 13.870 -8.325 1.00 84.12 454 THR A N 1
ATOM 3416 C CA . THR A 1 454 ? 8.660 14.472 -7.060 1.00 84.12 454 THR A CA 1
ATOM 3417 C C . THR A 1 454 ? 10.082 14.023 -6.721 1.00 84.12 454 THR A C 1
ATOM 3419 O O . THR A 1 454 ? 10.981 14.852 -6.600 1.00 84.12 454 THR A O 1
ATOM 3422 N N . LYS A 1 455 ? 10.325 12.709 -6.713 1.00 82.88 455 LYS A N 1
ATOM 3423 C CA . LYS A 1 455 ? 11.657 12.130 -6.465 1.00 82.88 455 LYS A CA 1
ATOM 3424 C C . LYS A 1 455 ? 12.689 12.503 -7.524 1.00 82.88 455 LYS A C 1
ATOM 3426 O O . LYS A 1 455 ? 13.874 12.683 -7.251 1.00 82.88 455 LYS A O 1
ATOM 3431 N N . LEU A 1 456 ? 12.250 12.548 -8.775 1.00 84.25 456 LEU A N 1
ATOM 3432 C CA . LEU A 1 456 ? 13.113 12.841 -9.903 1.00 84.25 456 LEU A CA 1
ATOM 3433 C C . LEU A 1 456 ? 13.581 14.298 -9.867 1.00 84.25 456 LEU A C 1
ATOM 3435 O O . LEU A 1 456 ? 14.756 14.541 -10.116 1.00 84.25 456 LEU A O 1
ATOM 3439 N N . LEU A 1 457 ? 12.697 15.243 -9.535 1.00 82.06 457 LEU A N 1
ATOM 3440 C CA . LEU A 1 457 ? 13.019 16.669 -9.450 1.00 82.06 457 LEU A CA 1
ATOM 3441 C C . LEU A 1 457 ? 14.005 16.981 -8.320 1.00 82.06 457 LEU A C 1
ATOM 3443 O O . LEU A 1 457 ? 14.850 17.853 -8.501 1.00 82.06 457 LEU A O 1
ATOM 3447 N N . GLU A 1 458 ? 13.965 16.238 -7.210 1.00 83.94 458 GLU A N 1
ATOM 3448 C CA . GLU A 1 458 ? 14.966 16.351 -6.138 1.00 83.94 458 GLU A CA 1
ATOM 3449 C C . GLU A 1 458 ? 16.383 16.043 -6.641 1.00 83.94 458 GLU A C 1
ATOM 3451 O O . GLU A 1 458 ? 17.341 16.731 -6.291 1.00 83.94 458 GLU A O 1
ATOM 3456 N N . ARG A 1 459 ? 16.531 15.024 -7.499 1.00 85.75 459 ARG A N 1
ATOM 3457 C CA . ARG A 1 459 ? 17.837 14.613 -8.043 1.00 85.75 459 ARG A CA 1
ATOM 3458 C C . ARG A 1 459 ? 18.208 15.335 -9.344 1.00 85.75 459 ARG A C 1
ATOM 3460 O O . ARG A 1 459 ? 19.388 15.532 -9.626 1.00 85.75 459 ARG A O 1
ATOM 3467 N N . TYR A 1 460 ? 17.218 15.698 -10.153 1.00 89.81 460 TYR A N 1
ATOM 3468 C CA . TYR A 1 460 ? 17.364 16.287 -11.483 1.00 89.81 460 TYR A CA 1
ATOM 3469 C C . TYR A 1 460 ? 16.334 17.419 -11.673 1.00 89.81 460 TYR A C 1
ATOM 3471 O O . TYR A 1 460 ? 15.290 17.200 -12.291 1.00 89.81 460 TYR A O 1
ATOM 3479 N N . PRO A 1 461 ? 16.618 18.651 -11.213 1.00 90.06 461 PRO A N 1
ATOM 3480 C CA . PRO A 1 461 ? 15.639 19.749 -11.202 1.00 90.06 461 PRO A CA 1
ATOM 3481 C C . PRO A 1 461 ? 15.068 20.129 -12.577 1.00 90.06 461 PRO A C 1
ATOM 3483 O O . PRO A 1 461 ? 13.932 20.576 -12.679 1.00 90.06 461 PRO A O 1
ATOM 3486 N N . ASN A 1 462 ? 15.841 19.913 -13.645 1.00 92.12 462 ASN A N 1
ATOM 3487 C CA . ASN A 1 462 ? 15.458 20.236 -15.027 1.00 92.12 462 ASN A CA 1
ATOM 3488 C C . ASN A 1 462 ? 14.876 19.038 -15.794 1.00 92.12 462 ASN A C 1
ATOM 3490 O O . ASN A 1 462 ? 14.776 19.070 -17.023 1.00 92.12 462 ASN A O 1
ATOM 3494 N N . SER A 1 463 ? 14.558 17.955 -15.090 1.00 93.19 463 SER A N 1
ATOM 3495 C CA . SER A 1 463 ? 14.033 16.748 -15.708 1.00 93.19 463 SER A CA 1
ATOM 3496 C C . SER A 1 463 ? 12.527 16.831 -15.952 1.00 93.19 463 SER A C 1
ATOM 3498 O O . SER A 1 463 ? 11.790 17.553 -15.280 1.00 93.19 463 SER A O 1
ATOM 3500 N N . ARG A 1 464 ? 12.059 16.071 -16.942 1.00 94.19 464 ARG A N 1
ATOM 3501 C CA . ARG A 1 464 ? 10.645 15.982 -17.303 1.00 94.19 464 ARG A CA 1
ATOM 3502 C C . ARG A 1 464 ? 10.251 14.527 -17.515 1.00 94.19 464 ARG A C 1
ATOM 3504 O O . ARG A 1 464 ? 10.889 13.824 -18.299 1.00 94.19 464 ARG A O 1
ATOM 3511 N N . VAL A 1 465 ? 9.174 14.108 -16.857 1.00 94.62 465 VAL A N 1
ATOM 3512 C CA . VAL A 1 465 ? 8.472 12.860 -17.180 1.00 94.62 465 VAL A CA 1
ATOM 3513 C C . VAL A 1 465 ? 7.692 13.100 -18.474 1.00 94.62 465 VAL A C 1
ATOM 3515 O O . VAL A 1 465 ? 6.896 14.036 -18.550 1.00 94.62 465 VAL A O 1
ATOM 3518 N N . LEU A 1 466 ? 7.997 12.333 -19.520 1.00 95.50 466 LEU A N 1
ATOM 3519 C CA . LEU A 1 466 ? 7.365 12.452 -20.838 1.00 95.50 466 LEU A CA 1
ATOM 3520 C C . LEU A 1 466 ? 6.188 11.492 -20.979 1.00 95.50 466 LEU A C 1
ATOM 3522 O O . LEU A 1 466 ? 5.138 11.878 -21.482 1.00 95.50 466 LEU A O 1
ATOM 3526 N N . PHE A 1 467 ? 6.382 10.256 -20.523 1.00 96.00 467 PHE A N 1
ATOM 3527 C CA . PHE A 1 467 ? 5.398 9.186 -20.597 1.00 96.00 467 PHE A CA 1
ATOM 3528 C C . PHE A 1 467 ? 5.389 8.430 -19.276 1.00 96.00 467 PHE A C 1
ATOM 3530 O O . PHE A 1 467 ? 6.428 8.297 -18.629 1.00 96.00 467 PHE A O 1
ATOM 3537 N N . SER A 1 468 ? 4.215 7.956 -18.880 1.00 95.69 468 SER A N 1
ATOM 3538 C CA . SER A 1 468 ? 4.006 7.259 -17.619 1.00 95.69 468 SER A CA 1
ATOM 3539 C C . SER A 1 468 ? 2.866 6.270 -17.793 1.00 95.69 468 SER A C 1
ATOM 3541 O O . SER A 1 468 ? 1.810 6.624 -18.321 1.00 95.69 468 SER A O 1
ATOM 3543 N N . ALA A 1 469 ? 3.088 5.030 -17.385 1.00 96.06 469 ALA A N 1
ATOM 3544 C CA . ALA A 1 469 ? 2.116 3.958 -17.484 1.00 96.06 469 ALA A CA 1
ATOM 3545 C C . ALA A 1 469 ? 2.254 3.034 -16.273 1.00 96.06 469 ALA A C 1
ATOM 3547 O O . ALA A 1 469 ? 3.361 2.631 -15.928 1.00 96.06 469 ALA A O 1
ATOM 3548 N N . SER A 1 470 ? 1.131 2.664 -15.663 1.00 96.06 470 SER A N 1
ATOM 3549 C CA . SER A 1 470 ? 1.104 1.742 -14.524 1.00 96.06 470 SER A CA 1
ATOM 3550 C C . SER A 1 470 ? 0.421 0.423 -14.882 1.00 96.06 470 SER A C 1
ATOM 3552 O O . SER A 1 470 ? -0.334 0.326 -15.860 1.00 96.06 470 SER A O 1
ATOM 3554 N N . SER A 1 471 ? 0.716 -0.603 -14.091 1.00 95.19 471 SER A N 1
ATOM 3555 C CA . SER A 1 471 ? 0.072 -1.917 -14.096 1.00 95.19 471 SER A CA 1
ATOM 3556 C C . SER A 1 471 ? 0.132 -2.526 -12.687 1.00 95.19 471 SER A C 1
ATOM 3558 O O . SER A 1 471 ? 0.705 -1.932 -11.776 1.00 95.19 471 SER A O 1
ATOM 3560 N N . LEU A 1 472 ? -0.434 -3.723 -12.499 1.00 92.19 472 LEU A N 1
ATOM 3561 C CA . LEU A 1 472 ? -0.259 -4.479 -11.250 1.00 92.19 472 LEU A CA 1
ATOM 3562 C C . LEU A 1 472 ? 1.180 -4.951 -11.016 1.00 92.19 472 LEU A C 1
ATOM 3564 O O . LEU A 1 472 ? 1.537 -5.264 -9.885 1.00 92.19 472 LEU A O 1
ATOM 3568 N N . VAL A 1 473 ? 1.990 -5.021 -12.069 1.00 90.75 473 VAL A N 1
ATOM 3569 C CA . VAL A 1 473 ? 3.380 -5.476 -11.991 1.00 90.75 473 VAL A CA 1
ATOM 3570 C C . VAL A 1 473 ? 4.291 -4.334 -11.547 1.00 90.75 473 VAL A C 1
ATOM 3572 O O . VAL A 1 473 ? 5.202 -4.522 -10.742 1.00 90.75 473 VAL A O 1
ATOM 3575 N N . GLY A 1 474 ? 4.014 -3.127 -12.031 1.00 90.56 474 GLY A N 1
ATOM 3576 C CA . GLY A 1 474 ? 4.729 -1.929 -11.630 1.00 90.56 474 GLY A CA 1
ATOM 3577 C C . GLY A 1 474 ? 4.469 -0.762 -12.564 1.00 90.56 474 GLY A C 1
ATOM 3578 O O . GLY A 1 474 ? 3.759 -0.866 -13.570 1.00 90.56 474 GLY A O 1
ATOM 3579 N N . ARG A 1 475 ? 5.093 0.362 -12.236 1.00 93.19 475 ARG A N 1
ATOM 3580 C CA . ARG A 1 475 ? 5.025 1.598 -13.005 1.00 93.19 475 ARG A CA 1
ATOM 3581 C C . ARG A 1 475 ? 6.244 1.761 -13.897 1.00 93.19 475 ARG A C 1
ATOM 3583 O O . ARG A 1 475 ? 7.369 1.583 -13.437 1.00 93.19 475 ARG A O 1
ATOM 3590 N N . TYR A 1 476 ? 6.003 2.149 -15.144 1.00 94.50 476 TYR A N 1
ATOM 3591 C CA . TYR A 1 476 ? 7.012 2.457 -16.145 1.00 94.50 476 TYR A CA 1
ATOM 3592 C C . TYR A 1 476 ? 6.931 3.936 -16.543 1.00 94.50 476 TYR A C 1
ATOM 3594 O O . TYR A 1 476 ? 5.915 4.400 -17.069 1.00 94.50 476 TYR A O 1
ATOM 3602 N N . ASP A 1 477 ? 8.004 4.683 -16.294 1.00 95.44 477 ASP A N 1
ATOM 3603 C CA . ASP A 1 477 ? 8.114 6.108 -16.596 1.00 95.44 477 ASP A CA 1
ATOM 3604 C C . ASP A 1 477 ? 9.282 6.366 -17.548 1.00 95.44 477 ASP A C 1
ATOM 3606 O O . ASP A 1 477 ? 10.394 5.875 -17.355 1.00 95.44 477 ASP A O 1
ATOM 3610 N N . VAL A 1 478 ? 9.060 7.198 -18.562 1.00 96.25 478 VAL A N 1
ATOM 3611 C CA . VAL A 1 478 ? 10.113 7.637 -19.480 1.00 96.25 478 VAL A CA 1
ATOM 3612 C C . VAL A 1 478 ? 10.406 9.104 -19.253 1.00 96.25 478 VAL A C 1
ATOM 3614 O O . VAL A 1 478 ? 9.536 9.972 -19.343 1.00 96.25 478 VAL A O 1
ATOM 3617 N N . VAL A 1 479 ? 11.672 9.378 -18.969 1.00 96.00 479 VAL A N 1
ATOM 3618 C CA . VAL A 1 479 ? 12.146 10.658 -18.464 1.00 96.00 479 VAL A CA 1
ATOM 3619 C C . VAL A 1 479 ? 13.203 11.239 -19.388 1.00 96.00 479 VAL A C 1
ATOM 3621 O O . VAL A 1 479 ? 14.143 10.560 -19.796 1.00 96.00 479 VAL A O 1
ATOM 3624 N N . ARG A 1 480 ? 13.119 12.545 -19.628 1.00 96.12 480 ARG A N 1
ATOM 3625 C CA . ARG A 1 480 ? 14.225 13.340 -20.168 1.00 96.12 480 ARG A CA 1
ATOM 3626 C C . ARG A 1 480 ? 14.901 14.083 -19.017 1.00 96.12 480 ARG A C 1
ATOM 3628 O O . ARG A 1 480 ? 14.259 14.918 -18.386 1.00 96.12 480 ARG A O 1
ATOM 3635 N N . ARG A 1 481 ? 16.173 13.786 -18.712 1.00 92.94 481 ARG A N 1
ATOM 3636 C CA . ARG A 1 481 ? 16.853 14.391 -17.545 1.00 92.94 481 ARG A CA 1
ATOM 3637 C C . ARG A 1 481 ? 17.334 15.814 -17.802 1.00 92.94 481 ARG A C 1
ATOM 3639 O O . ARG A 1 481 ? 17.401 16.598 -16.859 1.00 92.94 481 ARG A O 1
ATOM 3646 N N . ARG A 1 482 ? 17.682 16.135 -19.052 1.00 92.75 482 ARG A N 1
ATOM 3647 C CA . ARG A 1 482 ? 18.077 17.482 -19.484 1.00 92.75 482 ARG A CA 1
ATOM 3648 C C . ARG A 1 482 ? 17.402 17.855 -20.806 1.00 92.75 482 ARG A C 1
ATOM 3650 O O . ARG A 1 482 ? 17.197 16.959 -21.626 1.00 92.75 482 ARG A O 1
ATOM 3657 N N . PRO A 1 483 ? 17.073 19.137 -21.044 1.00 91.00 483 PRO A N 1
ATOM 3658 C CA . PRO A 1 483 ? 16.399 19.566 -22.272 1.00 91.00 483 PRO A CA 1
ATOM 3659 C C . PRO A 1 483 ? 17.132 19.192 -23.570 1.00 91.00 483 PRO A C 1
ATOM 3661 O O . PRO A 1 483 ? 16.475 18.889 -24.562 1.00 91.00 483 PRO A O 1
ATOM 3664 N N . ASP A 1 484 ? 18.465 19.177 -23.539 1.00 92.81 484 ASP A N 1
ATOM 3665 C CA . ASP A 1 484 ? 19.382 18.889 -24.649 1.00 92.81 484 ASP A CA 1
ATOM 3666 C C . ASP A 1 484 ? 19.721 17.396 -24.807 1.00 92.81 484 ASP A C 1
ATOM 3668 O O . ASP A 1 484 ? 20.403 17.002 -25.754 1.00 92.81 484 ASP A O 1
ATOM 3672 N N . GLN A 1 485 ? 19.256 16.542 -23.892 1.00 93.31 485 GLN A N 1
ATOM 3673 C CA . GLN A 1 485 ? 19.588 15.124 -23.916 1.00 93.31 485 GLN A CA 1
ATOM 3674 C C . GLN A 1 485 ? 18.857 14.413 -25.064 1.00 93.31 485 GLN A C 1
ATOM 3676 O O . GLN A 1 485 ? 17.626 14.350 -25.098 1.00 93.31 485 GLN A O 1
ATOM 3681 N N . SER A 1 486 ? 19.632 13.827 -25.979 1.00 91.56 486 SER A N 1
ATOM 3682 C CA . SER A 1 486 ? 19.117 13.061 -27.123 1.00 91.56 486 SER A CA 1
ATOM 3683 C C . SER A 1 486 ? 18.571 11.682 -26.743 1.00 91.56 486 SER A C 1
ATOM 3685 O O . SER A 1 486 ? 17.762 11.117 -27.475 1.00 91.56 486 SER A O 1
ATOM 3687 N N . SER A 1 487 ? 18.993 11.141 -25.599 1.00 95.19 487 SER A N 1
ATOM 3688 C CA . SER A 1 487 ? 18.479 9.893 -25.042 1.00 95.19 487 SER A CA 1
ATOM 3689 C C . SER A 1 487 ? 17.448 10.133 -23.941 1.00 95.19 487 SER A C 1
ATOM 3691 O O . SER A 1 487 ? 17.515 11.110 -23.192 1.00 95.19 487 SER A O 1
ATOM 3693 N N . LEU A 1 488 ? 16.501 9.208 -23.820 1.00 96.50 488 LEU A N 1
ATOM 3694 C CA . LEU A 1 488 ? 15.546 9.159 -22.719 1.00 96.50 488 LEU A CA 1
ATOM 3695 C C . LEU A 1 488 ? 15.997 8.108 -21.709 1.00 96.50 488 LEU A C 1
ATOM 3697 O O . LEU A 1 488 ? 16.659 7.136 -22.054 1.00 96.50 488 LEU A O 1
ATOM 3701 N N . SER A 1 489 ? 15.646 8.293 -20.448 1.00 94.56 489 SER A N 1
ATOM 3702 C CA . SER A 1 489 ? 15.868 7.309 -19.395 1.00 94.56 489 SER A CA 1
ATOM 3703 C C . SER A 1 489 ? 14.556 6.616 -19.073 1.00 94.56 489 SER A C 1
ATOM 3705 O O . SER A 1 489 ? 13.566 7.282 -18.780 1.00 94.56 489 SER A O 1
ATOM 3707 N N . ALA A 1 490 ? 14.570 5.293 -19.118 1.00 93.12 490 ALA A N 1
ATOM 3708 C CA . ALA A 1 490 ? 13.470 4.454 -18.691 1.00 93.12 490 ALA A CA 1
ATOM 3709 C C . ALA A 1 490 ? 13.605 4.168 -17.193 1.00 93.12 490 ALA A C 1
ATOM 3711 O O . ALA A 1 490 ? 14.687 3.819 -16.709 1.00 93.12 490 ALA A O 1
ATOM 3712 N N . TYR A 1 491 ? 12.512 4.359 -16.467 1.00 91.62 491 TYR A N 1
ATOM 3713 C CA . TYR A 1 491 ? 12.399 4.084 -15.050 1.00 91.62 491 TYR A CA 1
ATOM 3714 C C . TYR A 1 491 ? 11.311 3.047 -14.826 1.00 91.62 491 TYR A C 1
ATOM 3716 O O . TYR A 1 491 ? 10.219 3.163 -15.370 1.00 91.62 491 TYR A O 1
ATOM 3724 N N . GLU A 1 492 ? 11.590 2.082 -13.966 1.00 89.06 492 GLU A N 1
ATOM 3725 C CA . GLU A 1 492 ? 10.602 1.156 -13.447 1.00 89.06 492 GLU A CA 1
ATOM 3726 C C . GLU A 1 492 ? 10.558 1.267 -11.925 1.00 89.06 492 GLU A C 1
ATOM 3728 O O . GLU A 1 492 ? 11.595 1.205 -11.258 1.00 89.06 492 GLU A O 1
ATOM 3733 N N . ASN A 1 493 ? 9.365 1.496 -11.373 1.00 88.38 493 ASN A N 1
ATOM 3734 C CA . ASN A 1 493 ? 9.147 1.723 -9.942 1.00 88.38 493 ASN A CA 1
ATOM 3735 C C . ASN A 1 493 ? 10.133 2.750 -9.346 1.00 88.38 493 ASN A C 1
ATOM 3737 O O . ASN A 1 493 ? 10.728 2.545 -8.289 1.00 88.38 493 ASN A O 1
ATOM 3741 N N . GLY A 1 494 ? 10.359 3.856 -10.065 1.00 86.94 494 GLY A N 1
ATOM 3742 C CA . GLY A 1 494 ? 11.259 4.932 -9.639 1.00 86.94 494 GLY A CA 1
ATOM 3743 C C . GLY A 1 494 ? 12.761 4.626 -9.755 1.00 86.94 494 GLY A C 1
ATOM 3744 O O . GLY A 1 494 ? 13.580 5.457 -9.356 1.00 86.94 494 GLY A O 1
ATOM 3745 N N . ARG A 1 495 ? 13.156 3.480 -10.327 1.00 86.38 495 ARG A N 1
ATOM 3746 C CA . ARG A 1 495 ? 14.560 3.100 -10.561 1.00 86.38 495 ARG A CA 1
ATOM 3747 C C . ARG A 1 495 ? 14.883 3.086 -12.045 1.00 86.38 495 ARG A C 1
ATOM 3749 O O . ARG A 1 495 ? 14.076 2.641 -12.841 1.00 86.38 495 ARG A O 1
ATOM 3756 N N . ILE A 1 496 ? 16.074 3.542 -12.418 1.00 87.56 496 ILE A N 1
ATOM 3757 C CA . ILE A 1 496 ? 16.519 3.531 -13.818 1.00 87.56 496 ILE A CA 1
ATOM 3758 C C . ILE A 1 496 ? 16.744 2.081 -14.247 1.00 87.56 496 ILE A C 1
ATOM 3760 O O . ILE A 1 496 ? 17.541 1.388 -13.614 1.00 87.56 496 ILE A O 1
ATOM 3764 N N . THR A 1 497 ? 16.093 1.654 -15.325 1.00 86.94 497 THR A N 1
ATOM 3765 C CA . THR A 1 497 ? 16.240 0.302 -15.886 1.00 86.94 497 THR A CA 1
ATOM 3766 C C . THR A 1 497 ? 16.924 0.296 -17.240 1.00 86.94 497 THR A C 1
ATOM 3768 O O . THR A 1 497 ? 17.684 -0.629 -17.526 1.00 86.94 497 THR A O 1
ATOM 3771 N N . ASP A 1 498 ? 16.705 1.330 -18.055 1.00 89.56 498 ASP A N 1
ATOM 3772 C CA . ASP A 1 498 ? 17.281 1.407 -19.395 1.00 89.56 498 ASP A CA 1
ATOM 3773 C C . ASP A 1 498 ? 17.443 2.854 -19.897 1.00 89.56 498 ASP A C 1
ATOM 3775 O O . ASP A 1 498 ? 17.012 3.830 -19.273 1.00 89.56 498 ASP A O 1
ATOM 3779 N N . THR A 1 499 ? 18.095 3.001 -21.047 1.00 92.06 499 THR A N 1
ATOM 3780 C CA . THR A 1 499 ? 18.206 4.243 -21.809 1.00 92.06 499 THR A CA 1
ATOM 3781 C C . THR A 1 499 ? 17.634 4.025 -23.201 1.00 92.06 499 THR A C 1
ATOM 3783 O O . THR A 1 499 ? 18.102 3.162 -23.920 1.00 92.06 499 THR A O 1
ATOM 3786 N N . ILE A 1 500 ? 16.677 4.848 -23.622 1.00 95.25 500 ILE A N 1
ATOM 3787 C CA . ILE A 1 500 ? 16.074 4.782 -24.956 1.00 95.25 500 ILE A CA 1
ATOM 3788 C C . ILE A 1 500 ? 16.786 5.785 -25.860 1.00 95.25 500 ILE A C 1
ATOM 3790 O O . ILE A 1 500 ? 16.820 6.987 -25.572 1.00 95.25 500 ILE A O 1
ATOM 3794 N N . ARG A 1 501 ? 17.369 5.302 -26.956 1.00 94.75 501 ARG A N 1
ATOM 3795 C CA . ARG A 1 501 ? 18.043 6.133 -27.960 1.00 94.75 501 ARG A CA 1
ATOM 3796 C C . ARG A 1 501 ? 17.275 6.057 -29.273 1.00 94.75 501 ARG A C 1
ATOM 3798 O O . ARG A 1 501 ? 16.936 4.965 -29.719 1.00 94.75 501 ARG A O 1
ATOM 3805 N N . ASN A 1 502 ? 17.082 7.199 -29.931 1.00 94.31 502 ASN A N 1
ATOM 3806 C CA . ASN A 1 502 ? 16.503 7.229 -31.273 1.00 94.31 502 ASN A CA 1
ATOM 3807 C C . ASN A 1 502 ? 17.562 6.844 -32.313 1.00 94.31 502 ASN A C 1
ATOM 3809 O O . ASN A 1 502 ? 18.168 7.686 -32.974 1.00 94.31 502 ASN A O 1
ATOM 3813 N N . ARG A 1 503 ? 17.854 5.550 -32.357 1.00 92.25 503 ARG A N 1
ATOM 3814 C CA . ARG A 1 503 ? 18.733 4.907 -33.324 1.00 92.25 503 ARG A CA 1
ATOM 3815 C C . ARG A 1 503 ? 18.022 3.659 -33.828 1.00 92.25 503 ARG A C 1
ATOM 3817 O O . ARG A 1 503 ? 17.467 2.939 -32.987 1.00 92.25 503 ARG A O 1
ATOM 3824 N N . PRO A 1 504 ? 18.036 3.414 -35.142 1.00 92.50 504 PRO A N 1
ATOM 3825 C CA . PRO A 1 504 ? 17.367 2.263 -35.712 1.00 92.50 504 PRO A CA 1
ATOM 3826 C C . PRO A 1 504 ? 18.162 0.978 -35.389 1.00 92.50 504 PRO A C 1
ATOM 3828 O O . PRO A 1 504 ? 19.367 1.069 -35.104 1.00 92.50 504 PRO A O 1
ATOM 3831 N N . PRO A 1 505 ? 17.517 -0.201 -35.358 1.00 91.00 505 PRO A N 1
ATOM 3832 C CA . PRO A 1 505 ? 18.144 -1.445 -34.906 1.00 91.00 505 PRO A CA 1
ATOM 3833 C C . PRO A 1 505 ? 19.400 -1.847 -35.678 1.00 91.00 505 PRO A C 1
ATOM 3835 O O . PRO A 1 505 ? 20.333 -2.356 -35.072 1.00 91.00 505 PRO A O 1
ATOM 3838 N N . GLU A 1 506 ? 19.508 -1.509 -36.962 1.00 91.25 506 GLU A N 1
ATOM 3839 C CA . GLU A 1 506 ? 20.641 -1.875 -37.829 1.00 91.25 506 GLU A CA 1
ATOM 3840 C C . GLU A 1 506 ? 21.966 -1.219 -37.386 1.00 91.25 506 GLU A C 1
ATOM 3842 O O . GLU A 1 506 ? 23.060 -1.648 -37.769 1.00 91.25 506 GLU A O 1
ATOM 3847 N N . GLN A 1 507 ? 21.885 -0.167 -36.559 1.00 91.19 507 GLN A N 1
ATOM 3848 C CA . GLN A 1 507 ? 23.045 0.475 -35.931 1.00 91.19 507 GLN A CA 1
ATOM 3849 C C . GLN A 1 507 ? 23.493 -0.221 -34.635 1.00 91.19 507 GLN A C 1
ATOM 3851 O O . GLN A 1 507 ? 24.558 0.103 -34.104 1.00 91.19 507 GLN A O 1
ATOM 3856 N N . TYR A 1 508 ? 22.703 -1.160 -34.113 1.00 89.69 508 TYR A N 1
ATOM 3857 C CA . TYR A 1 508 ? 23.028 -1.970 -32.944 1.00 89.69 508 TYR A CA 1
ATOM 3858 C C . TYR A 1 508 ? 23.593 -3.299 -33.419 1.00 89.69 508 TYR A C 1
ATOM 3860 O O . TYR A 1 508 ? 22.869 -4.199 -33.827 1.00 89.69 508 TYR A O 1
ATOM 3868 N N . ARG A 1 509 ? 24.920 -3.398 -33.388 1.00 83.56 509 ARG A N 1
ATOM 3869 C CA . ARG A 1 509 ? 25.635 -4.638 -33.714 1.00 83.56 509 ARG A CA 1
ATOM 3870 C C . ARG A 1 509 ? 26.284 -5.283 -32.503 1.00 83.56 509 ARG A C 1
ATOM 3872 O O . ARG A 1 509 ? 26.732 -6.410 -32.587 1.00 83.56 509 ARG A O 1
ATOM 3879 N N . ILE A 1 510 ? 26.399 -4.562 -31.390 1.00 84.62 510 ILE A N 1
ATOM 3880 C CA . ILE A 1 510 ? 27.153 -5.027 -30.229 1.00 84.62 510 ILE A CA 1
ATOM 3881 C C . ILE A 1 510 ? 26.370 -4.688 -28.967 1.00 84.62 510 ILE A C 1
ATOM 3883 O O . ILE A 1 510 ? 26.255 -3.520 -28.589 1.00 84.62 510 ILE A O 1
ATOM 3887 N N . ASP A 1 511 ? 25.896 -5.730 -28.295 1.00 88.69 511 ASP A N 1
ATOM 3888 C CA . ASP A 1 511 ? 25.444 -5.697 -26.911 1.00 88.69 511 ASP A CA 1
ATOM 3889 C C . ASP A 1 511 ? 26.078 -6.902 -26.203 1.00 88.69 511 ASP A C 1
ATOM 3891 O O . ASP A 1 511 ? 25.995 -8.014 -26.719 1.00 88.69 511 ASP A O 1
ATOM 3895 N N . PRO A 1 512 ? 26.736 -6.733 -25.044 1.00 86.69 512 PRO A N 1
ATOM 3896 C CA . PRO A 1 512 ? 27.407 -7.845 -24.366 1.00 86.69 512 PRO A CA 1
ATOM 3897 C C . PRO A 1 512 ? 26.454 -8.980 -23.958 1.00 86.69 512 PRO A C 1
ATOM 3899 O O . PRO A 1 512 ? 26.917 -10.072 -23.644 1.00 86.69 512 PRO A O 1
ATOM 3902 N N . ARG A 1 513 ? 25.138 -8.731 -23.950 1.00 88.69 513 ARG A N 1
ATOM 3903 C CA . ARG A 1 513 ? 24.099 -9.720 -23.637 1.00 88.69 513 ARG A CA 1
ATOM 3904 C C . ARG A 1 513 ? 23.612 -10.506 -24.860 1.00 88.69 513 ARG A C 1
ATOM 3906 O O . ARG A 1 513 ? 22.846 -11.446 -24.684 1.00 88.69 513 ARG A O 1
ATOM 3913 N N . VAL A 1 514 ? 24.022 -10.114 -26.071 1.00 90.38 514 VAL A N 1
ATOM 3914 C CA . VAL A 1 514 ? 23.732 -10.807 -27.339 1.00 90.38 514 VAL A CA 1
ATOM 3915 C C . VAL A 1 514 ? 25.037 -10.858 -28.144 1.00 90.38 514 VAL A C 1
ATOM 3917 O O . VAL A 1 514 ? 25.347 -9.915 -28.878 1.00 90.38 514 VAL A O 1
ATOM 3920 N N . PRO A 1 515 ? 25.865 -11.903 -27.955 1.00 86.62 515 PRO A N 1
ATOM 3921 C CA . PRO A 1 515 ? 27.197 -11.978 -28.548 1.00 86.62 515 PRO A CA 1
ATOM 3922 C C . PRO A 1 515 ? 27.168 -11.935 -30.082 1.00 86.62 515 PRO A C 1
ATOM 3924 O O . PRO A 1 515 ? 26.682 -12.850 -30.742 1.00 86.62 515 PRO A O 1
ATOM 3927 N N . HIS A 1 516 ? 27.747 -10.880 -30.652 1.00 85.69 516 HIS A N 1
ATOM 3928 C CA . HIS A 1 516 ? 27.910 -10.722 -32.097 1.00 85.69 516 HIS A CA 1
ATOM 3929 C C . HIS A 1 516 ? 28.924 -11.736 -32.655 1.00 85.69 516 HIS A C 1
ATOM 3931 O O . HIS A 1 516 ? 29.980 -11.935 -32.051 1.00 85.69 516 HIS A O 1
ATOM 3937 N N . ASN A 1 517 ? 28.645 -12.319 -33.828 1.00 87.12 517 ASN A N 1
ATOM 3938 C CA . ASN A 1 517 ? 29.460 -13.341 -34.514 1.00 87.12 517 ASN A CA 1
ATOM 3939 C C . ASN A 1 517 ? 29.616 -14.688 -33.782 1.00 87.12 517 ASN A C 1
ATOM 3941 O O . ASN A 1 517 ? 30.512 -15.456 -34.130 1.00 87.12 517 ASN A O 1
ATOM 3945 N N . LEU A 1 518 ? 28.811 -14.984 -32.756 1.00 89.06 518 LEU A N 1
ATOM 3946 C CA . LEU A 1 518 ? 28.830 -16.324 -32.158 1.00 89.06 518 LEU A CA 1
ATOM 3947 C C . LEU A 1 518 ? 28.118 -17.345 -33.058 1.00 89.06 518 LEU A C 1
ATOM 3949 O O . LEU A 1 518 ? 28.556 -18.488 -33.146 1.00 89.06 518 LEU A O 1
ATOM 3953 N N . MET A 1 519 ? 27.032 -16.918 -33.704 1.00 92.19 519 MET A N 1
ATOM 3954 C CA . MET A 1 519 ? 26.225 -17.701 -34.638 1.00 92.19 519 MET A CA 1
ATOM 3955 C C . MET A 1 519 ? 25.722 -16.782 -35.753 1.00 92.19 519 MET A C 1
ATOM 3957 O O . MET A 1 519 ? 25.506 -15.591 -35.505 1.00 92.19 519 MET A O 1
ATOM 3961 N N . ASP A 1 520 ? 25.531 -17.342 -36.943 1.00 91.94 520 ASP A N 1
ATOM 3962 C CA . ASP A 1 520 ? 24.890 -16.660 -38.066 1.00 91.94 520 ASP A CA 1
ATOM 3963 C C . ASP A 1 520 ? 23.371 -16.876 -37.983 1.00 91.94 520 ASP A C 1
ATOM 3965 O O . ASP A 1 520 ? 22.925 -17.991 -37.718 1.00 91.94 520 ASP A O 1
ATOM 3969 N N . ASP A 1 521 ? 22.591 -15.811 -38.188 1.00 92.25 521 ASP A N 1
ATOM 3970 C CA . ASP A 1 521 ? 21.121 -15.836 -38.252 1.00 92.25 521 ASP A CA 1
ATOM 3971 C C . ASP A 1 521 ? 20.392 -16.558 -37.079 1.00 92.25 521 ASP A C 1
ATOM 3973 O O . ASP A 1 521 ? 19.452 -17.322 -37.326 1.00 92.25 521 ASP A O 1
ATOM 3977 N N . PRO A 1 522 ? 20.753 -16.332 -35.796 1.00 96.62 522 PRO A N 1
ATOM 3978 C CA . PRO A 1 522 ? 20.180 -17.063 -34.658 1.00 96.62 522 PRO A CA 1
ATOM 3979 C C . PRO A 1 522 ? 18.688 -16.781 -34.410 1.00 96.62 522 PRO A C 1
ATOM 3981 O O . PRO A 1 522 ? 18.202 -15.667 -34.619 1.00 96.62 522 PRO A O 1
ATOM 3984 N N . VAL A 1 523 ? 17.981 -17.763 -33.848 1.00 97.81 523 VAL A N 1
ATOM 3985 C CA . VAL A 1 523 ? 16.669 -17.589 -33.208 1.00 97.81 523 VAL A CA 1
ATOM 3986 C C . VAL A 1 523 ? 16.878 -17.150 -31.757 1.00 97.81 523 VAL A C 1
ATOM 3988 O O . VAL A 1 523 ? 17.473 -17.873 -30.952 1.00 97.81 523 VAL A O 1
ATOM 3991 N N . ILE A 1 524 ? 16.400 -15.955 -31.406 1.00 97.38 524 ILE A N 1
ATOM 3992 C CA . ILE A 1 524 ? 16.705 -15.309 -30.120 1.00 97.38 524 ILE A CA 1
ATOM 3993 C C . ILE A 1 524 ? 15.438 -15.159 -29.273 1.00 97.38 524 ILE A C 1
ATOM 3995 O O . ILE A 1 524 ? 14.461 -14.585 -29.738 1.00 97.38 524 ILE A O 1
ATOM 3999 N N . LEU A 1 525 ? 15.480 -15.577 -28.005 1.00 96.81 525 LEU A N 1
ATOM 4000 C CA . LEU A 1 525 ? 14.492 -15.225 -26.980 1.00 96.81 525 LEU A CA 1
ATOM 4001 C C . LEU A 1 525 ? 15.028 -14.133 -26.056 1.00 96.81 525 LEU A C 1
ATOM 4003 O O . LEU A 1 525 ? 16.117 -14.255 -25.491 1.00 96.81 525 LEU A O 1
ATOM 4007 N N . ILE A 1 526 ? 14.221 -13.098 -25.837 1.00 95.31 526 ILE A N 1
ATOM 4008 C CA . ILE A 1 526 ? 14.489 -12.017 -24.891 1.00 95.31 526 ILE A CA 1
ATOM 4009 C C . ILE A 1 526 ? 13.500 -12.089 -23.727 1.00 95.31 526 ILE A C 1
ATOM 4011 O O . ILE A 1 526 ? 12.301 -11.870 -23.893 1.00 95.31 526 ILE A O 1
ATOM 4015 N N . LEU A 1 527 ? 14.012 -12.326 -22.523 1.00 93.12 527 LEU A N 1
ATOM 4016 C CA . LEU A 1 527 ? 13.251 -12.237 -21.281 1.00 93.12 527 LEU A CA 1
ATOM 4017 C C . LEU A 1 527 ? 13.411 -10.829 -20.690 1.00 93.12 527 LEU A C 1
ATOM 4019 O O . LEU A 1 527 ? 14.505 -10.440 -20.269 1.00 93.12 527 LEU A O 1
ATOM 4023 N N . GLY A 1 528 ? 12.315 -10.071 -20.676 1.00 90.81 528 GLY A N 1
ATOM 4024 C CA . GLY A 1 528 ? 12.282 -8.632 -20.426 1.00 90.81 528 GLY A CA 1
ATOM 4025 C C . GLY A 1 528 ? 12.698 -7.856 -21.676 1.00 90.81 528 GLY A C 1
ATOM 4026 O O . GLY A 1 528 ? 13.883 -7.678 -21.940 1.00 90.81 528 GLY A O 1
ATOM 4027 N N . ILE A 1 529 ? 11.744 -7.369 -22.465 1.00 92.38 529 ILE A N 1
ATOM 4028 C CA . ILE A 1 529 ? 12.040 -6.606 -23.691 1.00 92.38 529 ILE A CA 1
ATOM 4029 C C . ILE A 1 529 ? 12.072 -5.101 -23.404 1.00 92.38 529 ILE A C 1
ATOM 4031 O O . ILE A 1 529 ? 11.135 -4.534 -22.849 1.00 92.38 529 ILE A O 1
ATOM 4035 N N . SER A 1 530 ? 13.120 -4.391 -23.837 1.00 89.81 530 SER A N 1
ATOM 4036 C CA . SER A 1 530 ? 13.178 -2.917 -23.753 1.00 89.81 530 SER A CA 1
ATOM 4037 C C . SER A 1 530 ? 13.117 -2.220 -25.102 1.00 89.81 530 SER A C 1
ATOM 4039 O O . SER A 1 530 ? 13.142 -2.836 -26.159 1.00 89.81 530 SER A O 1
ATOM 4041 N N . GLY A 1 531 ? 13.056 -0.889 -25.076 1.00 91.31 531 GLY A N 1
ATOM 4042 C CA . GLY A 1 531 ? 13.121 -0.057 -26.275 1.00 91.31 531 GLY A CA 1
ATOM 4043 C C . GLY A 1 531 ? 14.537 0.222 -26.790 1.00 91.31 531 GLY A C 1
ATOM 4044 O O . GLY A 1 531 ? 14.700 1.150 -27.580 1.00 91.31 531 GLY A O 1
ATOM 4045 N N . ASP A 1 532 ? 15.581 -0.467 -26.320 1.00 92.44 532 ASP A N 1
ATOM 4046 C CA . ASP A 1 532 ? 16.957 -0.167 -26.737 1.00 92.44 532 ASP A CA 1
ATOM 4047 C C . ASP A 1 532 ? 17.881 -1.397 -26.728 1.00 92.44 532 ASP A C 1
ATOM 4049 O O . ASP A 1 532 ? 17.403 -2.520 -26.846 1.00 92.44 532 ASP A O 1
ATOM 4053 N N . GLY A 1 533 ? 19.203 -1.173 -26.663 1.00 90.38 533 GLY A N 1
ATOM 4054 C CA . GLY A 1 533 ? 20.275 -2.159 -26.462 1.00 90.38 533 GLY A CA 1
ATOM 4055 C C . GLY A 1 533 ? 19.996 -3.577 -26.962 1.00 90.38 533 GLY A C 1
ATOM 4056 O O . GLY A 1 533 ? 20.228 -3.880 -28.132 1.00 90.38 533 GLY A O 1
ATOM 4057 N N . ILE A 1 534 ? 19.516 -4.424 -26.048 1.00 92.50 534 ILE A N 1
ATOM 4058 C CA . ILE A 1 534 ? 19.303 -5.861 -26.240 1.00 92.50 534 ILE A CA 1
ATOM 4059 C C . ILE A 1 534 ? 18.254 -6.159 -27.309 1.00 92.50 534 ILE A C 1
ATOM 4061 O O . ILE A 1 534 ? 18.535 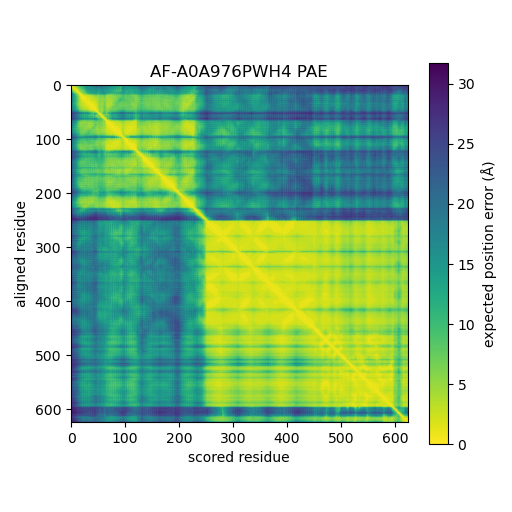-6.925 -28.220 1.00 92.50 534 ILE A O 1
ATOM 4065 N N . THR A 1 535 ? 17.101 -5.491 -27.262 1.00 94.88 535 THR A N 1
ATOM 4066 C CA . THR A 1 535 ? 15.984 -5.710 -28.187 1.00 94.88 535 THR A CA 1
ATOM 4067 C C . THR A 1 535 ? 16.382 -5.342 -29.603 1.00 94.88 535 THR A C 1
ATOM 4069 O O . THR A 1 535 ? 16.143 -6.086 -30.546 1.00 94.88 535 THR A O 1
ATOM 4072 N N . LYS A 1 536 ? 17.081 -4.215 -29.750 1.00 95.50 536 LYS A N 1
ATOM 4073 C CA . LYS A 1 536 ? 17.574 -3.762 -31.052 1.00 95.50 536 LYS A CA 1
ATOM 4074 C C . LYS A 1 536 ? 18.688 -4.637 -31.599 1.00 95.50 536 LYS A C 1
ATOM 4076 O O . LYS A 1 536 ? 18.701 -4.909 -32.790 1.00 95.50 536 LYS A O 1
ATOM 4081 N N . THR A 1 537 ? 19.612 -5.066 -30.742 1.00 94.94 537 THR A N 1
ATOM 4082 C CA . THR A 1 537 ? 20.706 -5.956 -31.154 1.00 94.94 537 THR A CA 1
ATOM 4083 C C . THR A 1 537 ? 20.156 -7.319 -31.556 1.00 94.94 537 THR A C 1
ATOM 4085 O O . THR A 1 537 ? 20.517 -7.821 -32.610 1.00 94.94 537 THR A O 1
ATOM 4088 N N . ALA A 1 538 ? 19.225 -7.879 -30.782 1.00 95.38 538 ALA A N 1
ATOM 4089 C CA . ALA A 1 538 ? 18.550 -9.122 -31.129 1.00 95.38 538 ALA A CA 1
ATOM 4090 C C . ALA A 1 538 ? 17.799 -9.004 -32.462 1.00 95.38 538 ALA A C 1
ATOM 4092 O O . ALA A 1 538 ? 17.990 -9.845 -33.325 1.00 95.38 538 ALA A O 1
ATOM 4093 N N . ARG A 1 539 ? 17.041 -7.921 -32.687 1.00 95.31 539 ARG A N 1
ATOM 4094 C CA . ARG A 1 539 ? 16.364 -7.667 -33.972 1.00 95.31 539 ARG A CA 1
ATOM 4095 C C . ARG A 1 539 ? 17.331 -7.511 -35.152 1.00 95.31 539 ARG A C 1
ATOM 4097 O O . ARG A 1 539 ? 17.007 -7.889 -36.267 1.00 95.31 539 ARG A O 1
ATOM 4104 N N . SER A 1 540 ? 18.494 -6.912 -34.918 1.00 94.81 540 SER A N 1
ATOM 4105 C CA . SER A 1 540 ? 19.517 -6.676 -35.944 1.00 94.81 540 SER A CA 1
ATOM 4106 C C . SER A 1 540 ? 20.256 -7.954 -36.352 1.00 94.81 540 SER A C 1
ATOM 4108 O O . SER A 1 540 ? 20.709 -8.057 -37.489 1.00 94.81 540 SER A O 1
ATOM 4110 N N . LEU A 1 541 ? 20.408 -8.903 -35.422 1.00 94.25 541 LEU A N 1
ATOM 4111 C CA . LEU A 1 541 ? 21.213 -10.112 -35.616 1.00 94.25 541 LEU A CA 1
ATOM 4112 C C . LEU A 1 541 ? 20.386 -11.378 -35.832 1.00 94.25 541 LEU A C 1
ATOM 4114 O O . LEU A 1 541 ? 20.874 -12.297 -36.475 1.00 94.25 541 LEU A O 1
ATOM 4118 N N . GLY A 1 542 ? 19.188 -11.458 -35.259 1.00 95.31 542 GLY A N 1
ATOM 4119 C CA . GLY A 1 542 ? 18.382 -12.669 -35.272 1.00 95.31 542 GLY A CA 1
ATOM 4120 C C . GLY A 1 542 ? 17.579 -12.837 -36.557 1.00 95.31 542 GLY A C 1
ATOM 4121 O O . GLY A 1 542 ? 17.039 -11.869 -37.092 1.00 95.31 542 GLY A O 1
ATOM 4122 N N . SER A 1 543 ? 17.448 -14.081 -37.014 1.00 96.19 543 SER A N 1
ATOM 4123 C CA . SER A 1 543 ? 16.510 -14.438 -38.089 1.00 96.19 543 SER A CA 1
ATOM 4124 C C . SER A 1 543 ? 15.059 -14.411 -37.612 1.00 96.19 543 SER A C 1
ATOM 4126 O O . SER A 1 543 ? 14.149 -14.112 -38.384 1.00 96.19 543 SER A O 1
ATOM 4128 N N . MET A 1 544 ? 14.853 -14.697 -36.325 1.00 97.50 544 MET A N 1
ATOM 4129 C CA . MET A 1 544 ? 13.571 -14.639 -35.639 1.00 97.50 544 MET A CA 1
ATOM 4130 C C . MET A 1 544 ? 13.798 -14.270 -34.175 1.00 97.50 544 MET A C 1
ATOM 4132 O O . MET A 1 544 ? 14.707 -14.791 -33.524 1.00 97.50 544 MET A O 1
ATOM 4136 N N . VAL A 1 545 ? 12.987 -13.347 -33.660 1.00 97.62 545 VAL A N 1
ATOM 4137 C CA . VAL A 1 545 ? 13.137 -12.832 -32.299 1.00 97.62 545 VAL A CA 1
ATOM 4138 C C . VAL A 1 545 ? 11.827 -12.976 -31.548 1.00 97.62 545 VAL A C 1
ATOM 4140 O O . VAL A 1 545 ? 10.796 -12.450 -31.967 1.00 97.62 545 VAL A O 1
ATOM 4143 N N . TYR A 1 546 ? 11.915 -13.649 -30.410 1.00 98.12 546 TYR A N 1
ATOM 4144 C CA . TYR A 1 546 ? 10.844 -13.839 -29.451 1.00 98.12 546 TYR A CA 1
ATOM 4145 C C . TYR A 1 546 ? 11.074 -12.975 -28.210 1.00 98.12 546 TYR A C 1
ATOM 4147 O O . TYR A 1 546 ? 12.216 -12.724 -27.812 1.00 98.12 546 TYR A O 1
ATOM 4155 N N . GLY A 1 547 ? 9.998 -12.522 -27.572 1.00 96.12 547 GLY A N 1
ATOM 4156 C CA . GLY A 1 547 ? 10.062 -11.690 -26.373 1.00 96.12 547 GLY A CA 1
ATOM 4157 C C . GLY A 1 547 ? 9.016 -12.053 -25.323 1.00 96.12 547 GLY A C 1
ATOM 4158 O O . GLY A 1 547 ? 7.849 -12.238 -25.641 1.00 96.12 547 GLY A O 1
ATOM 4159 N N . ALA A 1 548 ? 9.405 -12.062 -24.052 1.00 95.25 548 ALA A N 1
ATOM 4160 C CA . ALA A 1 548 ? 8.471 -12.143 -22.930 1.00 95.25 548 ALA A CA 1
ATOM 4161 C C . ALA A 1 548 ? 8.635 -10.911 -22.034 1.00 95.25 548 ALA A C 1
ATOM 4163 O O . ALA A 1 548 ? 9.743 -10.613 -21.587 1.00 95.25 548 ALA A O 1
ATOM 4164 N N . GLU A 1 549 ? 7.550 -10.186 -21.759 1.00 93.50 549 GLU A N 1
ATOM 4165 C CA . GLU A 1 549 ? 7.556 -9.043 -20.837 1.00 93.50 549 GLU A CA 1
ATOM 4166 C C . GLU A 1 549 ? 6.396 -9.117 -19.856 1.00 93.50 549 GLU A C 1
ATOM 4168 O O . GLU A 1 549 ? 5.233 -8.963 -20.217 1.00 93.50 549 GLU A O 1
ATOM 4173 N N . ILE A 1 550 ? 6.723 -9.265 -18.577 1.00 92.00 550 ILE A N 1
ATOM 4174 C CA . ILE A 1 550 ? 5.721 -9.384 -17.523 1.00 92.00 550 ILE A CA 1
ATOM 4175 C C . ILE A 1 550 ? 4.936 -8.081 -17.314 1.00 92.00 550 ILE A C 1
ATOM 4177 O O . ILE A 1 550 ? 3.771 -8.121 -16.922 1.00 92.00 550 ILE A O 1
ATOM 4181 N N . ASN A 1 551 ? 5.533 -6.911 -17.567 1.00 93.06 551 ASN A N 1
ATOM 4182 C CA . ASN A 1 551 ? 4.897 -5.622 -17.327 1.00 93.06 551 ASN A CA 1
ATOM 4183 C C . ASN A 1 551 ? 4.180 -5.066 -18.581 1.00 93.06 551 ASN A C 1
ATOM 4185 O O . ASN A 1 551 ? 4.815 -4.429 -19.431 1.00 93.06 551 ASN A O 1
ATOM 4189 N N . PRO A 1 552 ? 2.833 -5.132 -18.664 1.00 95.25 552 PRO A N 1
ATOM 4190 C CA . PRO A 1 552 ? 2.087 -4.593 -19.808 1.00 95.25 552 PRO A CA 1
ATOM 4191 C C . PRO A 1 552 ? 2.257 -3.080 -20.007 1.00 95.25 552 PRO A C 1
ATOM 4193 O O . PRO A 1 552 ? 1.951 -2.562 -21.082 1.00 95.25 552 PRO A O 1
ATOM 4196 N N . ALA A 1 553 ? 2.691 -2.336 -18.983 1.00 95.31 553 ALA A N 1
ATOM 4197 C CA . ALA A 1 553 ? 2.961 -0.906 -19.111 1.00 95.31 553 ALA A CA 1
ATOM 4198 C C . ALA A 1 553 ? 4.184 -0.622 -19.998 1.00 95.31 553 ALA A C 1
ATOM 4200 O O . ALA A 1 553 ? 4.169 0.358 -20.745 1.00 95.31 553 ALA A O 1
ATOM 4201 N N . VAL A 1 554 ? 5.202 -1.490 -19.950 1.00 94.88 554 VAL A N 1
ATOM 4202 C CA . VAL A 1 554 ? 6.399 -1.396 -20.797 1.00 94.88 554 VAL A CA 1
ATOM 4203 C C . VAL A 1 554 ? 5.997 -1.605 -22.249 1.00 94.88 554 VAL A C 1
ATOM 4205 O O . VAL A 1 554 ? 6.165 -0.693 -23.057 1.00 94.88 554 VAL A O 1
ATOM 4208 N N . VAL A 1 555 ? 5.365 -2.744 -22.550 1.00 96.12 555 VAL A N 1
ATOM 4209 C CA . VAL A 1 555 ? 4.910 -3.092 -23.904 1.00 96.12 555 VAL A CA 1
ATOM 4210 C C . VAL A 1 555 ? 4.027 -1.993 -24.489 1.00 96.12 555 VAL A C 1
ATOM 4212 O O . VAL A 1 555 ? 4.336 -1.468 -25.553 1.00 96.12 555 VAL A O 1
ATOM 4215 N N . ARG A 1 556 ? 2.985 -1.563 -23.761 1.00 96.50 556 ARG A N 1
ATOM 4216 C CA . ARG A 1 556 ? 2.043 -0.528 -24.221 1.00 96.50 556 ARG A CA 1
ATOM 4217 C C . ARG A 1 556 ? 2.733 0.781 -24.606 1.00 96.50 556 ARG A C 1
ATOM 4219 O O . ARG A 1 556 ? 2.333 1.420 -25.578 1.00 96.50 556 ARG A O 1
ATOM 4226 N N . LEU A 1 557 ? 3.728 1.221 -23.833 1.00 97.06 557 LEU A N 1
ATOM 4227 C CA . LEU A 1 557 ? 4.459 2.440 -24.170 1.00 97.06 557 LEU A CA 1
ATOM 4228 C C . LEU A 1 557 ? 5.441 2.208 -25.322 1.00 97.06 557 LEU A C 1
ATOM 4230 O O . LEU A 1 557 ? 5.511 3.058 -26.208 1.00 97.06 557 LEU A O 1
ATOM 4234 N N . GLN A 1 558 ? 6.163 1.082 -25.335 1.00 96.94 558 GLN A N 1
ATOM 4235 C CA . GLN A 1 558 ? 7.184 0.777 -26.344 1.00 96.94 558 GLN A CA 1
ATOM 4236 C C . GLN A 1 558 ? 6.609 0.543 -27.744 1.00 96.94 558 GLN A C 1
ATOM 4238 O O . GLN A 1 558 ? 7.222 0.976 -28.717 1.00 96.94 558 GLN A O 1
ATOM 4243 N N . THR A 1 559 ? 5.425 -0.061 -27.852 1.00 97.00 559 THR A N 1
ATOM 4244 C CA . THR A 1 559 ? 4.735 -0.279 -29.137 1.00 97.00 559 THR A CA 1
ATOM 4245 C C . THR A 1 559 ? 3.781 0.852 -29.520 1.00 97.00 559 THR A C 1
ATOM 4247 O O . THR A 1 559 ? 3.238 0.861 -30.621 1.00 97.00 559 THR A O 1
ATOM 4250 N N . GLY A 1 560 ? 3.587 1.829 -28.630 1.00 97.06 560 GLY A N 1
ATOM 4251 C CA . GLY A 1 560 ? 2.743 2.999 -28.856 1.00 97.06 560 GLY A CA 1
ATOM 4252 C C . GLY A 1 560 ? 3.544 4.298 -28.852 1.00 97.06 560 GLY A C 1
ATOM 4253 O O . GLY A 1 560 ? 4.273 4.623 -29.787 1.00 97.06 560 GLY A O 1
ATOM 4254 N N . ALA A 1 561 ? 3.395 5.073 -27.778 1.00 97.12 561 ALA A N 1
ATOM 4255 C CA . ALA A 1 561 ? 3.903 6.444 -27.695 1.00 97.12 561 ALA A CA 1
ATOM 4256 C C . ALA A 1 561 ? 5.436 6.576 -27.829 1.00 97.12 561 ALA A C 1
ATOM 4258 O O . ALA A 1 561 ? 5.928 7.660 -28.151 1.00 97.12 561 ALA A O 1
ATOM 4259 N N . LEU A 1 562 ? 6.197 5.502 -27.588 1.00 97.19 562 LEU A N 1
ATOM 4260 C CA . LEU A 1 562 ? 7.659 5.508 -27.657 1.00 97.19 562 LEU A CA 1
ATOM 4261 C C . LEU A 1 562 ? 8.236 5.078 -29.008 1.00 97.19 562 LEU A C 1
ATOM 4263 O O . LEU A 1 562 ? 9.443 5.240 -29.182 1.00 97.19 562 LEU A O 1
ATOM 4267 N N . VAL A 1 563 ? 7.427 4.609 -29.966 1.00 96.88 563 VAL A N 1
ATOM 4268 C CA . VAL A 1 563 ? 7.907 4.170 -31.295 1.00 96.88 563 VAL A CA 1
ATOM 4269 C C . VAL A 1 563 ? 8.828 5.208 -31.971 1.00 96.88 563 VAL A C 1
ATOM 4271 O O . VAL A 1 563 ? 9.926 4.845 -32.402 1.00 96.88 563 VAL A O 1
ATOM 4274 N N . PRO A 1 564 ? 8.507 6.524 -31.976 1.00 95.56 564 PRO A N 1
ATOM 4275 C CA . PRO A 1 564 ? 9.382 7.540 -32.576 1.00 95.56 564 PRO A CA 1
ATOM 4276 C C . PRO A 1 564 ? 10.722 7.745 -31.851 1.00 95.56 564 PRO A C 1
ATOM 4278 O O . PRO A 1 564 ? 11.630 8.374 -32.390 1.00 95.56 564 PRO A O 1
ATOM 4281 N N . TYR A 1 565 ? 10.836 7.279 -30.606 1.00 96.06 565 TYR A N 1
ATOM 4282 C CA . TYR A 1 565 ? 12.015 7.461 -29.758 1.00 96.06 565 TYR A CA 1
ATOM 4283 C C . TYR A 1 565 ? 12.866 6.201 -29.663 1.00 96.06 565 TYR A C 1
ATOM 4285 O O . TYR A 1 565 ? 14.072 6.304 -29.447 1.00 96.06 565 TYR A O 1
ATOM 4293 N N . ASN A 1 566 ? 12.248 5.029 -29.796 1.00 95.69 566 ASN A N 1
ATOM 4294 C CA . ASN A 1 566 ? 12.920 3.744 -29.704 1.00 95.69 566 ASN A CA 1
ATOM 4295 C C . ASN A 1 566 ? 13.326 3.186 -31.076 1.00 95.69 566 ASN A C 1
ATOM 4297 O O . ASN A 1 566 ? 13.885 2.102 -31.116 1.00 95.69 566 ASN A O 1
ATOM 4301 N N . GLY A 1 567 ? 13.108 3.904 -32.182 1.00 94.44 567 GLY A N 1
ATOM 4302 C CA . GLY A 1 567 ? 13.482 3.425 -33.518 1.00 94.44 567 GLY A CA 1
ATOM 4303 C C . GLY A 1 567 ? 12.692 2.188 -33.948 1.00 94.44 567 GLY A C 1
ATOM 4304 O O . GLY A 1 567 ? 13.227 1.358 -34.676 1.00 94.44 567 GLY A O 1
ATOM 4305 N N . ASP A 1 568 ? 11.456 2.059 -33.460 1.00 95.62 568 ASP A N 1
ATOM 4306 C CA . ASP A 1 568 ? 10.567 0.926 -33.715 1.00 95.62 568 ASP A CA 1
ATOM 4307 C C . ASP A 1 568 ? 11.172 -0.421 -33.274 1.00 95.62 568 ASP A C 1
ATOM 4309 O O . ASP A 1 568 ? 11.186 -1.412 -34.003 1.00 95.62 568 ASP A O 1
ATOM 4313 N N . ALA A 1 569 ? 11.749 -0.445 -32.067 1.00 94.94 569 ALA A N 1
ATOM 4314 C CA . ALA A 1 569 ? 12.537 -1.576 -31.565 1.00 94.94 569 ALA A CA 1
ATOM 4315 C C . ALA A 1 569 ? 11.768 -2.909 -31.508 1.00 94.94 569 ALA A C 1
ATOM 4317 O O . ALA A 1 569 ? 12.396 -3.957 -31.575 1.00 94.94 569 ALA A O 1
ATOM 4318 N N . TYR A 1 570 ? 10.440 -2.864 -31.375 1.00 96.31 570 TYR A N 1
ATOM 4319 C CA . TYR A 1 570 ? 9.574 -4.039 -31.211 1.00 96.31 570 TYR A CA 1
ATOM 4320 C C . TYR A 1 570 ? 9.049 -4.598 -32.535 1.00 96.31 570 TYR A C 1
ATOM 4322 O O . TYR A 1 570 ? 8.404 -5.644 -32.552 1.00 96.31 570 TYR A O 1
ATOM 4330 N N . ARG A 1 571 ? 9.269 -3.893 -33.645 1.00 96.38 571 ARG A N 1
ATOM 4331 C CA . ARG A 1 571 ? 8.805 -4.350 -34.947 1.00 96.38 571 ARG A CA 1
ATOM 4332 C C . ARG A 1 571 ? 9.491 -5.664 -35.323 1.00 96.38 571 ARG A C 1
ATOM 4334 O O . ARG A 1 571 ? 10.686 -5.816 -35.103 1.00 96.38 571 ARG A O 1
ATOM 4341 N N . ASP A 1 572 ? 8.726 -6.572 -35.919 1.00 95.75 572 ASP A N 1
ATOM 4342 C CA . ASP A 1 572 ? 9.178 -7.906 -36.336 1.00 95.75 572 ASP A CA 1
ATOM 4343 C C . ASP A 1 572 ? 9.625 -8.816 -35.160 1.00 95.75 572 ASP A C 1
ATOM 4345 O O . ASP A 1 572 ? 10.315 -9.805 -35.380 1.00 95.75 572 ASP A O 1
ATOM 4349 N N . ILE A 1 573 ? 9.228 -8.497 -33.917 1.00 97.19 573 ILE A N 1
ATOM 4350 C CA . ILE A 1 573 ? 9.415 -9.353 -32.732 1.00 97.19 573 ILE A CA 1
ATOM 4351 C C . ILE A 1 573 ? 8.076 -9.994 -32.358 1.00 97.19 573 ILE A C 1
ATOM 4353 O O . ILE A 1 573 ? 7.083 -9.288 -32.165 1.00 97.19 573 ILE A O 1
ATOM 4357 N N . GLU A 1 574 ? 8.056 -11.315 -32.196 1.00 97.88 574 GLU A N 1
ATOM 4358 C CA . GLU A 1 574 ? 6.913 -12.035 -31.630 1.00 97.88 574 GLU A CA 1
ATOM 4359 C C . GLU A 1 574 ? 7.006 -11.989 -30.106 1.00 97.88 574 GLU A C 1
ATOM 4361 O O . GLU A 1 574 ? 7.922 -12.557 -29.517 1.00 97.88 574 GLU A O 1
ATOM 4366 N N . TYR A 1 575 ? 6.099 -11.271 -29.444 1.00 96.81 575 TYR A N 1
ATOM 4367 C CA . TYR A 1 575 ? 6.168 -11.120 -27.994 1.00 96.81 575 TYR A CA 1
ATOM 4368 C C . TYR A 1 575 ? 4.852 -11.405 -27.283 1.00 96.81 575 TYR A C 1
ATOM 4370 O O . TYR A 1 575 ? 3.765 -11.165 -27.812 1.00 96.81 575 TYR A O 1
ATOM 4378 N N . GLU A 1 576 ? 4.972 -11.820 -26.023 1.00 97.19 576 GLU A N 1
ATOM 4379 C CA . GLU A 1 576 ? 3.850 -12.053 -25.122 1.00 97.19 576 GLU A CA 1
ATOM 4380 C C . GLU A 1 576 ? 4.005 -11.286 -23.805 1.00 97.19 576 GLU A C 1
ATOM 4382 O O . GLU A 1 576 ? 5.107 -11.086 -23.284 1.00 97.19 576 GLU A O 1
ATOM 4387 N N . VAL A 1 577 ? 2.869 -10.837 -23.259 1.00 95.25 577 VAL A N 1
ATOM 4388 C CA . VAL A 1 577 ? 2.822 -10.218 -21.930 1.00 95.25 577 VAL A CA 1
ATOM 4389 C C . VAL A 1 577 ? 2.597 -11.307 -20.890 1.00 95.25 577 VAL A C 1
ATOM 4391 O O . VAL A 1 577 ? 1.458 -11.613 -20.535 1.00 95.25 577 VAL A O 1
ATOM 4394 N N . VAL A 1 578 ? 3.685 -11.904 -20.425 1.00 93.56 578 VAL A N 1
ATOM 4395 C CA . VAL A 1 578 ? 3.662 -13.059 -19.526 1.00 93.56 578 VAL A CA 1
ATOM 4396 C C . VAL A 1 578 ? 4.936 -13.096 -18.680 1.00 93.56 578 VAL A C 1
ATOM 4398 O O . VAL A 1 578 ? 5.938 -12.453 -19.000 1.00 93.56 578 VAL A O 1
ATOM 4401 N N . ASP A 1 579 ? 4.888 -13.820 -17.565 1.00 89.56 579 ASP A N 1
ATOM 4402 C CA . ASP A 1 579 ? 6.080 -14.137 -16.785 1.00 89.56 579 ASP A CA 1
ATOM 4403 C C . ASP A 1 579 ? 7.072 -14.974 -17.613 1.00 89.56 579 ASP A C 1
ATOM 4405 O O . ASP A 1 579 ? 6.685 -15.923 -18.293 1.00 89.56 579 ASP A O 1
ATOM 4409 N N . GLY A 1 580 ? 8.363 -14.638 -17.538 1.00 88.88 580 GLY A N 1
ATOM 4410 C CA . GLY A 1 580 ? 9.387 -15.262 -18.377 1.00 88.88 580 GLY A CA 1
ATOM 4411 C C . GLY A 1 580 ? 9.561 -16.765 -18.141 1.00 88.88 580 GLY A C 1
ATOM 4412 O O . GLY A 1 580 ? 9.876 -17.482 -19.086 1.00 88.88 580 GLY A O 1
ATOM 4413 N N . ARG A 1 581 ? 9.327 -17.262 -16.916 1.00 88.31 581 ARG A N 1
ATOM 4414 C CA . ARG A 1 581 ? 9.403 -18.706 -16.633 1.00 88.31 581 ARG A CA 1
ATOM 4415 C C . ARG A 1 581 ? 8.219 -19.433 -17.242 1.00 88.31 581 ARG A C 1
ATOM 4417 O O . ARG A 1 581 ? 8.409 -20.446 -17.898 1.00 88.31 581 ARG A O 1
ATOM 4424 N N . THR A 1 582 ? 7.027 -18.868 -17.058 1.00 90.56 582 THR A N 1
ATOM 4425 C CA . THR A 1 582 ? 5.799 -19.403 -17.662 1.00 90.56 582 THR A CA 1
ATOM 4426 C C . THR A 1 582 ? 5.945 -19.467 -19.183 1.00 90.56 582 THR A C 1
ATOM 4428 O O . THR A 1 582 ? 5.659 -20.498 -19.777 1.00 90.56 582 THR A O 1
ATOM 4431 N N . TYR A 1 583 ? 6.497 -18.417 -19.805 1.00 93.50 583 TYR A N 1
ATOM 4432 C CA . TYR A 1 583 ? 6.765 -18.415 -21.243 1.00 93.50 583 TYR A CA 1
ATOM 4433 C C . TYR A 1 583 ? 7.706 -19.544 -21.671 1.00 93.50 583 TYR A C 1
ATOM 4435 O O . TYR A 1 583 ? 7.401 -20.247 -22.624 1.00 93.50 583 TYR A O 1
ATOM 4443 N N . ILE A 1 584 ? 8.838 -19.744 -20.981 1.00 92.00 584 ILE A N 1
ATOM 4444 C CA . ILE A 1 584 ? 9.777 -20.832 -21.311 1.00 92.00 584 ILE A CA 1
ATOM 4445 C C . ILE A 1 584 ? 9.109 -22.204 -21.160 1.00 92.00 584 ILE A C 1
ATOM 4447 O O . ILE A 1 584 ? 9.257 -23.044 -22.041 1.00 92.00 584 ILE A O 1
ATOM 4451 N N . GLU A 1 585 ? 8.367 -22.422 -20.071 1.00 91.75 585 GLU A N 1
ATOM 4452 C CA . GLU A 1 585 ? 7.694 -23.695 -19.782 1.00 91.75 585 GLU A CA 1
ATOM 4453 C C . GLU A 1 585 ? 6.596 -24.033 -20.808 1.00 91.75 585 GLU A C 1
ATOM 4455 O O . GLU A 1 585 ? 6.375 -25.206 -21.112 1.00 91.75 585 GLU A O 1
ATOM 4460 N N . GLU A 1 586 ? 5.913 -23.020 -21.346 1.00 94.25 586 GLU A N 1
ATOM 4461 C CA . GLU A 1 586 ? 4.816 -23.187 -22.307 1.00 94.25 586 GLU A CA 1
ATOM 4462 C C . GLU A 1 586 ? 5.265 -23.097 -23.773 1.00 94.25 586 GLU A C 1
ATOM 4464 O O . GLU A 1 586 ? 4.538 -23.533 -24.671 1.00 94.25 586 GLU A O 1
ATOM 4469 N N . SER A 1 587 ? 6.450 -22.542 -24.039 1.00 95.31 587 SER A N 1
ATOM 4470 C CA . SER A 1 587 ? 6.899 -22.286 -25.402 1.00 95.31 587 SER A CA 1
ATOM 4471 C C . SER A 1 587 ? 7.225 -23.583 -26.155 1.00 95.31 587 SER A C 1
ATOM 4473 O O . SER A 1 587 ? 8.026 -24.393 -25.686 1.00 95.31 587 SER A O 1
ATOM 4475 N N . PRO A 1 588 ? 6.690 -23.775 -27.376 1.00 95.25 588 PRO A N 1
ATOM 4476 C CA . PRO A 1 588 ? 7.051 -24.909 -28.224 1.00 95.25 588 PRO A CA 1
ATOM 4477 C C . PRO A 1 588 ? 8.360 -24.682 -28.999 1.00 95.25 588 PRO A C 1
ATOM 4479 O O . PRO A 1 588 ? 8.794 -25.567 -29.741 1.00 95.25 588 PRO A O 1
ATOM 4482 N N . HIS A 1 589 ? 8.956 -23.491 -28.903 1.00 96.38 589 HIS A N 1
ATOM 4483 C CA . HIS A 1 589 ? 10.111 -23.096 -29.701 1.00 96.38 589 HIS A CA 1
ATOM 4484 C C . HIS A 1 589 ? 11.427 -23.504 -29.031 1.00 96.38 589 HIS A C 1
ATOM 4486 O O . HIS A 1 589 ? 11.544 -23.570 -27.811 1.00 96.38 589 HIS A O 1
ATOM 4492 N N . SER A 1 590 ? 12.443 -23.764 -29.851 1.00 95.19 590 SER A N 1
ATOM 4493 C CA . SER A 1 590 ? 13.833 -23.883 -29.406 1.00 95.19 590 SER A CA 1
ATOM 4494 C C . SER A 1 590 ? 14.590 -22.628 -29.815 1.00 95.19 590 SER A C 1
ATOM 4496 O O . SER A 1 590 ? 14.360 -22.095 -30.900 1.00 95.19 590 SER A O 1
ATOM 4498 N N . TYR A 1 591 ? 15.483 -22.168 -28.946 1.00 96.25 591 TYR A N 1
ATOM 4499 C CA . TYR A 1 591 ? 16.201 -20.911 -29.121 1.00 96.25 591 TYR A CA 1
ATOM 4500 C C . TYR A 1 591 ? 17.697 -21.173 -29.195 1.00 96.25 591 TYR A C 1
ATOM 4502 O O . TYR A 1 591 ? 18.241 -21.902 -28.366 1.00 96.25 591 TYR A O 1
ATOM 4510 N N . ASP A 1 592 ? 18.366 -20.528 -30.144 1.00 96.38 592 ASP A N 1
ATOM 4511 C CA . ASP A 1 592 ? 19.826 -20.544 -30.231 1.00 96.38 592 ASP A CA 1
ATOM 4512 C C . ASP A 1 592 ? 20.439 -19.670 -29.132 1.00 96.38 592 ASP A C 1
ATOM 4514 O O . ASP A 1 592 ? 21.504 -19.967 -28.586 1.00 96.38 592 ASP A O 1
ATOM 4518 N N . MET A 1 593 ? 19.749 -18.580 -28.780 1.00 95.25 593 MET A N 1
ATOM 4519 C CA . MET A 1 593 ? 20.152 -17.674 -27.710 1.00 95.25 593 MET A CA 1
ATOM 4520 C C . MET A 1 593 ? 18.956 -17.291 -26.843 1.00 95.25 593 MET A C 1
ATOM 4522 O O . MET A 1 593 ? 17.958 -16.780 -27.343 1.00 95.25 593 MET A O 1
ATOM 4526 N N . ILE A 1 594 ? 19.092 -17.454 -25.527 1.00 93.88 594 ILE A N 1
ATOM 4527 C CA . ILE A 1 594 ? 18.174 -16.882 -24.537 1.00 93.88 594 ILE A CA 1
ATOM 4528 C C . ILE A 1 594 ? 18.934 -15.798 -23.786 1.00 93.88 594 ILE A C 1
ATOM 4530 O O . ILE A 1 594 ? 20.005 -16.042 -23.227 1.00 93.88 594 ILE A O 1
ATOM 4534 N N . THR A 1 595 ? 18.389 -14.589 -23.776 1.00 91.44 595 THR A N 1
ATOM 4535 C CA . THR A 1 595 ? 18.989 -13.449 -23.095 1.00 91.44 595 THR A CA 1
ATOM 4536 C C . THR A 1 595 ? 18.017 -12.842 -22.094 1.00 91.44 595 THR A C 1
ATOM 4538 O O . THR A 1 595 ? 16.808 -12.809 -22.310 1.00 91.44 595 THR A O 1
ATOM 4541 N N . LEU A 1 596 ? 18.552 -12.391 -20.961 1.00 86.44 596 LEU A N 1
ATOM 4542 C CA . LEU A 1 596 ? 17.782 -11.879 -19.833 1.00 86.44 596 LEU A CA 1
ATOM 4543 C C . LEU A 1 596 ? 18.168 -10.424 -19.591 1.00 86.44 596 LEU A C 1
ATOM 4545 O O . LEU A 1 596 ? 19.321 -10.101 -19.285 1.00 86.44 596 LEU A O 1
ATOM 4549 N N . MET A 1 597 ? 17.200 -9.527 -19.720 1.00 77.81 597 MET A N 1
ATOM 4550 C CA . MET A 1 597 ? 17.414 -8.104 -19.531 1.00 77.81 597 MET A CA 1
ATOM 4551 C C . MET A 1 597 ? 16.989 -7.662 -18.131 1.00 77.81 597 MET A C 1
ATOM 4553 O O . MET A 1 597 ? 15.850 -7.866 -17.745 1.00 77.81 597 MET A O 1
ATOM 4557 N N . ASN A 1 598 ? 17.893 -6.989 -17.408 1.00 59.44 598 ASN A N 1
ATOM 4558 C CA . ASN A 1 598 ? 17.677 -6.061 -16.279 1.00 59.44 598 ASN A CA 1
ATOM 4559 C C . ASN A 1 598 ? 16.499 -6.285 -15.292 1.00 59.44 598 ASN A C 1
ATOM 4561 O O . ASN A 1 598 ? 16.165 -5.349 -14.562 1.00 59.44 598 ASN A O 1
ATOM 4565 N N . ALA A 1 599 ? 15.984 -7.506 -15.114 1.00 57.38 599 ALA A N 1
ATOM 4566 C CA . ALA A 1 599 ? 15.051 -7.868 -14.036 1.00 57.38 599 ALA A CA 1
ATOM 4567 C C . ALA A 1 599 ? 15.640 -7.581 -12.630 1.00 57.38 599 ALA A C 1
ATOM 4569 O O . ALA A 1 599 ? 14.943 -7.501 -11.620 1.00 57.38 599 ALA A O 1
ATOM 4570 N N . HIS A 1 600 ? 16.958 -7.366 -12.561 1.00 53.72 600 HIS A N 1
ATOM 4571 C CA . HIS A 1 600 ? 17.743 -7.187 -11.344 1.00 53.72 600 HIS A CA 1
ATOM 4572 C C . HIS A 1 600 ? 17.579 -5.834 -10.633 1.00 53.72 600 HIS A C 1
ATOM 4574 O O . HIS A 1 600 ? 17.615 -5.781 -9.404 1.00 53.72 600 HIS A O 1
ATOM 4580 N N . ALA A 1 601 ? 17.482 -4.720 -11.371 1.00 50.72 601 ALA A N 1
ATOM 4581 C CA . ALA A 1 601 ? 17.690 -3.390 -10.781 1.00 50.72 601 ALA A CA 1
ATOM 4582 C C . ALA A 1 601 ? 16.400 -2.743 -10.259 1.00 50.72 601 ALA A C 1
ATOM 4584 O O . ALA A 1 601 ? 16.454 -1.954 -9.317 1.00 50.72 601 ALA A O 1
ATOM 4585 N N . ALA A 1 602 ? 15.247 -3.070 -10.848 1.00 52.44 602 ALA A N 1
ATOM 4586 C CA . ALA A 1 602 ? 13.973 -2.435 -10.518 1.00 52.44 602 ALA A CA 1
ATOM 4587 C C . ALA A 1 602 ? 13.321 -2.995 -9.247 1.00 52.44 602 ALA A C 1
ATOM 4589 O O . ALA A 1 602 ? 12.627 -2.255 -8.543 1.00 52.44 602 ALA A O 1
ATOM 4590 N N . ARG A 1 603 ? 13.549 -4.282 -8.938 1.00 57.12 603 ARG A N 1
ATOM 4591 C CA . ARG A 1 603 ? 12.740 -5.034 -7.960 1.00 57.12 603 ARG A CA 1
ATOM 4592 C C . ARG A 1 603 ? 13.527 -5.632 -6.782 1.00 57.12 603 ARG A C 1
ATOM 4594 O O . ARG A 1 603 ? 12.917 -6.172 -5.866 1.00 57.12 603 ARG A O 1
ATOM 4601 N N . GLY A 1 604 ? 14.853 -5.446 -6.727 1.00 51.69 604 GLY A N 1
ATOM 4602 C CA . GLY A 1 604 ? 15.713 -5.863 -5.609 1.00 51.69 604 GLY A CA 1
ATOM 4603 C C . GLY A 1 604 ? 16.758 -4.809 -5.216 1.00 51.69 604 GLY A C 1
ATOM 4604 O O . GLY A 1 604 ? 17.127 -3.941 -6.006 1.00 51.69 604 GLY A O 1
ATOM 4605 N N . ARG A 1 605 ? 17.261 -4.853 -3.972 1.00 50.72 605 ARG A N 1
ATOM 4606 C CA . ARG A 1 605 ? 18.464 -4.085 -3.600 1.00 50.72 605 ARG A CA 1
ATOM 4607 C C . ARG A 1 605 ? 19.682 -4.725 -4.267 1.00 50.72 605 ARG A C 1
ATOM 4609 O O . ARG A 1 605 ? 19.866 -5.935 -4.168 1.00 50.72 605 ARG A O 1
ATOM 4616 N N . THR A 1 606 ? 20.565 -3.901 -4.828 1.00 48.03 606 THR A N 1
ATOM 4617 C CA . THR A 1 606 ? 21.844 -4.301 -5.453 1.00 48.03 606 THR A CA 1
ATOM 4618 C C . THR A 1 606 ? 22.770 -5.128 -4.546 1.00 48.03 606 THR A C 1
ATOM 4620 O O . THR A 1 606 ? 23.742 -5.694 -5.027 1.00 48.03 606 THR A O 1
ATOM 4623 N N . SER A 1 607 ? 22.475 -5.239 -3.246 1.00 47.25 607 SER A N 1
ATOM 4624 C CA . SER A 1 607 ? 23.216 -6.051 -2.273 1.00 47.25 607 SER A CA 1
ATOM 4625 C C . SER A 1 607 ? 22.748 -7.511 -2.141 1.00 47.25 607 SER A C 1
ATOM 4627 O O . SER A 1 607 ? 23.183 -8.191 -1.213 1.00 47.25 607 SER A O 1
ATOM 4629 N N . GLY A 1 608 ? 21.858 -8.004 -3.014 1.00 43.31 608 GLY A N 1
ATOM 4630 C CA . GLY A 1 608 ? 21.483 -9.429 -3.081 1.00 43.31 608 GLY A CA 1
ATOM 4631 C C . GLY A 1 608 ? 20.626 -9.944 -1.916 1.00 43.31 608 GLY A C 1
ATOM 4632 O O . GLY A 1 608 ? 20.464 -11.147 -1.752 1.00 43.31 608 GLY A O 1
ATOM 4633 N N . ARG A 1 609 ? 20.079 -9.050 -1.081 1.00 44.56 609 ARG A N 1
ATOM 4634 C CA . ARG A 1 609 ? 19.313 -9.414 0.130 1.00 44.56 609 ARG A CA 1
ATOM 4635 C C . ARG A 1 609 ? 17.800 -9.533 -0.067 1.00 44.56 609 ARG A C 1
ATOM 4637 O O . ARG A 1 609 ? 17.108 -9.860 0.891 1.00 44.56 609 ARG A O 1
ATOM 4644 N N . ALA A 1 610 ? 17.284 -9.250 -1.259 1.00 55.00 610 ALA A N 1
ATOM 4645 C CA . ALA A 1 610 ? 15.863 -9.377 -1.565 1.00 55.00 610 ALA A CA 1
ATOM 4646 C C . ALA A 1 610 ? 15.704 -10.225 -2.836 1.00 55.00 610 ALA A C 1
ATOM 4648 O O . ALA A 1 610 ? 16.249 -9.824 -3.868 1.00 55.00 610 ALA A O 1
ATOM 4649 N N . PRO A 1 611 ? 15.015 -11.380 -2.778 1.00 53.62 611 PRO A N 1
ATOM 4650 C CA . PRO A 1 611 ? 14.691 -12.130 -3.984 1.00 53.62 611 PRO A CA 1
ATOM 4651 C C . PRO A 1 611 ? 13.799 -11.266 -4.883 1.00 53.62 611 PRO A C 1
ATOM 4653 O O . PRO A 1 611 ? 12.873 -10.619 -4.393 1.00 53.62 611 PRO A O 1
ATOM 4656 N N . SER A 1 612 ? 14.090 -11.234 -6.187 1.00 59.28 612 SER A N 1
ATOM 4657 C CA . SER A 1 612 ? 13.140 -10.676 -7.153 1.00 59.28 612 SER A CA 1
ATOM 4658 C C . SER A 1 612 ? 11.895 -11.576 -7.164 1.00 59.28 612 SER A C 1
ATOM 4660 O O . SER A 1 612 ? 12.067 -12.799 -7.226 1.00 59.28 612 SER A O 1
ATOM 4662 N N . PRO A 1 613 ? 10.667 -11.022 -7.111 1.00 61.09 613 PRO A N 1
ATOM 4663 C CA . PRO A 1 613 ? 9.426 -11.807 -7.115 1.00 61.09 613 PRO A CA 1
ATOM 4664 C C . PRO A 1 613 ? 9.238 -12.666 -8.378 1.00 61.09 613 PRO A C 1
ATOM 4666 O O . PRO A 1 613 ? 8.352 -13.507 -8.419 1.00 61.09 613 PRO A O 1
ATOM 4669 N N . GLU A 1 614 ? 10.082 -12.469 -9.386 1.00 67.38 614 GLU A N 1
ATOM 4670 C CA . GLU A 1 614 ? 10.052 -13.138 -10.689 1.00 67.38 614 GLU A CA 1
ATOM 4671 C C . GLU A 1 614 ? 10.772 -14.494 -10.663 1.00 67.38 614 GLU A C 1
ATOM 4673 O O . GLU A 1 614 ? 10.630 -15.301 -11.571 1.00 67.38 614 GLU A O 1
ATOM 4678 N N . TYR A 1 615 ? 11.585 -14.763 -9.631 1.00 72.94 615 TYR A N 1
ATOM 4679 C CA . TYR A 1 615 ? 12.339 -16.016 -9.466 1.00 72.94 615 TYR A CA 1
ATOM 4680 C C . TYR A 1 615 ? 13.200 -16.444 -10.684 1.00 72.94 615 TYR A C 1
ATOM 4682 O O . TYR A 1 615 ? 13.689 -17.571 -10.719 1.00 72.94 615 TYR A O 1
ATOM 4690 N N . LEU A 1 616 ? 13.477 -15.539 -11.633 1.00 77.81 616 LEU A N 1
ATOM 4691 C CA . LEU A 1 616 ? 14.283 -15.778 -12.844 1.00 77.81 616 LEU A CA 1
ATOM 4692 C C . LEU A 1 616 ? 15.780 -16.022 -12.569 1.00 77.81 616 LEU A C 1
ATOM 4694 O O . LEU A 1 616 ? 16.526 -16.415 -13.456 1.00 77.81 616 LEU A O 1
ATOM 4698 N N . HIS A 1 617 ? 16.243 -15.793 -11.338 1.00 77.69 617 HIS A N 1
ATOM 4699 C CA . HIS A 1 617 ? 17.641 -16.007 -10.925 1.00 77.69 617 HIS A CA 1
ATOM 4700 C C . HIS A 1 617 ? 17.784 -17.177 -9.951 1.00 77.69 617 HIS A C 1
ATOM 4702 O O . HIS A 1 617 ? 18.615 -17.151 -9.043 1.00 77.69 617 HIS A O 1
ATOM 4708 N N . THR A 1 618 ? 16.916 -18.171 -10.096 1.00 79.06 618 THR A N 1
ATOM 4709 C CA . THR A 1 618 ? 16.935 -19.396 -9.298 1.00 79.06 618 THR A CA 1
ATOM 4710 C C . THR A 1 618 ? 17.590 -20.528 -10.080 1.00 79.06 618 THR A C 1
ATOM 4712 O O . THR A 1 618 ? 17.721 -20.457 -11.301 1.00 79.06 618 THR A O 1
ATOM 4715 N N . ARG A 1 619 ? 18.025 -21.582 -9.377 1.00 84.44 619 ARG A N 1
ATOM 4716 C CA . ARG A 1 619 ? 18.555 -22.783 -10.039 1.00 84.44 619 ARG A CA 1
ATOM 4717 C C . ARG A 1 619 ? 17.477 -23.416 -10.911 1.00 84.44 619 ARG A C 1
ATOM 4719 O O . ARG A 1 619 ? 17.771 -23.877 -12.002 1.00 84.44 619 ARG A O 1
ATOM 4726 N N . GLU A 1 620 ? 16.252 -23.420 -10.410 1.00 83.00 620 GLU A N 1
ATOM 4727 C CA . GLU A 1 620 ? 15.070 -23.957 -11.064 1.00 83.00 620 GLU A CA 1
ATOM 4728 C C . GLU A 1 620 ? 14.844 -23.268 -12.414 1.00 83.00 620 GLU A C 1
ATOM 4730 O O . GLU A 1 620 ? 14.725 -23.963 -13.413 1.00 83.00 620 GLU A O 1
ATOM 4735 N N . ALA A 1 621 ? 14.914 -21.932 -12.466 1.00 80.56 621 ALA A N 1
ATOM 4736 C CA . ALA A 1 621 ? 14.759 -21.164 -13.706 1.00 80.56 621 ALA A CA 1
ATOM 4737 C C . ALA A 1 621 ? 15.904 -21.343 -14.724 1.00 80.56 621 ALA A C 1
ATOM 4739 O O . ALA A 1 621 ? 15.740 -21.003 -15.886 1.00 80.56 621 ALA A O 1
ATOM 4740 N N . MET A 1 622 ? 17.078 -21.822 -14.299 1.00 80.81 622 MET A N 1
ATOM 4741 C CA . MET A 1 622 ? 18.220 -22.075 -15.194 1.00 80.81 622 MET A CA 1
ATOM 4742 C C . MET A 1 622 ? 18.238 -23.507 -15.746 1.00 80.81 622 MET A C 1
ATOM 4744 O O . MET A 1 622 ? 19.054 -23.814 -16.611 1.00 80.81 622 MET A O 1
ATOM 4748 N N . VAL A 1 623 ? 17.423 -24.401 -15.177 1.00 81.94 623 VAL A N 1
ATOM 4749 C CA . VAL A 1 623 ? 17.366 -25.829 -15.532 1.00 81.94 623 VAL A CA 1
ATOM 4750 C C . VAL A 1 623 ? 16.053 -26.190 -16.236 1.00 81.94 623 VAL A C 1
ATOM 4752 O O . VAL A 1 623 ? 16.023 -27.213 -16.916 1.00 81.94 623 VAL A O 1
ATOM 4755 N N . SER A 1 624 ? 14.997 -25.383 -16.061 1.00 68.44 624 SER A N 1
ATOM 4756 C CA . SER A 1 624 ? 13.805 -25.368 -16.924 1.00 68.44 624 SER A CA 1
ATOM 4757 C C . SER A 1 624 ? 14.192 -25.014 -18.350 1.00 68.44 624 SER A C 1
ATOM 4759 O O . SER A 1 624 ? 13.770 -25.763 -19.256 1.00 68.44 624 SER A O 1
#